Protein AF-A0A7C7NSN5-F1 (afdb_monomer_lite)

Foldseek 3Di:
DEDPCLPDDADEAADALEEFADPCWDWDFQVVDVVTDTDTGSADEREACASQLEENHEYEAYNYEYEHHAEYEAAHHPYLHYAYHAAQYEYEQYLEYEAEQCRCQQQVRDACALHYEYEQYEYEYEQFQDWAQDPDPRTHPVLETSCANYEYALYEYEYEHALPHHPDDDPVRHRERYNYEEENYAYEYAYHPPHPAAYEYAHYEEYYPEAQDQDHDSRRGDRDPLENYEYALRRLLRYEYAHYEYQDDHSHAHYEFQNQQDEHHYEAYHRNALDQVNSVVRYHAVVNVSLHHYYQHPFYAHDRVSPDTDGCHDDCVNLPVLQEADDEDPEEEEADQVNADGEQSAEHEYDAPYEYAYDFQHEYDYHDPGRDYHYNYYYHYPYDPVGGYHD

Structure (mmCIF, N/CA/C/O backbone):
data_AF-A0A7C7NSN5-F1
#
_entry.id   AF-A0A7C7NSN5-F1
#
loop_
_atom_site.group_PDB
_atom_site.id
_atom_site.type_symbol
_atom_site.label_atom_id
_atom_site.label_alt_id
_atom_site.label_comp_id
_atom_site.label_asym_id
_atom_site.label_entity_id
_atom_site.label_seq_id
_atom_site.pdbx_PDB_ins_code
_atom_site.Cartn_x
_atom_site.Cartn_y
_atom_site.Cartn_z
_atom_site.occupancy
_atom_site.B_iso_or_equiv
_atom_site.auth_seq_id
_atom_site.auth_comp_id
_atom_site.auth_asym_id
_atom_site.auth_atom_id
_atom_site.pdbx_PDB_model_num
ATOM 1 N N . MET A 1 1 ? 22.203 -1.005 -18.162 1.00 82.12 1 MET A N 1
ATOM 2 C CA . MET A 1 1 ? 21.850 -0.520 -19.512 1.00 82.12 1 MET A CA 1
ATOM 3 C C . MET A 1 1 ? 21.140 0.810 -19.379 1.00 82.12 1 MET A C 1
ATOM 5 O O . MET A 1 1 ? 20.209 0.908 -18.590 1.00 82.12 1 MET A O 1
ATOM 9 N N . ARG A 1 2 ? 21.590 1.823 -20.118 1.00 81.69 2 ARG A N 1
ATOM 10 C CA . ARG A 1 2 ? 20.943 3.136 -20.224 1.00 81.69 2 ARG A CA 1
ATOM 11 C C . ARG A 1 2 ? 21.060 3.606 -21.674 1.00 81.69 2 ARG A C 1
ATOM 13 O O . ARG A 1 2 ? 22.001 3.202 -22.355 1.00 81.69 2 ARG A O 1
ATOM 20 N N . SER A 1 3 ? 20.146 4.454 -22.141 1.00 76.25 3 SER A N 1
ATOM 21 C CA . SER A 1 3 ? 20.306 5.098 -23.451 1.00 76.25 3 SER A CA 1
ATOM 22 C C . SER A 1 3 ? 21.505 6.055 -23.427 1.00 76.25 3 SER A C 1
ATOM 24 O O . SER A 1 3 ? 21.590 6.911 -22.547 1.00 76.25 3 SER A O 1
ATOM 26 N N . ASN A 1 4 ? 22.408 5.939 -24.408 1.00 70.44 4 ASN A N 1
ATOM 27 C CA . ASN A 1 4 ? 23.553 6.847 -24.574 1.00 70.44 4 ASN A CA 1
ATOM 28 C C . ASN A 1 4 ? 23.156 8.222 -25.135 1.00 70.44 4 ASN A C 1
ATOM 30 O O . ASN A 1 4 ? 23.933 9.169 -25.049 1.00 70.44 4 ASN A O 1
ATOM 34 N N . SER A 1 5 ? 21.953 8.342 -25.698 1.00 67.62 5 SER A N 1
ATOM 35 C CA . SER A 1 5 ? 21.406 9.602 -26.192 1.00 67.62 5 SER A CA 1
ATOM 36 C C . SER A 1 5 ? 20.005 9.799 -25.613 1.00 67.62 5 SER A C 1
ATOM 38 O O . SER A 1 5 ? 18.997 9.587 -26.288 1.00 67.62 5 SER A O 1
ATOM 40 N N . PRO A 1 6 ? 19.900 10.200 -24.334 1.00 62.16 6 PRO A N 1
ATOM 41 C CA . PRO A 1 6 ? 18.598 10.368 -23.702 1.00 62.16 6 PRO A CA 1
ATOM 42 C C . PRO A 1 6 ? 17.757 11.458 -24.385 1.00 62.16 6 PRO A C 1
ATOM 44 O O . PRO A 1 6 ? 16.537 11.439 -24.239 1.00 62.16 6 PRO A O 1
ATOM 47 N N . TYR A 1 7 ? 18.389 12.388 -25.124 1.00 64.44 7 TYR A N 1
ATOM 48 C CA . TYR A 1 7 ? 17.790 13.572 -25.765 1.00 64.44 7 TYR A CA 1
ATOM 49 C C . TYR A 1 7 ? 17.573 13.457 -27.287 1.00 64.44 7 TYR A C 1
ATOM 51 O O . TYR A 1 7 ? 17.002 14.378 -27.865 1.00 64.44 7 TYR A O 1
ATOM 59 N N . GLY A 1 8 ? 17.985 12.370 -27.949 1.00 58.38 8 GLY A N 1
ATOM 60 C CA . GLY A 1 8 ? 17.845 12.229 -29.407 1.00 58.38 8 GLY A CA 1
ATOM 61 C C . GLY A 1 8 ? 18.043 10.798 -29.914 1.00 58.38 8 GLY A C 1
ATOM 62 O O . GLY A 1 8 ? 18.638 9.981 -29.222 1.00 58.38 8 GLY A O 1
ATOM 63 N N . GLY A 1 9 ? 17.556 10.498 -31.122 1.00 62.31 9 GLY A N 1
ATOM 64 C CA . GLY A 1 9 ? 17.658 9.176 -31.767 1.00 62.31 9 GLY A CA 1
ATOM 65 C C . GLY A 1 9 ? 16.325 8.422 -31.837 1.00 62.31 9 GLY A C 1
ATOM 66 O O . GLY A 1 9 ? 15.422 8.681 -31.043 1.00 62.31 9 GLY A O 1
ATOM 67 N N . GLN A 1 10 ? 16.198 7.474 -32.772 1.00 63.44 10 GLN A N 1
ATOM 68 C CA . GLN A 1 10 ? 14.982 6.662 -32.989 1.00 63.44 10 GLN A CA 1
ATOM 69 C C . GLN A 1 10 ? 15.106 5.216 -32.477 1.00 63.44 10 GLN A C 1
ATOM 71 O O . GLN A 1 10 ? 14.212 4.406 -32.686 1.00 63.44 10 GLN A O 1
ATOM 76 N N . ASP A 1 11 ? 16.204 4.886 -31.795 1.00 69.06 11 ASP A N 1
ATOM 77 C CA . ASP A 1 11 ? 16.464 3.519 -31.344 1.00 69.06 11 ASP A CA 1
ATOM 78 C C . ASP A 1 11 ? 15.462 3.068 -30.273 1.00 69.06 11 ASP A C 1
ATOM 80 O O . ASP A 1 11 ? 15.385 3.667 -29.191 1.00 69.06 11 ASP A O 1
ATOM 84 N N . ALA A 1 12 ? 14.723 2.006 -30.584 1.00 80.56 12 ALA A N 1
ATOM 85 C CA . ALA A 1 12 ? 13.826 1.322 -29.665 1.00 80.56 12 ALA A CA 1
ATOM 86 C C . ALA A 1 12 ? 14.608 0.447 -28.670 1.00 80.56 12 ALA A C 1
ATOM 88 O O . ALA A 1 12 ? 15.663 -0.098 -29.005 1.00 80.56 12 ALA A O 1
ATOM 89 N N . LEU A 1 13 ? 14.065 0.260 -27.465 1.00 89.94 13 LEU A N 1
ATOM 90 C CA . LEU A 1 13 ? 14.481 -0.823 -26.575 1.00 89.94 13 LEU A CA 1
ATOM 91 C C . LEU A 1 13 ? 13.504 -1.979 -26.754 1.00 89.94 13 LEU A C 1
ATOM 93 O O . LEU A 1 13 ? 12.371 -1.898 -26.296 1.00 89.94 13 LEU A O 1
ATOM 97 N N . ARG A 1 14 ? 13.946 -3.055 -27.399 1.00 93.06 14 ARG A N 1
ATOM 98 C CA . ARG A 1 14 ? 13.157 -4.282 -27.522 1.00 93.06 14 ARG A CA 1
ATOM 99 C C . ARG A 1 14 ? 13.910 -5.427 -26.872 1.00 93.06 14 ARG A C 1
ATOM 101 O O . ARG A 1 14 ? 15.009 -5.766 -27.311 1.00 93.06 14 ARG A O 1
ATOM 108 N N . LEU A 1 15 ? 13.334 -5.981 -25.814 1.00 95.25 15 LEU A N 1
ATOM 109 C CA . LEU A 1 15 ? 13.845 -7.144 -25.103 1.00 95.25 15 LEU A CA 1
ATOM 110 C C . LEU A 1 15 ? 12.756 -8.207 -25.131 1.00 95.25 15 LEU A C 1
ATOM 112 O O . LEU A 1 15 ? 11.684 -8.008 -24.568 1.00 95.25 15 LEU A O 1
ATOM 116 N N . HIS A 1 16 ? 13.035 -9.320 -25.801 1.00 97.06 16 HIS A N 1
ATOM 117 C CA . HIS A 1 16 ? 12.089 -10.419 -25.974 1.00 97.06 16 HIS A CA 1
ATOM 118 C C . HIS A 1 16 ? 12.727 -11.715 -25.497 1.00 97.06 16 HIS A C 1
ATOM 120 O O . HIS A 1 16 ? 13.850 -12.016 -25.909 1.00 97.06 16 HIS A O 1
ATOM 126 N N . ASN A 1 17 ? 12.039 -12.488 -24.654 1.00 97.69 17 ASN A N 1
ATOM 127 C CA . ASN A 1 17 ? 12.534 -13.772 -24.132 1.00 97.69 17 ASN A CA 1
ATOM 128 C C . ASN A 1 17 ? 13.956 -13.655 -23.562 1.00 97.69 17 ASN A C 1
ATOM 130 O O . ASN A 1 17 ? 14.852 -14.432 -23.901 1.00 97.69 17 ASN A O 1
ATOM 134 N N . THR A 1 18 ? 14.193 -12.605 -22.781 1.00 97.00 18 THR A N 1
ATOM 135 C CA . THR A 1 18 ? 15.541 -12.200 -22.380 1.00 97.00 18 THR A CA 1
ATOM 136 C C . THR A 1 18 ? 15.668 -12.211 -20.866 1.00 97.00 18 THR A C 1
ATOM 138 O O . THR A 1 18 ? 14.900 -11.552 -20.173 1.00 97.00 18 THR A O 1
ATOM 141 N N . THR A 1 19 ? 16.703 -12.876 -20.357 1.00 96.75 19 THR A N 1
ATOM 142 C CA . THR A 1 19 ? 17.127 -12.755 -18.959 1.00 96.75 19 THR A CA 1
ATOM 143 C C . THR A 1 19 ? 18.391 -11.915 -18.879 1.00 96.75 19 THR A C 1
ATOM 145 O O . THR A 1 19 ? 19.377 -12.191 -19.565 1.00 96.75 19 THR A O 1
ATOM 148 N N . ILE A 1 20 ? 18.381 -10.898 -18.024 1.00 93.19 20 ILE A N 1
ATOM 149 C CA . ILE A 1 20 ? 19.520 -10.017 -17.784 1.00 93.19 20 ILE A CA 1
ATOM 150 C C . ILE A 1 20 ? 19.820 -10.038 -16.294 1.00 93.19 20 ILE A C 1
ATOM 152 O O . ILE A 1 20 ? 18.971 -9.701 -15.474 1.00 93.19 20 ILE A O 1
ATOM 156 N N . SER A 1 21 ? 21.044 -10.428 -15.955 1.00 90.12 21 SER A N 1
ATOM 157 C CA . SER A 1 21 ? 21.525 -10.468 -14.578 1.00 90.12 21 SER A CA 1
ATOM 158 C C . SER A 1 21 ? 22.543 -9.359 -14.351 1.00 90.12 21 SER A C 1
ATOM 160 O O . SER A 1 21 ? 23.428 -9.147 -15.186 1.00 90.12 21 SER A O 1
ATOM 162 N N . GLY A 1 22 ? 22.443 -8.654 -13.227 1.00 76.56 22 GLY A N 1
ATOM 163 C CA . GLY A 1 22 ? 23.472 -7.709 -12.808 1.00 76.56 22 GLY A CA 1
ATOM 164 C C . GLY A 1 22 ? 24.730 -8.415 -12.295 1.00 76.56 22 GLY A C 1
ATOM 165 O O . GLY A 1 22 ? 24.664 -9.558 -11.842 1.00 76.56 22 GLY A O 1
ATOM 166 N N . PRO A 1 23 ? 25.906 -7.767 -12.376 1.00 70.12 23 PRO A N 1
ATOM 167 C CA . PRO A 1 23 ? 27.077 -8.226 -11.642 1.00 70.12 23 PRO A CA 1
ATOM 168 C C . PRO A 1 23 ? 26.912 -7.963 -10.132 1.00 70.12 23 PRO A C 1
ATOM 170 O O . PRO A 1 23 ? 26.322 -6.956 -9.739 1.00 70.12 23 PRO A O 1
ATOM 173 N N . SER A 1 24 ? 27.527 -8.811 -9.294 1.00 62.00 24 SER A N 1
ATOM 174 C CA . SER A 1 24 ? 27.618 -8.685 -7.818 1.00 62.00 24 SER A CA 1
ATOM 175 C C . SER A 1 24 ? 28.252 -7.375 -7.319 1.00 62.00 24 SER A C 1
ATOM 177 O O . SER A 1 24 ? 28.262 -7.087 -6.125 1.00 62.00 24 SER A O 1
ATOM 179 N N . GLY A 1 25 ? 28.803 -6.594 -8.246 1.00 63.25 25 GLY A N 1
ATOM 180 C CA . GLY A 1 25 ? 29.438 -5.298 -8.079 1.00 63.25 25 GLY A CA 1
ATOM 181 C C . GLY A 1 25 ? 30.276 -4.977 -9.318 1.00 63.25 25 GLY A C 1
ATOM 182 O O . GLY A 1 25 ? 30.411 -5.801 -10.222 1.00 63.25 25 GLY A O 1
ATOM 183 N N . TYR A 1 26 ? 30.872 -3.793 -9.375 1.00 64.75 26 TYR A N 1
ATOM 184 C CA . TYR A 1 26 ? 31.899 -3.480 -10.366 1.00 64.75 26 TYR A CA 1
ATOM 185 C C . TYR A 1 26 ? 33.112 -2.831 -9.707 1.00 64.75 26 TYR A C 1
ATOM 187 O O . TYR A 1 26 ? 32.993 -2.025 -8.781 1.00 64.75 26 TYR A O 1
ATOM 195 N N . GLY A 1 27 ? 34.293 -3.187 -10.207 1.00 68.25 27 GLY A N 1
ATOM 196 C CA . GLY A 1 27 ? 35.525 -2.490 -9.877 1.00 68.25 27 GLY A CA 1
ATOM 197 C C . GLY A 1 27 ? 35.595 -1.173 -10.644 1.00 68.25 27 GLY A C 1
ATOM 198 O O . GLY A 1 27 ? 35.392 -1.151 -11.858 1.00 68.25 27 GLY A O 1
ATOM 199 N N . TYR A 1 28 ? 35.905 -0.077 -9.961 1.00 76.12 28 TYR A N 1
ATOM 200 C CA . TYR A 1 28 ? 36.249 1.194 -10.589 1.00 76.12 28 TYR A CA 1
ATOM 201 C C . TYR A 1 28 ? 37.525 1.759 -9.977 1.00 76.12 28 TYR A C 1
ATOM 203 O O . TYR A 1 28 ? 37.837 1.540 -8.807 1.00 76.12 28 TYR A O 1
ATOM 211 N N . LEU A 1 29 ? 38.276 2.509 -10.774 1.00 81.81 29 LEU A N 1
ATOM 212 C CA . LEU A 1 29 ? 39.433 3.234 -10.275 1.00 81.81 29 LEU A CA 1
ATOM 213 C C . LEU A 1 29 ? 38.947 4.536 -9.624 1.00 81.81 29 LEU A C 1
ATOM 215 O O . LEU A 1 29 ? 38.424 5.412 -10.312 1.00 81.81 29 LEU A O 1
ATOM 219 N N . CYS A 1 30 ? 39.096 4.673 -8.307 1.00 81.38 30 CYS A N 1
ATOM 220 C CA . CYS A 1 30 ? 38.732 5.893 -7.593 1.00 81.38 30 CYS A CA 1
ATOM 221 C C . CYS A 1 30 ? 39.797 6.973 -7.827 1.00 81.38 30 CYS A C 1
ATOM 223 O O . CYS A 1 30 ? 40.752 7.102 -7.061 1.00 81.38 30 CYS A O 1
ATOM 225 N N . THR A 1 31 ? 39.647 7.750 -8.899 1.00 87.44 31 THR A N 1
ATOM 226 C CA . THR A 1 31 ? 40.610 8.796 -9.293 1.00 87.44 31 THR A CA 1
ATOM 227 C C . THR A 1 31 ? 40.581 10.031 -8.391 1.00 87.44 31 THR A C 1
ATOM 229 O O . THR A 1 31 ? 41.518 10.823 -8.418 1.00 87.44 31 THR A O 1
ATOM 232 N N . TRP A 1 32 ? 39.535 10.181 -7.574 1.00 86.94 32 TRP A N 1
ATOM 233 C CA . TRP A 1 32 ? 39.404 11.222 -6.549 1.00 86.94 32 TRP A CA 1
ATOM 234 C C . TRP A 1 32 ? 39.803 10.752 -5.138 1.00 86.94 32 TRP A C 1
ATOM 236 O O . TRP A 1 32 ? 39.735 11.534 -4.193 1.00 86.94 32 TRP A O 1
ATOM 246 N N . CYS A 1 33 ? 40.218 9.491 -4.974 1.00 86.25 33 CYS A N 1
ATOM 247 C CA . CYS A 1 33 ? 40.819 8.991 -3.738 1.00 86.25 33 CYS A CA 1
ATOM 248 C C . CYS A 1 33 ? 42.323 9.325 -3.707 1.00 86.25 33 CYS A C 1
ATOM 250 O O . CYS A 1 33 ? 42.969 9.374 -4.754 1.00 86.25 33 CYS A O 1
ATOM 252 N N . SER A 1 34 ? 42.898 9.521 -2.513 1.00 88.44 34 SER A N 1
ATOM 253 C CA . SER A 1 34 ? 44.352 9.644 -2.328 1.00 88.44 34 SER A CA 1
ATOM 254 C C . SER A 1 34 ? 44.849 8.609 -1.308 1.00 88.44 34 SER A C 1
ATOM 256 O O . SER A 1 34 ? 44.512 8.730 -0.128 1.00 88.44 34 SER A O 1
ATOM 258 N N . PRO A 1 35 ? 45.629 7.593 -1.726 1.00 89.00 35 PRO A N 1
ATOM 259 C CA . PRO A 1 35 ? 46.061 7.326 -3.102 1.00 89.00 35 PRO A CA 1
ATOM 260 C C . PRO A 1 35 ? 44.897 6.913 -4.019 1.00 89.00 35 PRO A C 1
ATOM 262 O O . PRO A 1 35 ? 43.835 6.501 -3.553 1.00 89.00 35 PRO A O 1
ATOM 265 N N . VAL A 1 36 ? 45.109 7.005 -5.335 1.00 90.25 36 VAL A N 1
ATOM 266 C CA . VAL A 1 36 ? 44.187 6.425 -6.322 1.00 90.25 36 VAL A CA 1
ATOM 267 C C . VAL A 1 36 ? 44.178 4.912 -6.118 1.00 90.25 36 VAL A C 1
ATOM 269 O O . VAL A 1 36 ? 45.220 4.264 -6.217 1.00 90.25 36 VAL A O 1
ATOM 272 N N . ILE A 1 37 ? 43.007 4.354 -5.825 1.00 89.00 37 ILE A N 1
ATOM 273 C CA . ILE A 1 37 ? 42.836 2.931 -5.515 1.00 89.00 37 ILE A CA 1
ATOM 274 C C . ILE A 1 37 ? 41.762 2.306 -6.394 1.00 89.00 37 ILE A C 1
ATOM 276 O O . ILE A 1 37 ? 40.791 2.958 -6.784 1.00 89.00 37 ILE A O 1
ATOM 280 N N . TRP A 1 38 ? 41.925 1.016 -6.678 1.00 84.38 38 TRP A N 1
ATOM 281 C CA . TRP A 1 38 ? 40.820 0.194 -7.153 1.00 84.38 38 TRP A CA 1
ATOM 282 C C . TRP A 1 38 ? 39.797 0.056 -6.029 1.00 84.38 38 TRP A C 1
ATOM 284 O O . TRP A 1 38 ? 40.114 -0.436 -4.947 1.00 84.38 38 TRP A O 1
ATOM 294 N N . SER A 1 39 ? 38.586 0.525 -6.295 1.00 77.44 39 SER A N 1
ATOM 295 C CA . SER A 1 39 ? 37.439 0.450 -5.402 1.00 77.44 39 SER A CA 1
ATOM 296 C C . SER A 1 39 ? 36.395 -0.487 -5.995 1.00 77.44 39 SER A C 1
ATOM 298 O O . SER A 1 39 ? 36.301 -0.643 -7.213 1.00 77.44 39 SER A O 1
ATOM 300 N N . TRP A 1 40 ? 35.605 -1.107 -5.130 1.00 71.44 40 TRP A N 1
ATOM 301 C CA . TRP A 1 40 ? 34.493 -1.963 -5.516 1.00 71.44 40 TRP A CA 1
ATOM 302 C C . TRP A 1 40 ? 33.188 -1.275 -5.131 1.00 71.44 40 TRP A C 1
ATOM 304 O O . TRP A 1 40 ? 32.992 -0.928 -3.969 1.00 71.44 40 TRP A O 1
ATOM 314 N N . SER A 1 41 ? 32.304 -1.073 -6.109 1.00 68.25 41 SER A N 1
ATOM 315 C CA . SER A 1 41 ? 30.931 -0.628 -5.868 1.00 68.25 41 SER A CA 1
ATOM 316 C C . SER A 1 41 ? 29.993 -1.822 -5.965 1.00 68.25 41 SER A C 1
ATOM 318 O O . SER A 1 41 ? 30.003 -2.533 -6.969 1.00 68.25 41 SER A O 1
ATOM 320 N N . SER A 1 42 ? 29.158 -2.017 -4.948 1.00 65.31 42 SER A N 1
ATOM 321 C CA . SER A 1 42 ? 28.006 -2.923 -5.009 1.00 65.31 42 SER A CA 1
ATOM 322 C C . SER A 1 42 ? 26.773 -2.260 -5.632 1.00 65.31 42 SER A C 1
ATOM 324 O O . SER A 1 42 ? 25.798 -2.947 -5.915 1.00 65.31 42 SER A O 1
ATOM 326 N N . SER A 1 43 ? 26.798 -0.940 -5.859 1.00 71.88 43 SER A N 1
ATOM 327 C CA . SER A 1 43 ? 25.664 -0.197 -6.408 1.00 71.88 43 SER A CA 1
ATOM 328 C C . SER A 1 43 ? 25.791 -0.034 -7.916 1.00 71.88 43 SER A C 1
ATOM 330 O O . SER A 1 43 ? 26.642 0.715 -8.393 1.00 71.88 43 SER A O 1
ATOM 332 N N . ASN A 1 44 ? 24.951 -0.748 -8.663 1.00 78.25 44 ASN A N 1
ATOM 333 C CA . ASN A 1 44 ? 24.851 -0.710 -10.117 1.00 78.25 44 ASN A CA 1
ATOM 334 C C . ASN A 1 44 ? 23.389 -0.605 -10.590 1.00 78.25 44 ASN A C 1
ATOM 336 O O . ASN A 1 44 ? 22.505 -1.301 -10.097 1.00 78.25 44 ASN A O 1
ATOM 340 N N . THR A 1 45 ? 23.137 0.204 -11.622 1.00 86.75 45 THR A N 1
ATOM 341 C CA . THR A 1 45 ? 21.835 0.225 -12.308 1.00 86.75 45 THR A CA 1
ATOM 342 C C . THR A 1 45 ? 21.836 -0.771 -13.469 1.00 86.75 45 THR A C 1
ATOM 344 O O . THR A 1 45 ? 22.502 -0.557 -14.490 1.00 86.75 45 THR A O 1
ATOM 347 N N . LEU A 1 46 ? 21.084 -1.865 -13.331 1.00 90.19 46 LEU A N 1
ATOM 348 C CA . LEU A 1 46 ? 20.965 -2.901 -14.358 1.00 90.19 46 LEU A CA 1
ATOM 349 C C . LEU A 1 46 ? 20.219 -2.390 -15.587 1.00 90.19 46 LEU A C 1
ATOM 351 O O . LEU A 1 46 ? 20.676 -2.588 -16.714 1.00 90.19 46 LEU A O 1
ATOM 355 N N . LEU A 1 47 ? 19.118 -1.679 -15.376 1.00 91.31 47 LEU A N 1
ATOM 356 C CA . LEU A 1 47 ? 18.328 -1.053 -16.427 1.00 91.31 47 LEU A CA 1
ATOM 357 C C . LEU A 1 47 ? 17.791 0.290 -15.938 1.00 91.31 47 LEU A C 1
ATOM 359 O O . LEU A 1 47 ? 17.270 0.393 -14.832 1.00 91.31 47 LEU A O 1
ATOM 363 N N . ASP A 1 48 ? 17.919 1.300 -16.789 1.00 90.44 48 ASP A N 1
ATOM 364 C CA . ASP A 1 48 ? 17.230 2.576 -16.661 1.00 90.44 48 ASP A CA 1
ATOM 365 C C . ASP A 1 48 ? 16.514 2.879 -17.971 1.00 90.44 48 ASP A C 1
ATOM 367 O O . ASP A 1 48 ? 17.150 3.074 -19.017 1.00 90.44 48 ASP A O 1
ATOM 371 N N . THR A 1 49 ? 15.189 2.888 -17.915 1.00 88.75 49 THR A N 1
ATOM 372 C CA . THR A 1 49 ? 14.353 3.081 -19.096 1.00 88.75 49 THR A CA 1
ATOM 373 C C . THR A 1 49 ? 14.131 4.549 -19.454 1.00 88.75 49 THR A C 1
ATOM 375 O O . THR A 1 49 ? 13.623 4.824 -20.542 1.00 88.75 49 THR A O 1
ATOM 378 N N . TYR A 1 50 ? 14.550 5.502 -18.608 1.00 85.69 50 TYR A N 1
ATOM 379 C CA . TYR A 1 50 ? 14.239 6.928 -18.765 1.00 85.69 50 TYR A CA 1
ATOM 380 C C . TYR A 1 50 ? 14.582 7.453 -20.164 1.00 85.69 50 TYR A C 1
ATOM 382 O O . TYR A 1 50 ? 13.758 8.061 -20.840 1.00 85.69 50 TYR A O 1
ATOM 390 N N . GLY A 1 51 ? 15.794 7.167 -20.647 1.00 82.62 51 GLY A N 1
ATOM 391 C CA . GLY A 1 51 ? 16.247 7.630 -21.961 1.00 82.62 51 GLY A CA 1
ATOM 392 C C . GLY A 1 51 ? 15.667 6.862 -23.157 1.00 82.62 51 GLY A C 1
ATOM 393 O O . GLY A 1 51 ? 15.885 7.283 -24.296 1.00 82.62 51 GLY A O 1
ATOM 394 N N . PHE A 1 52 ? 14.967 5.746 -22.934 1.00 85.69 52 PHE A N 1
ATOM 395 C CA . PHE A 1 52 ? 14.314 4.960 -23.986 1.00 85.69 52 PHE A CA 1
ATOM 396 C C . PHE A 1 52 ? 12.864 5.404 -24.220 1.00 85.69 52 PHE A C 1
ATOM 398 O O . PHE A 1 52 ? 12.453 5.503 -25.372 1.00 85.69 52 PHE A O 1
ATOM 405 N N . GLY A 1 53 ? 12.139 5.802 -23.168 1.00 79.50 53 GLY A N 1
ATOM 406 C CA . GLY A 1 53 ? 10.776 6.356 -23.244 1.00 79.50 53 GLY A CA 1
ATOM 407 C C . GLY A 1 53 ? 10.668 7.777 -23.817 1.00 79.50 53 GLY A C 1
ATOM 408 O O . GLY A 1 53 ? 9.827 8.548 -23.383 1.00 79.50 53 GLY A O 1
ATOM 409 N N . ARG A 1 54 ? 11.537 8.174 -24.747 1.00 80.81 54 ARG A N 1
ATOM 410 C CA . ARG A 1 54 ? 11.572 9.524 -25.345 1.00 80.81 54 ARG A CA 1
ATOM 411 C C . ARG A 1 54 ? 10.578 9.680 -26.509 1.00 80.81 54 ARG A C 1
ATOM 413 O O . ARG A 1 54 ? 9.902 8.730 -26.882 1.00 80.81 54 ARG A O 1
ATOM 420 N N . GLN A 1 55 ? 10.531 10.862 -27.131 1.00 79.94 55 GLN A N 1
ATOM 421 C CA . GLN A 1 55 ? 9.604 11.153 -28.237 1.00 79.94 55 GLN A CA 1
ATOM 422 C C . GLN A 1 55 ? 9.787 10.215 -29.420 1.00 79.94 55 GLN A C 1
ATOM 424 O O . GLN A 1 55 ? 10.891 10.088 -29.946 1.00 79.94 55 GLN A O 1
ATOM 429 N N . ASN A 1 56 ? 8.684 9.574 -29.821 1.00 79.75 56 ASN A N 1
ATOM 430 C CA . ASN A 1 56 ? 8.629 8.512 -30.828 1.00 79.75 56 ASN A CA 1
ATOM 431 C C . ASN A 1 56 ? 9.520 7.297 -30.504 1.00 79.75 56 ASN A C 1
ATOM 433 O O . ASN A 1 56 ? 9.834 6.510 -31.393 1.00 79.75 56 ASN A O 1
ATOM 437 N N . GLY A 1 57 ? 9.970 7.170 -29.254 1.00 81.81 57 GLY A N 1
ATOM 438 C CA . GLY A 1 57 ? 10.678 6.000 -28.762 1.00 81.81 57 GLY A CA 1
ATOM 439 C C . GLY A 1 57 ? 9.703 4.864 -28.489 1.00 81.81 57 GLY A C 1
ATOM 440 O O . GLY A 1 57 ? 8.567 5.092 -28.075 1.00 81.81 57 GLY A O 1
ATOM 441 N N . GLU A 1 58 ? 10.165 3.640 -28.704 1.00 87.25 58 GLU A N 1
ATOM 442 C CA . GLU A 1 58 ? 9.402 2.427 -28.433 1.00 87.25 58 GLU A CA 1
ATOM 443 C C . GLU A 1 58 ? 10.160 1.577 -27.412 1.00 87.25 58 GLU A C 1
ATOM 445 O O . GLU A 1 58 ? 11.362 1.329 -27.567 1.00 87.25 58 GLU A O 1
ATOM 450 N N . VAL A 1 59 ? 9.459 1.154 -26.362 1.00 89.94 59 VAL A N 1
ATOM 451 C CA . VAL A 1 59 ? 9.954 0.213 -25.358 1.00 89.94 59 VAL A CA 1
ATOM 452 C C . VAL A 1 59 ? 9.039 -1.004 -25.352 1.00 89.94 59 VAL A C 1
ATOM 454 O O . VAL A 1 59 ? 7.854 -0.895 -25.051 1.00 89.94 59 VAL A O 1
ATOM 457 N N . ASP A 1 60 ? 9.593 -2.163 -25.685 1.00 93.19 60 ASP A N 1
ATOM 458 C CA . ASP A 1 60 ? 8.881 -3.439 -25.700 1.00 93.19 60 ASP A CA 1
ATOM 459 C C . ASP A 1 60 ? 9.635 -4.444 -24.828 1.00 93.19 60 ASP A C 1
ATOM 461 O O . ASP A 1 60 ? 10.762 -4.843 -25.144 1.00 93.19 60 ASP A O 1
ATOM 465 N N . LEU A 1 61 ? 9.026 -4.795 -23.699 1.00 95.31 61 LEU A N 1
ATOM 466 C CA . LEU A 1 61 ? 9.523 -5.772 -22.739 1.00 95.31 61 LEU A CA 1
ATOM 467 C C . LEU A 1 61 ? 8.568 -6.965 -22.762 1.00 95.31 61 LEU A C 1
ATOM 469 O O . LEU A 1 61 ? 7.504 -6.912 -22.152 1.00 95.31 61 LEU A O 1
ATOM 473 N N . ASP A 1 62 ? 8.937 -8.024 -23.477 1.00 97.25 62 ASP A N 1
ATOM 474 C CA . ASP A 1 62 ? 8.110 -9.224 -23.640 1.00 97.25 62 ASP A CA 1
ATOM 475 C C . ASP A 1 62 ? 8.841 -10.453 -23.112 1.00 97.25 62 ASP A C 1
ATOM 477 O O . ASP A 1 62 ? 9.879 -10.848 -23.652 1.00 97.25 62 ASP A O 1
ATOM 481 N N . ASN A 1 63 ? 8.309 -11.062 -22.057 1.00 98.00 63 ASN A N 1
ATOM 482 C CA . ASN A 1 63 ? 8.904 -12.220 -21.406 1.00 98.00 63 ASN A CA 1
ATOM 483 C C . ASN A 1 63 ? 10.359 -11.937 -20.995 1.00 98.00 63 ASN A C 1
ATOM 485 O O . ASN A 1 63 ? 11.313 -12.571 -21.463 1.00 98.00 63 ASN A O 1
ATOM 489 N N . VAL A 1 64 ? 10.529 -10.900 -20.177 1.00 98.06 64 VAL A N 1
ATOM 490 C CA . VAL A 1 64 ? 11.836 -10.394 -19.750 1.00 98.06 64 VAL A CA 1
ATOM 491 C C . VAL A 1 64 ? 12.026 -10.663 -18.268 1.00 98.06 64 VAL A C 1
ATOM 493 O O . VAL A 1 64 ? 11.158 -10.349 -17.462 1.00 98.06 64 VAL A O 1
ATOM 496 N N . THR A 1 65 ? 13.198 -11.168 -17.899 1.00 98.06 65 THR A N 1
ATOM 497 C CA . THR A 1 65 ? 13.623 -11.305 -16.504 1.00 98.06 65 THR A CA 1
ATOM 498 C C . THR A 1 65 ? 14.801 -10.382 -16.238 1.00 98.06 65 THR A C 1
ATOM 500 O O . THR A 1 65 ? 15.828 -10.467 -16.915 1.00 98.06 65 THR A O 1
ATOM 503 N N . LEU A 1 66 ? 14.678 -9.512 -15.242 1.00 95.62 66 LEU A N 1
ATOM 504 C CA . LEU A 1 66 ? 15.754 -8.649 -14.768 1.00 95.62 66 LEU A CA 1
ATOM 505 C C . LEU A 1 66 ? 16.070 -9.030 -13.325 1.00 95.62 66 LEU A C 1
ATOM 507 O O . LEU A 1 66 ? 15.218 -8.867 -12.453 1.00 95.62 66 LEU A O 1
ATOM 511 N N . GLN A 1 67 ? 17.277 -9.542 -13.083 1.00 93.38 67 GLN A N 1
ATOM 512 C CA . GLN A 1 67 ? 17.585 -10.190 -11.809 1.00 93.38 67 GLN A CA 1
ATOM 513 C C . GLN A 1 67 ? 18.962 -9.861 -11.229 1.00 93.38 67 GLN A C 1
ATOM 515 O O . GLN A 1 67 ? 19.872 -9.437 -11.951 1.00 93.38 67 GLN A O 1
ATOM 520 N N . ASN A 1 68 ? 19.130 -10.124 -9.930 1.00 88.81 68 ASN A N 1
ATOM 521 C CA . ASN A 1 68 ? 20.409 -10.079 -9.209 1.00 88.81 68 ASN A CA 1
ATOM 522 C C . ASN A 1 68 ? 21.160 -8.762 -9.439 1.00 88.81 68 ASN A C 1
ATOM 524 O O . ASN A 1 68 ? 22.248 -8.730 -10.023 1.00 88.81 68 ASN A O 1
ATOM 528 N N . ALA A 1 69 ? 20.554 -7.652 -9.044 1.00 87.81 69 ALA A N 1
ATOM 529 C CA . ALA A 1 69 ? 21.143 -6.341 -9.247 1.00 87.81 69 ALA A CA 1
ATOM 530 C C . ALA A 1 69 ? 20.785 -5.376 -8.129 1.00 87.81 69 ALA A C 1
ATOM 532 O O . ALA A 1 69 ? 19.781 -5.523 -7.437 1.00 87.81 69 ALA A O 1
ATOM 533 N N . ASN A 1 70 ? 21.588 -4.326 -7.989 1.00 86.75 70 ASN A N 1
ATOM 534 C CA . ASN A 1 70 ? 21.280 -3.302 -7.010 1.00 86.75 70 ASN A CA 1
ATOM 535 C C . ASN A 1 70 ? 20.050 -2.479 -7.413 1.00 86.75 70 ASN A C 1
ATOM 537 O O . ASN A 1 70 ? 19.162 -2.291 -6.590 1.00 86.75 70 ASN A O 1
ATOM 541 N N . GLN A 1 71 ? 19.973 -1.998 -8.657 1.00 89.50 71 GLN A N 1
ATOM 542 C CA . GLN A 1 71 ? 18.901 -1.083 -9.038 1.00 89.50 71 GLN A CA 1
ATOM 543 C C . GLN A 1 71 ? 18.320 -1.333 -10.428 1.00 89.50 71 GLN A C 1
ATOM 545 O O . GLN A 1 71 ? 19.050 -1.521 -11.407 1.00 89.50 71 GLN A O 1
ATOM 550 N N . ILE A 1 72 ? 16.998 -1.198 -10.523 1.00 93.31 72 ILE A N 1
ATOM 551 C CA . ILE A 1 72 ? 16.255 -1.001 -11.769 1.00 93.31 72 ILE A CA 1
ATOM 552 C C . ILE A 1 72 ? 15.447 0.289 -11.666 1.00 93.31 72 ILE A C 1
ATOM 554 O O . ILE A 1 72 ? 14.879 0.600 -10.622 1.00 93.31 72 ILE A O 1
ATOM 558 N N . SER A 1 73 ? 15.411 1.048 -12.757 1.00 92.75 73 SER A N 1
ATOM 559 C CA . SER A 1 73 ? 14.627 2.271 -12.865 1.00 92.75 73 SER A CA 1
ATOM 560 C C . SER A 1 73 ? 13.709 2.179 -14.077 1.00 92.75 73 SER A C 1
ATOM 562 O O . SER A 1 73 ? 14.168 2.227 -15.220 1.00 92.75 73 SER A O 1
ATOM 564 N N . LEU A 1 74 ? 12.416 2.039 -13.809 1.00 91.44 74 LEU A N 1
ATOM 565 C CA . LEU A 1 74 ? 11.342 2.019 -14.789 1.00 91.44 74 LEU A CA 1
ATOM 566 C C . LEU A 1 74 ? 10.680 3.396 -14.799 1.00 91.44 74 LEU A C 1
ATOM 568 O O . LEU A 1 74 ? 9.730 3.657 -14.072 1.00 91.44 74 LEU A O 1
ATOM 572 N N . ASN A 1 75 ? 11.235 4.288 -15.614 1.00 86.50 75 ASN A N 1
ATOM 573 C CA . ASN A 1 75 ? 10.751 5.651 -15.790 1.00 86.50 75 ASN A CA 1
ATOM 574 C C . ASN A 1 75 ? 10.555 5.961 -17.274 1.00 86.50 75 ASN A C 1
ATOM 576 O O . ASN A 1 75 ? 11.222 5.389 -18.146 1.00 86.50 75 ASN A O 1
ATOM 580 N N . ASN A 1 76 ? 9.704 6.941 -17.543 1.00 81.94 76 ASN A N 1
ATOM 581 C CA . ASN A 1 76 ? 9.475 7.484 -18.870 1.00 81.94 76 ASN A CA 1
ATOM 582 C C . ASN A 1 76 ? 9.838 8.974 -18.883 1.00 81.94 76 ASN A C 1
ATOM 584 O O . ASN A 1 76 ? 9.551 9.733 -17.954 1.00 81.94 76 ASN A O 1
ATOM 588 N N . ARG A 1 77 ? 10.535 9.403 -19.930 1.00 76.75 77 ARG A N 1
ATOM 589 C CA . ARG A 1 77 ? 10.903 10.799 -20.092 1.00 76.75 77 ARG A CA 1
ATOM 590 C C . ARG A 1 77 ? 9.742 11.532 -20.743 1.00 76.75 77 ARG A C 1
ATOM 592 O O . ARG A 1 77 ? 9.575 11.378 -21.942 1.00 76.75 77 ARG A O 1
ATOM 599 N N . GLU A 1 78 ? 9.040 12.359 -19.963 1.00 65.69 78 GLU A N 1
ATOM 600 C CA . GLU A 1 78 ? 8.017 13.353 -20.358 1.00 65.69 78 GLU A CA 1
ATOM 601 C C . GLU A 1 78 ? 7.857 13.555 -21.876 1.00 65.69 78 GLU A C 1
ATOM 603 O O . GLU A 1 78 ? 8.345 14.532 -22.450 1.00 65.69 78 GLU A O 1
ATOM 608 N N . SER A 1 79 ? 7.213 12.598 -22.554 1.00 67.19 79 SER A N 1
ATOM 609 C CA . SER A 1 79 ? 7.111 12.605 -24.010 1.00 67.19 79 SER A CA 1
ATOM 610 C C . SER A 1 79 ? 5.730 12.227 -24.526 1.00 67.19 79 SER A C 1
ATOM 612 O O . SER A 1 79 ? 5.148 11.236 -24.102 1.00 67.19 79 SER A O 1
ATOM 614 N N . TYR A 1 80 ? 5.218 13.029 -25.465 1.00 68.00 80 TYR A N 1
ATOM 615 C CA . TYR A 1 80 ? 3.849 12.967 -25.998 1.00 68.00 80 TYR A CA 1
ATOM 616 C C . TYR A 1 80 ? 3.559 11.761 -26.899 1.00 68.00 80 TYR A C 1
ATOM 618 O O . TYR A 1 80 ? 2.432 11.613 -27.358 1.00 68.00 80 TYR A O 1
ATOM 626 N N . SER A 1 81 ? 4.559 10.935 -27.219 1.00 74.00 81 SER A N 1
ATOM 627 C CA . SER A 1 81 ? 4.406 9.878 -28.228 1.00 74.00 81 SER A CA 1
ATOM 628 C C . SER A 1 81 ? 5.270 8.637 -27.995 1.00 74.00 81 SER A C 1
ATOM 630 O O . SER A 1 81 ? 5.532 7.903 -28.948 1.00 74.00 81 SER A O 1
ATOM 632 N N . SER A 1 82 ? 5.760 8.400 -26.772 1.00 81.75 82 SER A N 1
ATOM 633 C CA . SER A 1 82 ? 6.471 7.147 -26.490 1.00 81.75 82 SER A CA 1
ATOM 634 C C . SER A 1 82 ? 5.496 5.969 -26.436 1.00 81.75 82 SER A C 1
ATOM 636 O O . SER A 1 82 ? 4.435 6.053 -25.821 1.00 81.75 82 SER A O 1
ATOM 638 N N . GLY A 1 83 ? 5.851 4.874 -27.109 1.00 83.44 83 GLY A N 1
ATOM 639 C CA . GLY A 1 83 ? 5.079 3.634 -27.122 1.00 83.44 83 GLY A CA 1
ATOM 640 C C . GLY A 1 83 ? 5.667 2.623 -26.149 1.00 83.44 83 GLY A C 1
ATOM 641 O O . GLY A 1 83 ? 6.867 2.354 -26.205 1.00 83.44 83 GLY A O 1
ATOM 642 N N . TRP A 1 84 ? 4.830 2.056 -25.281 1.00 88.62 84 TRP A N 1
ATOM 643 C CA . TRP A 1 84 ? 5.246 1.027 -24.333 1.00 88.62 84 TRP A CA 1
ATOM 644 C C . TRP A 1 84 ? 4.377 -0.211 -24.448 1.00 88.62 84 TRP A C 1
ATOM 646 O O . TRP A 1 84 ? 3.148 -0.131 -24.460 1.00 88.62 84 TRP A O 1
ATOM 656 N N . ARG A 1 85 ? 5.042 -1.361 -24.486 1.00 91.19 85 ARG A N 1
ATOM 657 C CA . ARG A 1 85 ? 4.431 -2.675 -24.369 1.00 91.19 85 ARG A CA 1
ATOM 658 C C . ARG A 1 85 ? 5.203 -3.467 -23.325 1.00 91.19 85 ARG A C 1
ATOM 660 O O . ARG A 1 85 ? 6.418 -3.611 -23.421 1.00 91.19 85 ARG A O 1
ATOM 667 N N . VAL A 1 86 ? 4.490 -3.955 -22.317 1.00 94.12 86 VAL A N 1
ATOM 668 C CA . VAL A 1 86 ? 5.060 -4.769 -21.245 1.00 94.12 86 VAL A CA 1
ATOM 669 C C . VAL A 1 86 ? 4.203 -6.008 -21.103 1.00 94.12 86 VAL A C 1
ATOM 671 O O . VAL A 1 86 ? 2.997 -5.908 -20.892 1.00 94.12 86 VAL A O 1
ATOM 674 N N . VAL A 1 87 ? 4.825 -7.167 -21.262 1.00 96.12 87 VAL A N 1
ATOM 675 C CA . VAL A 1 87 ? 4.180 -8.470 -21.156 1.00 96.12 87 VAL A CA 1
ATOM 676 C C . VAL A 1 87 ? 5.116 -9.392 -20.395 1.00 96.12 87 VAL A C 1
ATOM 678 O O . VAL A 1 87 ? 6.253 -9.592 -20.812 1.00 96.12 87 VAL A O 1
ATOM 681 N N . ASN A 1 88 ? 4.638 -9.965 -19.291 1.00 97.00 88 ASN A N 1
ATOM 682 C CA . ASN A 1 88 ? 5.390 -10.931 -18.487 1.00 97.00 88 ASN A CA 1
ATOM 683 C C . ASN A 1 88 ? 6.809 -10.450 -18.102 1.00 97.00 88 ASN A C 1
ATOM 685 O O . ASN A 1 88 ? 7.818 -11.061 -18.463 1.00 97.00 88 ASN A O 1
ATOM 689 N N . LEU A 1 89 ? 6.888 -9.316 -17.405 1.00 98.12 89 LEU A N 1
ATOM 690 C CA . LEU A 1 89 ? 8.126 -8.785 -16.843 1.00 98.12 89 LEU A CA 1
ATOM 691 C C . LEU A 1 89 ? 8.340 -9.347 -15.432 1.00 98.12 89 LEU A C 1
ATOM 693 O O . LEU A 1 89 ? 7.541 -9.098 -14.532 1.00 98.12 89 LEU A O 1
ATOM 697 N N . LEU A 1 90 ? 9.447 -10.058 -15.231 1.00 98.44 90 LEU A N 1
ATOM 698 C CA . LEU A 1 90 ? 9.888 -10.554 -13.929 1.00 98.44 90 LEU A CA 1
ATOM 699 C C . LEU A 1 90 ? 11.044 -9.700 -13.398 1.00 98.44 90 LEU A C 1
ATOM 701 O O . LEU A 1 90 ? 12.074 -9.552 -14.063 1.00 98.44 90 LEU A O 1
ATOM 705 N N . LEU A 1 91 ? 10.878 -9.166 -12.192 1.00 97.06 91 LEU A N 1
ATOM 706 C CA . LEU A 1 91 ? 11.892 -8.433 -11.437 1.00 97.06 91 LEU A CA 1
ATOM 707 C C . LEU A 1 91 ? 12.274 -9.264 -10.209 1.00 97.06 91 LEU A C 1
ATOM 709 O O . LEU A 1 91 ? 11.429 -9.484 -9.350 1.00 97.06 91 LEU A O 1
ATOM 713 N N . ASP A 1 92 ? 13.513 -9.740 -10.131 1.00 94.62 92 ASP A N 1
ATOM 714 C CA . ASP A 1 92 ? 13.899 -10.746 -9.132 1.00 94.62 92 ASP A CA 1
ATOM 715 C C . ASP A 1 92 ? 15.197 -10.388 -8.399 1.00 94.62 92 ASP A C 1
ATOM 717 O O . ASP A 1 92 ? 16.216 -10.057 -9.013 1.00 94.62 92 ASP A O 1
ATOM 721 N N . ASN A 1 93 ? 15.182 -10.489 -7.072 1.00 90.69 93 ASN A N 1
ATOM 722 C CA . ASN A 1 93 ? 16.360 -10.334 -6.232 1.00 90.69 93 ASN A CA 1
ATOM 723 C C . ASN A 1 93 ? 17.073 -8.982 -6.444 1.00 90.69 93 ASN A C 1
ATOM 725 O O . ASN A 1 93 ? 18.247 -8.912 -6.843 1.00 90.69 93 ASN A O 1
ATOM 729 N N . LEU A 1 94 ? 16.334 -7.891 -6.219 1.00 89.31 94 LEU A N 1
ATOM 730 C CA . LEU A 1 94 ? 16.772 -6.520 -6.475 1.00 89.31 94 LEU A CA 1
ATOM 731 C C . LEU A 1 94 ? 16.795 -5.677 -5.200 1.00 89.31 94 LEU A C 1
ATOM 733 O O . LEU A 1 94 ? 15.828 -5.644 -4.436 1.00 89.31 94 LEU A O 1
ATOM 737 N N . SER A 1 95 ? 17.861 -4.893 -5.007 1.00 88.38 95 SER A N 1
ATOM 738 C CA . SER A 1 95 ? 17.911 -3.987 -3.848 1.00 88.38 95 SER A CA 1
ATOM 739 C C . SER A 1 95 ? 16.914 -2.857 -3.936 1.00 88.38 95 SER A C 1
ATOM 741 O O . SER A 1 95 ? 16.456 -2.396 -2.891 1.00 88.38 95 SER A O 1
ATOM 743 N N . TYR A 1 96 ? 16.606 -2.399 -5.147 1.00 90.56 96 TYR A N 1
ATOM 744 C CA . TYR A 1 96 ? 15.688 -1.298 -5.363 1.00 90.56 96 TYR A CA 1
ATOM 745 C C . TYR A 1 96 ? 15.126 -1.283 -6.789 1.00 90.56 96 TYR A C 1
ATOM 747 O O . TYR A 1 96 ? 15.866 -1.191 -7.772 1.00 90.56 96 TYR A O 1
ATOM 755 N N . VAL A 1 97 ? 13.804 -1.300 -6.904 1.00 94.88 97 VAL A N 1
ATOM 756 C CA . VAL A 1 97 ? 13.066 -1.004 -8.134 1.00 94.88 97 VAL A CA 1
ATOM 757 C C . VAL A 1 97 ? 12.392 0.347 -7.963 1.00 94.88 97 VAL A C 1
ATOM 759 O O . VAL A 1 97 ? 11.559 0.510 -7.077 1.00 94.88 97 VAL A O 1
ATOM 762 N N . ASN A 1 98 ? 12.731 1.303 -8.821 1.00 95.19 98 ASN A N 1
ATOM 763 C CA . ASN A 1 98 ? 12.021 2.573 -8.913 1.00 95.19 98 ASN A CA 1
ATOM 764 C C . ASN A 1 98 ? 11.006 2.513 -10.051 1.00 95.19 98 ASN A C 1
ATOM 766 O O . ASN A 1 98 ? 11.409 2.276 -11.192 1.00 95.19 98 ASN A O 1
ATOM 770 N N . PHE A 1 99 ? 9.740 2.784 -9.759 1.00 93.44 99 PHE A N 1
ATOM 771 C CA . PHE A 1 99 ? 8.692 2.959 -10.758 1.00 93.44 99 PHE A CA 1
ATOM 772 C C . PHE A 1 99 ? 7.985 4.289 -10.517 1.00 93.44 99 PHE A C 1
ATOM 774 O O . PHE A 1 99 ? 7.470 4.517 -9.425 1.00 93.44 99 PHE A O 1
ATOM 781 N N . ASP A 1 100 ? 7.987 5.157 -11.524 1.00 89.38 100 ASP A N 1
ATOM 782 C CA . ASP A 1 100 ? 7.353 6.473 -11.446 1.00 89.38 100 ASP A CA 1
ATOM 783 C C . ASP A 1 100 ? 6.057 6.486 -12.258 1.00 89.38 100 ASP A C 1
ATOM 785 O O . ASP A 1 100 ? 6.088 6.606 -13.483 1.00 89.38 100 ASP A O 1
ATOM 789 N N . ASP A 1 101 ? 4.930 6.296 -11.571 1.00 86.50 101 ASP A N 1
ATOM 790 C CA . ASP A 1 101 ? 3.623 6.038 -12.183 1.00 86.50 101 ASP A CA 1
ATOM 791 C C . ASP A 1 101 ? 3.098 7.266 -12.954 1.00 86.50 101 ASP A C 1
ATOM 793 O O . ASP A 1 101 ? 2.601 7.133 -14.075 1.00 86.50 101 ASP A O 1
ATOM 797 N N . ASP A 1 102 ? 3.334 8.482 -12.440 1.00 83.50 102 ASP A N 1
ATOM 798 C CA . ASP A 1 102 ? 3.045 9.757 -13.126 1.00 83.50 102 ASP A CA 1
ATOM 799 C C . ASP A 1 102 ? 3.639 9.788 -14.542 1.00 83.50 102 ASP A C 1
ATOM 801 O O . ASP A 1 102 ? 2.986 10.142 -15.530 1.00 83.50 102 ASP A O 1
ATOM 805 N N . ARG A 1 103 ? 4.877 9.309 -14.688 1.00 82.94 103 ARG A N 1
ATOM 806 C CA . ARG A 1 103 ? 5.588 9.333 -15.972 1.00 82.94 103 ARG A CA 1
ATOM 807 C C . ARG A 1 103 ? 4.925 8.477 -17.037 1.00 82.94 103 ARG A C 1
ATOM 809 O O . ARG A 1 103 ? 5.208 8.689 -18.218 1.00 82.94 103 ARG A O 1
ATOM 816 N N . PHE A 1 104 ? 4.082 7.528 -16.668 1.00 82.38 104 PHE A N 1
ATOM 817 C CA . PHE A 1 104 ? 3.339 6.708 -17.616 1.00 82.38 104 PHE A CA 1
ATOM 818 C C . PHE A 1 104 ? 1.905 7.207 -17.753 1.00 82.38 104 PHE A C 1
ATOM 820 O O . PHE A 1 104 ? 1.419 7.380 -18.875 1.00 82.38 104 PHE A O 1
ATOM 827 N N . ASN A 1 105 ? 1.272 7.531 -16.632 1.00 79.25 105 ASN A N 1
ATOM 828 C CA . ASN A 1 105 ? -0.133 7.886 -16.589 1.00 79.25 105 ASN A CA 1
ATOM 829 C C . ASN A 1 105 ? -0.457 9.323 -16.996 1.00 79.25 105 ASN A C 1
ATOM 831 O O . ASN A 1 105 ? -1.580 9.547 -17.422 1.00 79.25 105 ASN A O 1
ATOM 835 N N . ASP A 1 106 ? 0.454 10.298 -16.946 1.00 75.31 106 ASP A N 1
ATOM 836 C CA . ASP A 1 106 ? 0.098 11.680 -17.310 1.00 75.31 106 ASP A CA 1
ATOM 837 C C . ASP A 1 106 ? -0.402 11.773 -18.772 1.00 75.31 106 ASP A C 1
ATOM 839 O O . ASP A 1 106 ? -1.472 12.323 -19.033 1.00 75.31 106 ASP A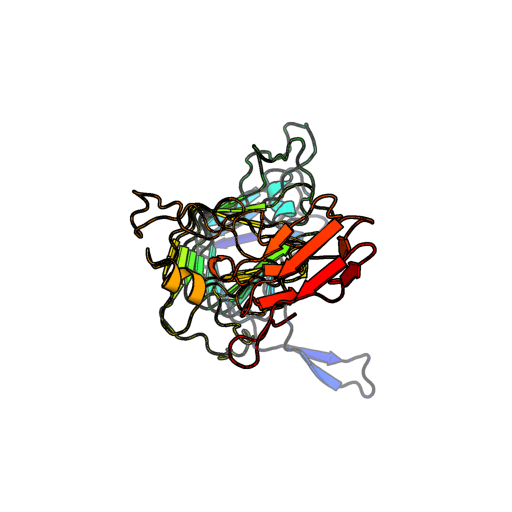 O 1
ATOM 843 N N . TRP A 1 107 ? 0.298 11.143 -19.732 1.00 73.69 107 TRP A N 1
ATOM 844 C CA . TRP A 1 107 ? -0.043 11.174 -21.177 1.00 73.69 107 TRP A CA 1
ATOM 845 C C . TRP A 1 107 ? -0.361 9.798 -21.781 1.00 73.69 107 TRP A C 1
ATOM 847 O O . TRP A 1 107 ? -0.080 9.569 -22.956 1.00 73.69 107 TRP A O 1
ATOM 857 N N . CYS A 1 108 ? -0.902 8.860 -20.998 1.00 74.81 108 CYS A N 1
ATOM 858 C CA . CYS A 1 108 ? -1.282 7.525 -21.488 1.00 74.81 108 CYS A CA 1
ATOM 859 C C . CYS A 1 108 ? -0.139 6.757 -22.176 1.00 74.81 108 CYS A C 1
ATOM 861 O O . CYS A 1 108 ? -0.332 6.127 -23.219 1.00 74.81 108 CYS A O 1
ATOM 863 N N . ARG A 1 109 ? 1.077 6.813 -21.631 1.00 73.50 109 ARG A N 1
ATOM 864 C CA . ARG A 1 109 ? 2.302 6.351 -22.304 1.00 73.50 109 ARG A CA 1
ATOM 865 C C . ARG A 1 109 ? 2.513 4.835 -22.196 1.00 73.50 109 ARG A C 1
ATOM 867 O O . ARG A 1 109 ? 3.647 4.378 -22.151 1.00 73.50 109 ARG A O 1
ATOM 874 N N . GLY A 1 110 ? 1.427 4.069 -22.165 1.00 73.50 110 GLY A N 1
ATOM 875 C CA . GLY A 1 110 ? 1.391 2.624 -21.947 1.00 73.50 110 GLY A CA 1
ATOM 876 C C . GLY A 1 110 ? 1.200 2.231 -20.484 1.00 73.50 110 GLY A C 1
ATOM 877 O O . GLY A 1 110 ? 1.260 3.061 -19.586 1.00 73.50 110 GLY A O 1
ATOM 878 N N . SER A 1 111 ? 0.916 0.950 -20.275 1.00 78.88 111 SER A N 1
ATOM 879 C CA . SER A 1 111 ? 0.480 0.390 -18.998 1.00 78.88 111 SER A CA 1
ATOM 880 C C . SER A 1 111 ? 1.290 -0.864 -18.685 1.00 78.88 111 SER A C 1
ATOM 882 O O . SER A 1 111 ? 1.589 -1.656 -19.581 1.00 78.88 111 SER A O 1
ATOM 884 N N . PHE A 1 112 ? 1.645 -1.034 -17.412 1.00 90.44 112 PHE A N 1
ATOM 885 C CA . PHE A 1 112 ? 2.292 -2.241 -16.901 1.00 90.44 112 PHE A CA 1
ATOM 886 C C . PHE A 1 112 ? 1.260 -3.160 -16.224 1.00 90.44 112 PHE A C 1
ATOM 888 O O . PHE A 1 112 ? 1.641 -4.132 -15.567 1.00 90.44 112 PHE A O 1
ATOM 895 N N . ASN A 1 113 ? -0.038 -2.866 -16.374 1.00 90.12 113 ASN A N 1
ATOM 896 C CA . ASN A 1 113 ? -1.085 -3.460 -15.555 1.00 90.12 113 ASN A CA 1
ATOM 897 C C . ASN A 1 113 ? -1.121 -4.974 -15.740 1.00 90.12 113 ASN A C 1
ATOM 899 O O . ASN A 1 113 ? -1.132 -5.460 -16.871 1.00 90.12 113 ASN A O 1
ATOM 903 N N . GLY A 1 114 ? -1.119 -5.719 -14.636 1.00 91.94 114 GLY A N 1
ATOM 904 C CA . GLY A 1 114 ? -1.185 -7.183 -14.635 1.00 91.94 114 GLY A CA 1
ATOM 905 C C . GLY A 1 114 ? -0.009 -7.905 -15.303 1.00 91.94 114 GLY A C 1
ATOM 906 O O . GLY A 1 114 ? -0.079 -9.115 -15.492 1.00 91.94 114 GLY A O 1
ATOM 907 N N . ASN A 1 115 ? 1.055 -7.196 -15.696 1.00 96.19 115 ASN A N 1
ATOM 908 C CA . ASN A 1 115 ? 2.144 -7.755 -16.504 1.00 96.19 115 ASN A CA 1
ATOM 909 C C . ASN A 1 115 ? 3.495 -7.793 -15.782 1.00 96.19 115 ASN A C 1
ATOM 911 O O . ASN A 1 115 ? 4.496 -8.149 -16.405 1.00 96.19 115 ASN A O 1
ATOM 915 N N . VAL A 1 116 ? 3.539 -7.442 -14.494 1.00 97.88 116 VAL A N 1
ATOM 916 C CA . VAL A 1 116 ? 4.773 -7.415 -13.702 1.00 97.88 116 VAL A CA 1
ATOM 917 C C . VAL A 1 116 ? 4.653 -8.327 -12.492 1.00 97.88 116 VAL A C 1
ATOM 919 O O . VAL A 1 116 ? 3.702 -8.239 -11.714 1.00 97.88 116 VAL A O 1
ATOM 922 N N . THR A 1 117 ? 5.653 -9.187 -12.337 1.00 98.56 117 THR A N 1
ATOM 923 C CA . THR A 1 117 ? 5.876 -9.989 -11.136 1.00 98.56 117 THR A CA 1
ATOM 924 C C . THR A 1 117 ? 7.185 -9.557 -10.500 1.00 98.56 117 THR A C 1
ATOM 926 O O . THR A 1 117 ? 8.200 -9.412 -11.184 1.00 98.56 117 THR A O 1
ATOM 929 N N . VAL A 1 118 ? 7.162 -9.348 -9.192 1.00 97.50 118 VAL A N 1
ATOM 930 C CA . VAL A 1 118 ? 8.324 -8.973 -8.399 1.00 97.50 118 VAL A CA 1
ATOM 931 C C . VAL A 1 118 ? 8.572 -10.035 -7.343 1.00 97.50 118 VAL A C 1
ATOM 933 O O . VAL A 1 118 ? 7.663 -10.388 -6.599 1.00 97.50 118 VAL A O 1
ATOM 936 N N . VAL A 1 119 ? 9.808 -10.507 -7.256 1.00 94.81 119 VAL A N 1
ATOM 937 C CA . VAL A 1 119 ? 10.240 -11.516 -6.290 1.00 94.81 119 VAL A CA 1
ATOM 938 C C . VAL A 1 119 ? 11.469 -10.997 -5.553 1.00 94.81 119 VAL A C 1
ATOM 940 O O . VAL A 1 119 ? 12.322 -10.331 -6.146 1.00 94.81 119 VAL A O 1
ATOM 943 N N . ASP A 1 120 ? 11.547 -11.254 -4.248 1.00 91.44 120 ASP A N 1
ATOM 944 C CA . ASP A 1 120 ? 12.730 -10.990 -3.421 1.00 91.44 120 ASP A CA 1
ATOM 945 C C . ASP A 1 120 ? 13.309 -9.571 -3.583 1.00 91.44 120 ASP A C 1
ATOM 947 O O . ASP A 1 120 ? 14.524 -9.381 -3.662 1.00 91.44 120 ASP A O 1
ATOM 951 N N . SER A 1 121 ? 12.457 -8.546 -3.680 1.00 91.69 121 SER A N 1
ATOM 952 C CA . SER A 1 121 ? 12.913 -7.199 -4.040 1.00 91.69 121 SER A CA 1
ATOM 953 C C . SER A 1 121 ? 12.300 -6.095 -3.185 1.00 91.69 121 SER A C 1
ATOM 955 O O . SER A 1 121 ? 11.185 -6.213 -2.675 1.00 91.69 121 SER A O 1
ATOM 957 N N . ASN A 1 122 ? 13.020 -4.974 -3.062 1.00 92.12 122 ASN A N 1
ATOM 958 C CA . ASN A 1 122 ? 12.403 -3.728 -2.607 1.00 92.12 122 ASN A CA 1
ATOM 959 C C . ASN A 1 122 ? 11.898 -2.934 -3.811 1.00 92.12 122 ASN A C 1
ATOM 961 O O . ASN A 1 122 ? 12.651 -2.681 -4.753 1.00 92.12 122 ASN A O 1
ATOM 965 N N . VAL A 1 123 ? 10.659 -2.468 -3.743 1.00 95.19 123 VAL A N 1
ATOM 966 C CA . VAL A 1 123 ? 10.023 -1.661 -4.783 1.00 95.19 123 VAL A CA 1
ATOM 967 C C . VAL A 1 123 ? 9.553 -0.346 -4.194 1.00 95.19 123 VAL A C 1
ATOM 969 O O . VAL A 1 123 ? 8.995 -0.306 -3.100 1.00 95.19 123 VAL A O 1
ATOM 972 N N . TYR A 1 124 ? 9.757 0.728 -4.940 1.00 95.62 124 TYR A N 1
ATOM 973 C CA . TYR A 1 124 ? 9.193 2.035 -4.670 1.00 95.62 124 TYR A CA 1
ATOM 974 C C . TYR A 1 124 ? 8.384 2.481 -5.883 1.00 95.62 124 TYR A C 1
ATOM 976 O O . TYR A 1 124 ? 8.940 2.719 -6.958 1.00 95.62 124 TYR A O 1
ATOM 984 N N . ILE A 1 125 ? 7.074 2.577 -5.690 1.00 94.12 125 ILE A N 1
ATOM 985 C CA . ILE A 1 125 ? 6.125 3.130 -6.651 1.00 94.12 125 ILE A CA 1
ATOM 986 C C . ILE A 1 125 ? 5.864 4.571 -6.214 1.00 94.12 125 ILE A C 1
ATOM 988 O O . ILE A 1 125 ? 5.228 4.790 -5.177 1.00 94.12 125 ILE A O 1
ATOM 992 N N . SER A 1 126 ? 6.391 5.538 -6.966 1.00 91.19 126 SER A N 1
ATOM 993 C CA . SER A 1 126 ? 6.080 6.953 -6.766 1.00 91.19 126 SER A CA 1
ATOM 994 C C . SER A 1 126 ? 4.817 7.340 -7.514 1.00 91.19 126 SER A C 1
ATOM 996 O O . SER A 1 126 ? 4.537 6.821 -8.595 1.00 91.19 126 SER A O 1
ATOM 998 N N . ASP A 1 127 ? 4.075 8.271 -6.919 1.00 87.12 127 ASP A N 1
ATOM 999 C CA . ASP A 1 127 ? 2.885 8.877 -7.509 1.00 87.12 127 ASP A CA 1
ATOM 1000 C C . ASP A 1 127 ? 1.843 7.846 -7.978 1.00 87.12 127 ASP A C 1
ATOM 1002 O O . ASP A 1 127 ? 1.210 7.992 -9.017 1.00 87.12 127 ASP A O 1
ATOM 1006 N N . ALA A 1 128 ? 1.642 6.800 -7.172 1.00 87.31 128 ALA A N 1
ATOM 1007 C CA . ALA A 1 128 ? 0.741 5.693 -7.465 1.00 87.31 128 ALA A CA 1
ATOM 1008 C C . ALA A 1 128 ? -0.677 6.176 -7.806 1.00 87.31 128 ALA A C 1
ATOM 1010 O O . ALA A 1 128 ? -1.333 6.857 -7.005 1.00 87.31 128 ALA A O 1
ATOM 1011 N N . GLY A 1 129 ? -1.153 5.797 -8.991 1.00 77.12 129 GLY A N 1
ATOM 1012 C CA . GLY A 1 129 ? -2.454 6.207 -9.510 1.00 77.12 129 GLY A CA 1
ATOM 1013 C C . GLY A 1 129 ? -2.540 7.689 -9.892 1.00 77.12 129 GLY A C 1
ATOM 1014 O O . GLY A 1 129 ? -3.652 8.197 -10.056 1.00 77.12 129 GLY A O 1
ATOM 1015 N N . TYR A 1 130 ? -1.414 8.400 -10.026 1.00 78.38 130 TYR A N 1
ATOM 1016 C CA . TYR A 1 130 ? -1.394 9.767 -10.547 1.00 78.38 130 TYR A CA 1
ATOM 1017 C C . TYR A 1 130 ? -2.089 9.825 -11.905 1.00 78.38 130 TYR A C 1
ATOM 1019 O O . TYR A 1 130 ? -1.947 8.937 -12.742 1.00 78.38 130 TYR A O 1
ATOM 1027 N N . GLN A 1 131 ? -2.861 10.883 -12.109 1.00 70.69 131 GLN A N 1
ATOM 1028 C CA . GLN A 1 131 ? -3.580 11.187 -13.341 1.00 70.69 131 GLN A CA 1
ATOM 1029 C C . GLN A 1 131 ? -3.484 12.692 -13.548 1.00 70.69 131 GLN A C 1
ATOM 1031 O O . GLN A 1 131 ? -3.376 13.415 -12.566 1.00 70.69 131 GLN A O 1
ATOM 1036 N N . SER A 1 132 ? -3.561 13.175 -14.786 1.00 71.06 132 SER A N 1
ATOM 1037 C CA . SER A 1 132 ? -3.304 14.590 -15.057 1.00 71.06 132 SER A CA 1
ATOM 1038 C C . SER A 1 132 ? -4.391 15.563 -14.589 1.00 71.06 132 SER A C 1
ATOM 1040 O O . SER A 1 132 ? -5.582 15.237 -14.543 1.00 71.06 132 SER A O 1
ATOM 1042 N N . THR A 1 133 ? -3.987 16.819 -14.360 1.00 69.88 133 THR A N 1
ATOM 1043 C CA . THR A 1 133 ? -4.875 17.962 -14.056 1.00 69.88 133 THR A CA 1
ATOM 1044 C C . THR A 1 133 ? -5.362 18.675 -15.303 1.00 69.88 133 THR A C 1
ATOM 1046 O O . THR A 1 133 ? -6.275 19.496 -15.216 1.00 69.88 133 THR A O 1
ATOM 1049 N N . SER A 1 134 ? -4.722 18.428 -16.442 1.00 72.69 134 SER A N 1
ATOM 1050 C CA . SER A 1 134 ? -5.072 19.077 -17.695 1.00 72.69 134 SER A CA 1
ATOM 1051 C C . SER A 1 134 ? -6.422 18.576 -18.200 1.00 72.69 134 SER A C 1
ATOM 1053 O O . SER A 1 134 ? -6.711 17.392 -18.115 1.00 72.69 134 SER A O 1
ATOM 1055 N N . SER A 1 135 ? -7.245 19.464 -18.756 1.00 72.00 135 SER A N 1
ATOM 1056 C CA . SER A 1 135 ? -8.481 19.081 -19.455 1.00 72.00 135 SER A CA 1
ATOM 1057 C C . SER A 1 135 ? -8.242 18.703 -20.922 1.00 72.00 135 SER A C 1
ATOM 1059 O O . SER A 1 135 ? -9.199 18.477 -21.663 1.00 72.00 135 SER A O 1
ATOM 1061 N N . GLU A 1 136 ? -6.986 18.727 -21.376 1.00 75.12 136 GLU A N 1
ATOM 1062 C CA . GLU A 1 136 ? -6.619 18.438 -22.759 1.00 75.12 136 GLU A CA 1
ATOM 1063 C C . GLU A 1 136 ? -6.808 16.939 -23.070 1.00 75.12 136 GLU A C 1
ATOM 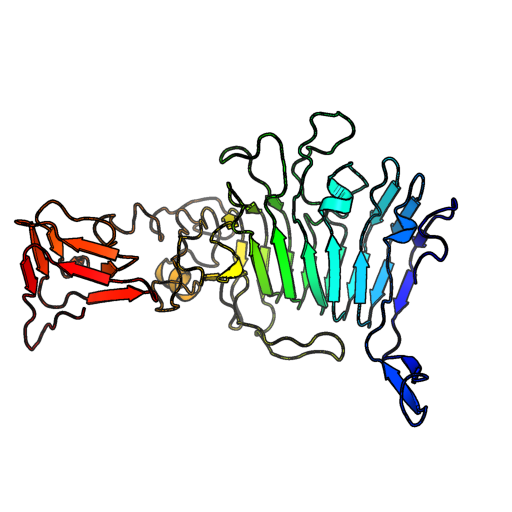1065 O O . GLU A 1 136 ? -6.324 16.095 -22.316 1.00 75.12 136 GLU A O 1
ATOM 1070 N N . PRO A 1 137 ? -7.432 16.569 -24.205 1.00 70.38 137 PRO A N 1
ATOM 1071 C CA . PRO A 1 137 ? -7.710 15.169 -24.552 1.00 70.38 137 PRO A CA 1
ATOM 1072 C C . PRO A 1 137 ? -6.482 14.255 -24.685 1.00 70.38 137 PRO A C 1
ATOM 1074 O O . PRO A 1 137 ? -6.636 13.041 -24.775 1.00 70.38 137 PRO A O 1
ATOM 1077 N N . SER A 1 138 ? -5.275 14.821 -24.760 1.00 71.06 138 SER A N 1
ATOM 1078 C CA . SER A 1 138 ? -4.013 14.074 -24.826 1.00 71.06 138 SER A CA 1
ATOM 1079 C C . SER A 1 138 ? -3.570 13.489 -23.482 1.00 71.06 138 SER A C 1
ATOM 1081 O O . SER A 1 138 ? -2.586 12.753 -23.443 1.00 71.06 138 SER A O 1
ATOM 1083 N N . TYR A 1 139 ? -4.240 13.851 -22.389 1.00 74.19 139 TYR A N 1
ATOM 1084 C CA . TYR A 1 139 ? -3.910 13.399 -21.045 1.00 74.19 139 TYR A CA 1
ATOM 1085 C C . TYR A 1 139 ? -4.775 12.223 -20.613 1.00 74.19 139 TYR A C 1
ATOM 1087 O O . TYR A 1 139 ? -5.925 12.072 -21.036 1.00 74.19 139 TYR A O 1
ATOM 1095 N N . CYS A 1 140 ? -4.211 11.384 -19.749 1.00 71.94 140 CYS A N 1
ATOM 1096 C CA . CYS A 1 140 ? -4.922 10.229 -19.237 1.00 71.94 140 CYS A CA 1
ATOM 1097 C C . CYS A 1 140 ? -5.802 10.592 -18.042 1.00 71.94 140 CYS A C 1
ATOM 1099 O O . CYS A 1 140 ? -5.416 11.317 -17.120 1.00 71.94 140 CYS A O 1
ATOM 1101 N N . HIS A 1 141 ? -7.024 10.071 -18.114 1.00 70.19 141 HIS A N 1
ATOM 1102 C CA . HIS A 1 141 ? -8.068 10.201 -17.103 1.00 70.19 141 HIS A CA 1
ATOM 1103 C C . HIS A 1 141 ? -8.755 8.852 -16.865 1.00 70.19 141 HIS A C 1
ATOM 1105 O O . HIS A 1 141 ? -9.928 8.814 -16.488 1.00 70.19 141 HIS A O 1
ATOM 1111 N N . ASN A 1 142 ? -8.061 7.748 -17.158 1.00 65.44 142 ASN A N 1
ATOM 1112 C CA . ASN A 1 142 ? -8.572 6.384 -17.022 1.00 65.44 142 ASN A CA 1
ATOM 1113 C C . ASN A 1 142 ? -8.654 5.935 -15.555 1.00 65.44 142 ASN A C 1
ATOM 1115 O O . ASN A 1 142 ? -9.362 4.976 -15.276 1.00 65.44 142 ASN A O 1
ATOM 1119 N N . ARG A 1 143 ? -8.052 6.695 -14.621 1.00 65.38 143 ARG A N 1
ATOM 1120 C CA . ARG A 1 143 ? -8.183 6.522 -13.155 1.00 65.38 143 ARG A CA 1
ATOM 1121 C C . ARG A 1 143 ? -7.627 5.194 -12.633 1.00 65.38 143 ARG A C 1
ATOM 1123 O O . ARG A 1 143 ? -7.994 4.777 -11.537 1.00 65.38 143 ARG A O 1
ATOM 1130 N N . GLU A 1 144 ? -6.744 4.579 -13.406 1.00 72.69 144 GLU A N 1
ATOM 1131 C CA . GLU A 1 144 ? -6.043 3.338 -13.084 1.00 72.69 144 GLU A CA 1
ATOM 1132 C C . GLU A 1 144 ? -4.552 3.648 -12.919 1.00 72.69 144 GLU A C 1
ATOM 1134 O O . GLU A 1 144 ? -3.990 4.465 -13.656 1.00 72.69 144 GLU A O 1
ATOM 1139 N N . GLY A 1 145 ? -3.906 3.028 -11.936 1.00 82.12 145 GLY A N 1
ATOM 1140 C CA . GLY A 1 145 ? -2.452 3.075 -11.804 1.00 82.12 145 GLY A CA 1
ATOM 1141 C C . GLY A 1 145 ? -1.811 2.251 -12.915 1.00 82.12 145 GLY A C 1
ATOM 1142 O O . GLY A 1 145 ? -2.333 1.194 -13.262 1.00 82.12 145 GLY A O 1
ATOM 1143 N N . SER A 1 146 ? -0.660 2.668 -13.453 1.00 87.81 146 SER A N 1
ATOM 1144 C CA . SER A 1 146 ? 0.108 1.800 -14.362 1.00 87.81 146 SER A CA 1
ATOM 1145 C C . SER A 1 146 ? 0.709 0.598 -13.626 1.00 87.81 146 SER A C 1
ATOM 1147 O O . SER A 1 146 ? 1.196 -0.335 -14.261 1.00 87.81 146 SER A O 1
ATOM 1149 N N . SER A 1 147 ? 0.684 0.621 -12.292 1.00 91.06 147 SER A N 1
ATOM 1150 C CA . SER A 1 147 ? 1.108 -0.475 -11.421 1.00 91.06 147 SER A CA 1
ATOM 1151 C C . SER A 1 147 ? -0.026 -1.429 -11.007 1.00 91.06 147 SER A C 1
ATOM 1153 O O . SER A 1 147 ? 0.220 -2.386 -10.272 1.00 91.06 147 SER A O 1
ATOM 1155 N N . ASP A 1 148 ? -1.261 -1.220 -11.477 1.00 92.69 148 ASP A N 1
ATOM 1156 C CA . ASP A 1 148 ? -2.402 -2.052 -11.081 1.00 92.69 148 ASP A CA 1
ATOM 1157 C C . ASP A 1 148 ? -2.202 -3.522 -11.498 1.00 92.69 148 ASP A C 1
ATOM 1159 O O . ASP A 1 148 ? -1.641 -3.838 -12.547 1.00 92.69 148 ASP A O 1
ATOM 1163 N N . GLY A 1 149 ? -2.645 -4.468 -10.674 1.00 95.56 149 GLY A N 1
ATOM 1164 C CA . GLY A 1 149 ? -2.529 -5.897 -10.980 1.00 95.56 149 GLY A CA 1
ATOM 1165 C C . GLY A 1 149 ? -1.125 -6.497 -10.837 1.00 95.56 149 GLY A C 1
ATOM 1166 O O . GLY A 1 149 ? -0.930 -7.657 -11.195 1.00 95.56 149 GLY A O 1
ATOM 1167 N N . TRP A 1 150 ? -0.130 -5.746 -10.355 1.00 97.56 150 TRP A N 1
ATOM 1168 C CA . TRP A 1 150 ? 1.209 -6.297 -10.117 1.00 97.56 150 TRP A CA 1
ATOM 1169 C C . TRP A 1 150 ? 1.190 -7.369 -9.023 1.00 97.56 150 TRP A C 1
ATOM 1171 O O . TRP A 1 150 ? 0.421 -7.296 -8.062 1.00 97.56 150 TRP A O 1
ATOM 1181 N N . SER A 1 151 ? 2.062 -8.366 -9.170 1.00 98.44 151 SER A N 1
ATOM 1182 C CA . SER A 1 151 ? 2.237 -9.442 -8.191 1.00 98.44 151 SER A CA 1
ATOM 1183 C C . SER A 1 151 ? 3.581 -9.317 -7.489 1.00 98.44 151 SER A C 1
ATOM 1185 O O . SER A 1 151 ? 4.599 -9.080 -8.135 1.00 98.44 151 SER A O 1
ATOM 1187 N N . PHE A 1 152 ? 3.586 -9.498 -6.174 1.00 97.75 152 PHE A N 1
ATOM 1188 C CA . PHE A 1 152 ? 4.761 -9.383 -5.323 1.00 97.75 152 PHE A CA 1
ATOM 1189 C C . PHE A 1 152 ? 4.880 -10.615 -4.432 1.00 97.75 152 PHE A C 1
ATOM 1191 O O . PHE A 1 152 ? 3.940 -10.973 -3.719 1.00 97.75 152 PHE A O 1
ATOM 1198 N N . GLU A 1 153 ? 6.052 -11.234 -4.448 1.00 95.31 153 GLU A N 1
ATOM 1199 C CA . GLU A 1 153 ? 6.391 -12.391 -3.634 1.00 95.31 153 GLU A CA 1
ATOM 1200 C C . GLU A 1 153 ? 7.636 -12.084 -2.804 1.00 95.31 153 GLU A C 1
ATOM 1202 O O . GLU A 1 153 ? 8.639 -11.575 -3.312 1.00 95.31 153 GLU A O 1
ATOM 1207 N N . ASN A 1 154 ? 7.549 -12.355 -1.503 1.00 92.75 154 ASN A N 1
ATOM 1208 C CA . ASN A 1 154 ? 8.648 -12.222 -0.555 1.00 92.75 154 ASN A CA 1
ATOM 1209 C C . ASN A 1 154 ? 9.366 -10.853 -0.620 1.00 92.75 154 ASN A C 1
ATOM 1211 O O . ASN A 1 154 ? 10.586 -10.758 -0.495 1.00 92.75 154 ASN A O 1
ATOM 1215 N N . SER A 1 155 ? 8.607 -9.776 -0.818 1.00 93.06 155 SER A N 1
ATOM 1216 C CA . SER A 1 155 ? 9.135 -8.458 -1.177 1.00 93.06 155 SER A CA 1
ATOM 1217 C C . SER A 1 155 ? 8.789 -7.381 -0.144 1.00 93.06 155 SER A C 1
ATOM 1219 O O . SER A 1 155 ? 8.048 -7.602 0.819 1.00 93.06 155 SER A O 1
ATOM 1221 N N . ARG A 1 156 ? 9.322 -6.177 -0.355 1.00 93.06 156 ARG A N 1
ATOM 1222 C CA . ARG A 1 156 ? 8.880 -4.962 0.334 1.00 93.06 156 ARG A CA 1
ATOM 1223 C C . ARG A 1 156 ? 8.482 -3.922 -0.687 1.00 93.06 156 ARG A C 1
ATOM 1225 O O . ARG A 1 156 ? 9.274 -3.572 -1.557 1.00 93.06 156 ARG A O 1
ATOM 1232 N N . VAL A 1 157 ? 7.285 -3.381 -0.548 1.00 94.88 157 VAL A N 1
ATOM 1233 C CA . VAL A 1 157 ? 6.731 -2.421 -1.498 1.00 94.88 157 VAL A CA 1
ATOM 1234 C C . VAL A 1 157 ? 6.418 -1.136 -0.762 1.00 94.88 157 VAL A C 1
ATOM 1236 O O . VAL A 1 157 ? 5.738 -1.143 0.256 1.00 94.88 157 VAL A O 1
ATOM 1239 N N . VAL A 1 158 ? 6.902 -0.016 -1.274 1.00 94.62 158 VAL A N 1
ATOM 1240 C CA . VAL A 1 158 ? 6.413 1.304 -0.892 1.00 94.62 158 VAL A CA 1
ATOM 1241 C C . VAL A 1 158 ? 5.505 1.785 -2.006 1.00 94.62 158 VAL A C 1
ATOM 1243 O O . VAL A 1 158 ? 5.937 1.900 -3.151 1.00 94.62 158 VAL A O 1
ATOM 1246 N N . ILE A 1 159 ? 4.258 2.075 -1.655 1.00 94.12 159 ILE A N 1
ATOM 1247 C CA . ILE A 1 159 ? 3.295 2.712 -2.545 1.00 94.12 159 ILE A CA 1
ATOM 1248 C C . ILE A 1 159 ? 3.105 4.126 -2.024 1.00 94.12 159 ILE A C 1
ATOM 1250 O O . ILE A 1 159 ? 2.500 4.351 -0.971 1.00 94.12 159 ILE A O 1
ATOM 1254 N N . GLN A 1 160 ? 3.679 5.082 -2.739 1.00 92.19 160 GLN A N 1
ATOM 1255 C CA . GLN A 1 160 ? 3.596 6.486 -2.392 1.00 92.19 160 GLN A CA 1
ATOM 1256 C C . GLN A 1 160 ? 2.623 7.188 -3.332 1.00 92.19 160 GLN A C 1
ATOM 1258 O O . GLN A 1 160 ? 2.684 7.034 -4.544 1.00 92.19 160 GLN A O 1
ATOM 1263 N N . SER A 1 161 ? 1.738 7.993 -2.756 1.00 87.56 161 SER A N 1
ATOM 1264 C CA . SER A 1 161 ? 0.880 8.917 -3.488 1.00 87.56 161 SER A CA 1
ATOM 1265 C C . SER A 1 161 ? 1.141 10.330 -2.984 1.00 87.56 161 SER A C 1
ATOM 1267 O O . SER A 1 161 ? 1.149 10.588 -1.777 1.00 87.56 161 SER A O 1
ATOM 1269 N N . SER A 1 162 ? 1.382 11.268 -3.898 1.00 80.44 162 SER A N 1
ATOM 1270 C CA . SER A 1 162 ? 1.488 12.692 -3.561 1.00 80.44 162 SER A CA 1
ATOM 1271 C C . SER A 1 162 ? 0.119 13.379 -3.533 1.00 80.44 162 SER A C 1
ATOM 1273 O O . SER A 1 162 ? 0.013 14.540 -3.128 1.00 80.44 162 SER A O 1
ATOM 1275 N N . GLY A 1 163 ? -0.932 12.678 -3.979 1.00 67.88 163 GLY A N 1
ATOM 1276 C CA . GLY A 1 163 ? -2.215 13.270 -4.360 1.00 67.88 163 GLY A CA 1
ATOM 1277 C C . GLY A 1 163 ? -2.088 14.313 -5.466 1.00 67.88 163 GLY A C 1
ATOM 1278 O O . GLY A 1 163 ? -2.964 15.171 -5.586 1.00 67.88 163 GLY A O 1
ATOM 1279 N N . GLY A 1 164 ? -0.996 14.265 -6.235 1.00 62.81 164 GLY A N 1
ATOM 1280 C CA . GLY A 1 164 ? -0.773 15.081 -7.410 1.00 62.81 164 GLY A CA 1
ATOM 1281 C C . GLY A 1 164 ? -1.926 14.939 -8.401 1.00 62.81 164 GLY A C 1
ATOM 1282 O O . GLY A 1 164 ? -2.053 13.951 -9.103 1.00 62.81 164 GLY A O 1
ATOM 1283 N N . ALA A 1 165 ? -2.769 15.969 -8.401 1.00 58.84 165 ALA A N 1
ATOM 1284 C CA . ALA A 1 165 ? -3.289 16.630 -9.584 1.00 58.84 165 ALA A CA 1
ATOM 1285 C C . ALA A 1 165 ? -4.200 15.848 -10.553 1.00 58.84 165 ALA A C 1
ATOM 1287 O O . ALA A 1 165 ? -3.920 15.871 -11.736 1.00 58.84 165 ALA A O 1
ATOM 1288 N N . TYR A 1 166 ? -5.402 15.422 -10.130 1.00 55.25 166 TYR A N 1
ATOM 1289 C CA . TYR A 1 166 ? -6.548 15.266 -11.055 1.00 55.25 166 TYR A CA 1
ATOM 1290 C C . TYR A 1 166 ? -7.592 16.386 -10.887 1.00 55.25 166 TYR A C 1
ATOM 1292 O O . TYR A 1 166 ? -7.969 16.766 -9.771 1.00 55.25 166 TYR A O 1
ATOM 1300 N N . TRP A 1 167 ? -8.088 16.913 -12.014 1.00 51.47 167 TRP A N 1
ATOM 1301 C CA . TRP A 1 167 ? -9.240 17.818 -12.068 1.00 51.47 167 TRP A CA 1
ATOM 1302 C C . TRP A 1 167 ? -10.508 16.998 -11.792 1.00 51.47 167 TRP A C 1
ATOM 1304 O O . TRP A 1 167 ? -11.046 16.338 -12.677 1.00 51.47 167 TRP A O 1
ATOM 1314 N N . GLY A 1 168 ? -10.964 16.995 -10.536 1.00 60.59 168 GLY A N 1
ATOM 1315 C CA . GLY A 1 168 ? -12.153 16.248 -10.110 1.00 60.59 168 GLY A CA 1
ATOM 1316 C C . GLY A 1 168 ? -11.894 15.097 -9.135 1.00 60.59 168 GLY A C 1
ATOM 1317 O O . GLY A 1 168 ? -12.804 14.285 -8.923 1.00 60.59 168 GLY A O 1
ATOM 1318 N N . THR A 1 169 ? -10.699 15.005 -8.527 1.00 72.19 169 THR A N 1
ATOM 1319 C CA . THR A 1 169 ? -10.492 14.058 -7.418 1.00 72.19 169 THR A CA 1
ATOM 1320 C C . THR A 1 169 ? -11.418 14.480 -6.307 1.00 72.19 169 THR A C 1
ATOM 1322 O O . THR A 1 169 ? -11.452 15.644 -5.910 1.00 72.19 169 THR A O 1
ATOM 1325 N N . SER A 1 170 ? -12.205 13.537 -5.829 1.00 74.50 170 SER A N 1
ATOM 1326 C CA . SER A 1 170 ? -13.203 13.793 -4.807 1.00 74.50 170 SER A CA 1
ATOM 1327 C C . SER A 1 170 ? -13.438 12.534 -3.995 1.00 74.50 170 SER A C 1
ATOM 1329 O O . SER A 1 170 ? -12.964 11.451 -4.335 1.00 74.50 170 SER A O 1
ATOM 1331 N N . SER A 1 171 ? -14.219 12.654 -2.928 1.00 73.94 171 SER A N 1
ATOM 1332 C CA . SER A 1 171 ? -14.666 11.492 -2.161 1.00 73.94 171 SER A CA 1
ATOM 1333 C C . SER A 1 171 ? -15.438 10.474 -3.014 1.00 73.94 171 SER A C 1
ATOM 1335 O O . SER A 1 171 ? -15.361 9.277 -2.737 1.00 73.94 171 SER A O 1
ATOM 1337 N N . SER A 1 172 ? -16.150 10.926 -4.054 1.00 76.50 172 SER A N 1
ATOM 1338 C CA . SER A 1 172 ? -16.869 10.067 -5.003 1.00 76.50 172 SER A CA 1
ATOM 1339 C C . SER A 1 172 ? -15.997 9.566 -6.154 1.00 76.50 172 SER A C 1
ATOM 1341 O O . SER A 1 172 ? -16.359 8.588 -6.804 1.00 76.50 172 SER A O 1
ATOM 1343 N N . ASN A 1 173 ? -14.847 10.198 -6.395 1.00 77.75 173 ASN A N 1
ATOM 1344 C CA . ASN A 1 173 ? -13.913 9.811 -7.443 1.00 77.75 173 ASN A CA 1
ATOM 1345 C C . ASN A 1 173 ? -12.450 9.939 -6.977 1.00 77.75 173 ASN A C 1
ATOM 1347 O O . ASN A 1 173 ? -11.774 10.909 -7.332 1.00 77.75 173 ASN A O 1
ATOM 1351 N N . PRO A 1 174 ? -11.977 9.012 -6.132 1.00 80.88 174 PRO A N 1
ATOM 1352 C CA . PRO A 1 174 ? -10.632 9.056 -5.576 1.00 80.88 174 PRO A CA 1
ATOM 1353 C C . PRO A 1 174 ? -9.618 8.350 -6.476 1.00 80.88 174 PRO A C 1
ATOM 1355 O O . PRO A 1 174 ? -9.988 7.517 -7.304 1.00 80.88 174 PRO A O 1
ATOM 1358 N N . ILE A 1 175 ? -8.338 8.649 -6.246 1.00 83.69 175 ILE A N 1
ATOM 1359 C CA . ILE A 1 175 ? -7.205 7.910 -6.820 1.00 83.69 175 ILE A CA 1
ATOM 1360 C C . ILE A 1 175 ? -7.212 6.478 -6.276 1.00 83.69 175 ILE A C 1
ATOM 1362 O O . ILE A 1 175 ? -7.545 6.269 -5.103 1.00 83.69 175 ILE A O 1
ATOM 1366 N N . ARG A 1 176 ? -6.843 5.501 -7.110 1.00 86.94 176 ARG A N 1
ATOM 1367 C CA . ARG A 1 176 ? -6.843 4.078 -6.761 1.00 86.94 176 ARG A CA 1
ATOM 1368 C C . ARG A 1 176 ? -5.540 3.405 -7.184 1.00 86.94 176 ARG A C 1
ATOM 1370 O O . ARG A 1 176 ? -4.957 3.778 -8.193 1.00 86.94 176 ARG A O 1
ATOM 1377 N N . SER A 1 177 ? -5.138 2.422 -6.391 1.00 90.19 177 SER A N 1
ATOM 1378 C CA . SER A 1 177 ? -4.188 1.367 -6.726 1.00 90.19 177 SER A CA 1
ATOM 1379 C C . SER A 1 177 ? -4.927 0.047 -6.518 1.00 90.19 177 SER A C 1
ATOM 1381 O O . SER A 1 177 ? -5.513 -0.155 -5.447 1.00 90.19 177 SER A O 1
ATOM 1383 N N . SER A 1 178 ? -5.015 -0.782 -7.559 1.00 93.31 178 SER A N 1
ATOM 1384 C CA . SER A 1 178 ? -5.992 -1.875 -7.624 1.00 93.31 178 SER A CA 1
ATOM 1385 C C . SER A 1 178 ? -5.404 -3.221 -8.046 1.00 93.31 178 SER A C 1
ATOM 1387 O O . SER A 1 178 ? -4.449 -3.295 -8.818 1.00 93.31 178 SER A O 1
ATOM 1389 N N . GLY A 1 179 ? -6.002 -4.308 -7.550 1.00 95.62 179 GLY A N 1
ATOM 1390 C CA . GLY A 1 179 ? -5.813 -5.662 -8.081 1.00 95.62 179 GLY A CA 1
ATOM 1391 C C . GLY A 1 179 ? -4.452 -6.293 -7.787 1.00 95.62 179 GLY A C 1
ATOM 1392 O O . GLY A 1 179 ? -4.106 -7.310 -8.384 1.00 95.62 179 GLY A O 1
ATOM 1393 N N . MET A 1 180 ? -3.654 -5.691 -6.905 1.00 97.19 180 MET A N 1
ATOM 1394 C CA . MET A 1 180 ? -2.315 -6.182 -6.585 1.00 97.19 180 MET A CA 1
ATOM 1395 C C . MET A 1 180 ? -2.362 -7.472 -5.756 1.00 97.19 180 MET A C 1
ATOM 1397 O O . MET A 1 180 ? -3.239 -7.669 -4.914 1.00 97.19 180 MET A O 1
ATOM 1401 N N . THR A 1 181 ? -1.385 -8.350 -5.963 1.00 98.56 181 THR A N 1
ATOM 1402 C CA . THR A 1 181 ? -1.239 -9.591 -5.190 1.00 98.56 181 THR A CA 1
ATOM 1403 C C . THR A 1 181 ? 0.039 -9.547 -4.370 1.00 98.56 181 THR A C 1
ATOM 1405 O O . THR A 1 181 ? 1.111 -9.301 -4.913 1.00 98.56 181 THR A O 1
ATOM 1408 N N . PHE A 1 182 ? -0.069 -9.810 -3.071 1.00 98.38 182 PHE A N 1
ATOM 1409 C CA . PHE A 1 182 ? 1.031 -9.768 -2.116 1.00 98.38 182 PHE A CA 1
ATOM 1410 C C . PHE A 1 182 ? 1.132 -11.109 -1.380 1.00 98.38 182 PHE A C 1
ATOM 1412 O O . PHE A 1 182 ? 0.249 -11.485 -0.604 1.00 98.38 182 PHE A O 1
ATOM 1419 N N . VAL A 1 183 ? 2.226 -11.831 -1.607 1.00 97.56 183 VAL A N 1
ATOM 1420 C CA . VAL A 1 183 ? 2.562 -13.080 -0.911 1.00 97.56 183 VAL A CA 1
ATOM 1421 C C . VAL A 1 183 ? 3.823 -12.848 -0.095 1.00 97.56 183 VAL A C 1
ATOM 1423 O O . VAL A 1 183 ? 4.830 -12.400 -0.641 1.00 97.56 183 VAL A O 1
ATOM 1426 N N . ASP A 1 184 ? 3.769 -13.097 1.215 1.00 94.88 184 ASP A N 1
ATOM 1427 C CA . ASP A 1 184 ? 4.894 -12.874 2.141 1.00 94.88 184 ASP A CA 1
ATOM 1428 C C . ASP A 1 184 ? 5.538 -11.477 1.983 1.00 94.88 184 ASP A C 1
ATOM 1430 O O . ASP A 1 184 ? 6.753 -11.311 2.105 1.00 94.88 184 ASP A O 1
ATOM 1434 N N . THR A 1 185 ? 4.721 -10.471 1.664 1.00 95.00 185 THR A N 1
ATOM 1435 C CA . THR A 1 185 ? 5.174 -9.142 1.240 1.00 95.00 185 THR A CA 1
ATOM 1436 C C . THR A 1 185 ? 4.648 -8.057 2.170 1.00 95.00 185 THR A C 1
ATOM 1438 O O . THR A 1 185 ? 3.467 -8.033 2.509 1.00 95.00 185 THR A O 1
ATOM 1441 N N . GLU A 1 186 ? 5.535 -7.139 2.553 1.00 94.50 186 GLU A N 1
ATOM 1442 C CA . GLU A 1 186 ? 5.204 -5.969 3.369 1.00 94.50 186 GLU A CA 1
ATOM 1443 C C . GLU A 1 186 ? 4.974 -4.743 2.479 1.00 94.50 186 GLU A C 1
ATOM 1445 O O . GLU A 1 186 ? 5.820 -4.389 1.653 1.00 94.50 186 GLU A O 1
ATOM 1450 N N . VAL A 1 187 ? 3.843 -4.069 2.674 1.00 96.06 187 VAL A N 1
ATOM 1451 C CA . VAL A 1 187 ? 3.433 -2.880 1.924 1.00 96.06 187 VAL A CA 1
ATOM 1452 C C . VAL A 1 187 ? 3.435 -1.662 2.839 1.00 96.06 187 VAL A C 1
ATOM 1454 O O . VAL A 1 187 ? 2.770 -1.635 3.869 1.00 96.06 187 VAL A O 1
ATOM 1457 N N . HIS A 1 188 ? 4.152 -0.617 2.444 1.00 94.56 188 HIS A N 1
ATOM 1458 C CA . HIS A 1 188 ? 4.186 0.677 3.115 1.00 94.56 188 HIS A CA 1
ATOM 1459 C C . HIS A 1 188 ? 3.385 1.700 2.311 1.00 94.56 188 HIS A C 1
ATOM 1461 O O . HIS A 1 188 ? 3.745 2.028 1.179 1.00 94.56 188 HIS A O 1
ATOM 1467 N N . LEU A 1 189 ? 2.325 2.240 2.910 1.00 94.25 189 LEU A N 1
ATOM 1468 C CA . LEU A 1 189 ? 1.438 3.215 2.276 1.00 94.25 189 LEU A CA 1
ATOM 1469 C C . LEU A 1 189 ? 1.811 4.637 2.682 1.00 94.25 189 LEU A C 1
ATOM 1471 O O . LEU A 1 189 ? 1.611 5.047 3.831 1.00 94.25 189 LEU A O 1
ATOM 1475 N N . TYR A 1 190 ? 2.378 5.395 1.745 1.00 91.94 190 TYR A N 1
ATOM 1476 C CA . TYR A 1 190 ? 2.892 6.744 1.989 1.00 91.94 190 TYR A CA 1
ATOM 1477 C C . TYR A 1 190 ? 2.009 7.790 1.313 1.00 91.94 190 TYR A C 1
ATOM 1479 O O . TYR A 1 190 ? 1.612 7.645 0.157 1.00 91.94 190 TYR A O 1
ATOM 1487 N N . GLY A 1 191 ? 1.684 8.846 2.053 1.00 86.81 191 GLY A N 1
ATOM 1488 C CA . GLY A 1 191 ? 0.871 9.963 1.585 1.00 86.81 191 GLY A CA 1
ATOM 1489 C C . GLY A 1 191 ? 1.640 11.277 1.683 1.00 86.81 191 GLY A C 1
ATOM 1490 O O . GLY A 1 191 ? 2.706 11.352 2.290 1.00 86.81 191 GLY A O 1
ATOM 1491 N N . SER A 1 192 ? 1.085 12.341 1.114 1.00 82.62 192 SER A N 1
ATOM 1492 C CA . SER A 1 192 ? 1.573 13.707 1.314 1.00 82.62 192 SER A CA 1
ATOM 1493 C C . SER A 1 192 ? 0.624 14.502 2.211 1.00 82.62 192 SER A C 1
ATOM 1495 O O . SER A 1 192 ? -0.596 14.331 2.171 1.00 82.62 192 SER A O 1
ATOM 1497 N N . SER A 1 193 ? 1.173 15.441 2.983 1.00 82.12 193 SER A N 1
ATOM 1498 C CA . SER A 1 193 ? 0.386 16.388 3.784 1.00 82.12 193 SER A CA 1
ATOM 1499 C C . SER A 1 193 ? -0.526 17.268 2.927 1.00 82.12 193 SER A C 1
ATOM 1501 O O . SER A 1 193 ? -1.573 17.712 3.396 1.00 82.12 193 SER A O 1
ATOM 1503 N N . SER A 1 194 ? -0.152 17.497 1.665 1.00 78.94 194 SER A N 1
ATOM 1504 C CA . SER A 1 194 ? -0.917 18.288 0.699 1.00 78.94 194 SER A CA 1
ATOM 1505 C C . SER A 1 194 ? -2.147 17.565 0.144 1.00 78.94 194 SER A C 1
ATOM 1507 O O . SER A 1 194 ? -2.947 18.187 -0.552 1.00 78.94 194 SER A O 1
ATOM 1509 N N . MET A 1 195 ? -2.319 16.267 0.419 1.00 79.81 195 MET A N 1
ATOM 1510 C CA . MET A 1 195 ? -3.428 15.489 -0.130 1.00 79.81 195 MET A CA 1
ATOM 1511 C C . MET A 1 195 ? -4.764 15.918 0.478 1.00 79.81 195 MET A C 1
ATOM 1513 O O . MET A 1 195 ? -5.000 15.794 1.685 1.00 79.81 195 MET A O 1
ATOM 1517 N N . GLN A 1 196 ? -5.689 16.352 -0.377 1.00 77.69 196 GLN A N 1
ATOM 1518 C CA . GLN A 1 196 ? -7.044 16.695 0.049 1.00 77.69 196 GLN A CA 1
ATOM 1519 C C . GLN A 1 196 ? -7.902 15.446 0.294 1.00 77.69 196 GLN A C 1
ATOM 1521 O O . GLN A 1 196 ? -8.599 15.376 1.307 1.00 77.69 196 GLN A O 1
ATOM 1526 N N . TYR A 1 197 ? -7.813 14.449 -0.590 1.00 79.81 197 TYR A N 1
ATOM 1527 C CA . TYR A 1 197 ? -8.583 13.205 -0.522 1.00 79.81 197 TYR A CA 1
ATOM 1528 C C . TYR A 1 197 ? -7.656 11.991 -0.381 1.00 79.81 197 TYR A C 1
ATOM 1530 O O . TYR A 1 197 ? -6.565 12.014 -0.955 1.00 79.81 197 TYR A O 1
ATOM 1538 N N . PRO A 1 198 ? -8.064 10.942 0.356 1.00 83.88 198 PRO A N 1
ATOM 1539 C CA . PRO A 1 198 ? -7.282 9.715 0.451 1.00 83.88 198 PRO A CA 1
ATOM 1540 C C . PRO A 1 198 ? -7.166 8.976 -0.890 1.00 83.88 198 PRO A C 1
ATOM 1542 O O . PRO A 1 198 ? -8.139 8.911 -1.647 1.00 83.88 198 PRO A O 1
ATOM 1545 N N . THR A 1 199 ? -6.009 8.363 -1.140 1.00 87.94 199 THR A N 1
ATOM 1546 C CA . THR A 1 199 ? -5.849 7.329 -2.174 1.00 87.94 199 THR A CA 1
ATOM 1547 C C . THR A 1 199 ? -6.408 6.004 -1.658 1.00 87.94 199 THR A C 1
ATOM 1549 O O . THR A 1 199 ? -6.360 5.736 -0.458 1.00 87.94 199 THR A O 1
ATOM 1552 N N . ARG A 1 200 ? -6.965 5.173 -2.540 1.00 90.44 200 ARG A N 1
ATOM 1553 C CA . ARG A 1 200 ? -7.511 3.866 -2.169 1.00 90.44 200 ARG A CA 1
ATOM 1554 C C . ARG A 1 200 ? -6.611 2.724 -2.626 1.00 90.44 200 ARG A C 1
ATOM 1556 O O . ARG A 1 200 ? -6.244 2.684 -3.794 1.00 90.44 200 ARG A O 1
ATOM 1563 N N . LEU A 1 201 ? -6.314 1.795 -1.725 1.00 94.25 201 LEU A N 1
ATOM 1564 C CA . LEU A 1 201 ? -5.816 0.467 -2.068 1.00 94.25 201 LEU A CA 1
ATOM 1565 C C . LEU A 1 201 ? -7.015 -0.480 -2.107 1.00 94.25 201 LEU A C 1
ATOM 1567 O O . LEU A 1 201 ? -7.685 -0.639 -1.079 1.00 94.25 201 LEU A O 1
ATOM 1571 N N . VAL A 1 202 ? -7.309 -1.032 -3.284 1.00 95.06 202 VAL A N 1
ATOM 1572 C CA . VAL A 1 202 ? -8.534 -1.804 -3.529 1.00 95.06 202 VAL A CA 1
ATOM 1573 C C . VAL A 1 202 ? -8.286 -3.111 -4.256 1.00 95.06 202 VAL A C 1
ATOM 1575 O O . VAL A 1 202 ? -7.347 -3.226 -5.037 1.00 95.06 202 VAL A O 1
ATOM 1578 N N . ASP A 1 203 ? -9.148 -4.097 -4.024 1.00 96.31 203 ASP A N 1
ATOM 1579 C CA . ASP A 1 203 ? -9.116 -5.394 -4.710 1.00 96.31 203 ASP A CA 1
ATOM 1580 C C . ASP A 1 203 ? -7.765 -6.126 -4.588 1.00 96.31 203 ASP A C 1
ATOM 1582 O O . ASP A 1 203 ? -7.442 -6.995 -5.397 1.00 96.31 203 ASP A O 1
ATOM 1586 N N . ALA A 1 204 ? -6.958 -5.776 -3.582 1.00 97.94 204 ALA A N 1
ATOM 1587 C CA . ALA A 1 204 ? -5.677 -6.407 -3.337 1.00 97.94 204 ALA A CA 1
ATOM 1588 C C . ALA A 1 204 ? -5.837 -7.680 -2.502 1.00 97.94 204 ALA A C 1
ATOM 1590 O O . ALA A 1 204 ? -6.733 -7.802 -1.656 1.00 97.94 204 ALA A O 1
ATOM 1591 N N . THR A 1 205 ? -4.929 -8.630 -2.708 1.00 98.50 205 THR A N 1
ATOM 1592 C CA . THR A 1 205 ? -4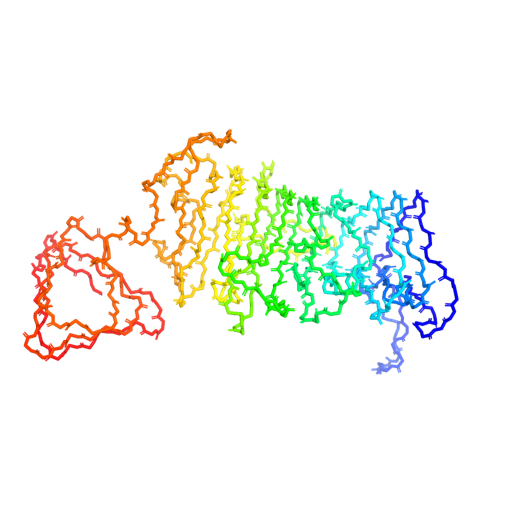.874 -9.872 -1.933 1.00 98.50 205 THR A CA 1
ATOM 1593 C C . THR A 1 205 ? -3.573 -9.967 -1.150 1.00 98.50 205 THR A C 1
ATOM 1595 O O . THR A 1 205 ? -2.499 -9.692 -1.676 1.00 98.50 205 THR A O 1
ATOM 1598 N N . PHE A 1 206 ? -3.677 -10.366 0.114 1.00 98.62 206 PHE A N 1
ATOM 1599 C CA . PHE A 1 206 ? -2.559 -10.544 1.030 1.00 98.62 206 PHE A CA 1
ATOM 1600 C C . PHE A 1 206 ? -2.583 -11.957 1.591 1.00 98.62 206 PHE A C 1
ATOM 1602 O O . PHE A 1 206 ? -3.584 -12.399 2.164 1.00 98.62 206 PHE A O 1
ATOM 1609 N N . SER A 1 207 ? -1.480 -12.675 1.439 1.00 98.12 207 SER A N 1
ATOM 1610 C CA . SER A 1 207 ? -1.346 -14.040 1.937 1.00 98.12 207 SER A CA 1
ATOM 1611 C C . SER A 1 207 ? 0.068 -14.317 2.420 1.00 98.12 207 SER A C 1
ATOM 1613 O O . SER A 1 207 ? 1.020 -13.636 2.040 1.00 98.12 207 SER A O 1
ATOM 1615 N N . ALA A 1 208 ? 0.194 -15.321 3.282 1.00 96.44 208 ALA A N 1
ATOM 1616 C CA . ALA A 1 208 ? 1.476 -15.751 3.804 1.00 96.44 208 ALA A CA 1
ATOM 1617 C C . ALA A 1 208 ? 1.677 -17.250 3.594 1.00 96.44 208 ALA A C 1
ATOM 1619 O O . ALA A 1 208 ? 0.776 -18.051 3.848 1.00 96.44 208 ALA A O 1
ATOM 1620 N N . THR A 1 209 ? 2.882 -17.624 3.180 1.00 95.69 209 THR A N 1
ATOM 1621 C CA . THR A 1 209 ? 3.340 -19.017 3.083 1.00 95.69 209 THR A CA 1
ATOM 1622 C C . THR A 1 209 ? 4.501 -19.299 4.031 1.00 95.69 209 THR A C 1
ATOM 1624 O O . THR A 1 209 ? 4.760 -20.455 4.368 1.00 95.69 209 THR A O 1
ATOM 1627 N N . SER A 1 210 ? 5.151 -18.245 4.527 1.00 91.69 210 SER A N 1
ATOM 1628 C CA . SER A 1 210 ? 6.296 -18.316 5.422 1.00 91.69 210 SER A CA 1
ATOM 1629 C C . SER A 1 210 ? 6.222 -17.247 6.513 1.00 91.69 210 SER A C 1
ATOM 1631 O O . SER A 1 210 ? 5.449 -16.292 6.440 1.00 91.69 210 SER A O 1
ATOM 1633 N N . SER A 1 211 ? 6.999 -17.425 7.584 1.00 90.19 211 SER A N 1
ATOM 1634 C CA . SER A 1 211 ? 7.054 -16.429 8.655 1.00 90.19 211 SER A CA 1
ATOM 1635 C C . SER A 1 211 ? 7.785 -15.162 8.209 1.00 90.19 211 SER A C 1
ATOM 1637 O O . SER A 1 211 ? 8.785 -15.291 7.494 1.00 90.19 211 SER A O 1
ATOM 1639 N N . PRO A 1 212 ? 7.399 -13.965 8.694 1.00 84.38 212 PRO A N 1
ATOM 1640 C CA . PRO A 1 212 ? 8.169 -12.751 8.461 1.00 84.38 212 PRO A CA 1
ATOM 1641 C C . PRO A 1 212 ? 9.580 -12.944 9.026 1.00 84.38 212 PRO A C 1
ATOM 1643 O O . PRO A 1 212 ? 9.783 -12.999 10.237 1.00 84.38 212 PRO A O 1
ATOM 1646 N N . SER A 1 213 ? 10.565 -13.113 8.148 1.00 72.56 213 SER A N 1
ATOM 1647 C CA . SER A 1 213 ? 11.957 -13.301 8.542 1.00 72.56 213 SER A CA 1
ATOM 1648 C C . SER A 1 213 ? 12.805 -12.151 8.018 1.00 72.56 213 SER A C 1
ATOM 1650 O O . SER A 1 213 ? 12.539 -11.597 6.955 1.00 72.56 213 SER A O 1
ATOM 1652 N N . ASN A 1 214 ? 13.855 -11.803 8.762 1.00 62.81 214 ASN A N 1
ATOM 1653 C CA . ASN A 1 214 ? 14.836 -10.791 8.357 1.00 62.81 214 ASN A CA 1
ATOM 1654 C C . ASN A 1 214 ? 15.826 -11.327 7.304 1.00 62.81 214 ASN A C 1
ATOM 1656 O O . ASN A 1 214 ? 16.948 -10.827 7.204 1.00 62.81 214 ASN A O 1
ATOM 1660 N N . GLN A 1 215 ? 15.482 -12.408 6.597 1.00 53.94 215 GLN A N 1
ATOM 1661 C CA . GLN A 1 215 ? 16.419 -13.069 5.702 1.00 53.94 215 GLN A CA 1
ATOM 1662 C C . GLN A 1 215 ? 16.457 -12.356 4.363 1.00 53.94 215 GLN A C 1
ATOM 1664 O O . GLN A 1 215 ? 15.546 -12.432 3.548 1.00 53.94 215 GLN A O 1
ATOM 1669 N N . GLY A 1 216 ? 17.558 -11.643 4.189 1.00 57.78 216 GLY A N 1
ATOM 1670 C CA . GLY A 1 216 ? 17.931 -11.021 2.950 1.00 57.78 216 GLY A CA 1
ATOM 1671 C C . GLY A 1 216 ? 18.839 -11.896 2.098 1.00 57.78 216 GLY A C 1
ATOM 1672 O O . GLY A 1 216 ? 19.735 -12.564 2.619 1.00 57.78 216 GLY A O 1
ATOM 1673 N N . THR A 1 217 ? 18.651 -11.858 0.784 1.00 62.09 217 THR A N 1
ATOM 1674 C CA . THR A 1 217 ? 19.710 -12.195 -0.174 1.00 62.09 217 THR A CA 1
ATOM 1675 C C . THR A 1 217 ? 20.789 -11.101 -0.150 1.00 62.09 217 THR A C 1
ATOM 1677 O O . THR A 1 217 ? 20.712 -10.129 0.599 1.00 62.09 217 THR A O 1
ATOM 1680 N N . MET A 1 218 ? 21.816 -11.200 -1.000 1.00 60.91 218 MET A N 1
ATOM 1681 C CA . MET A 1 218 ? 22.797 -10.113 -1.118 1.00 60.91 218 MET A CA 1
ATOM 1682 C C . MET A 1 218 ? 22.185 -8.771 -1.568 1.00 60.91 218 MET A C 1
ATOM 1684 O O . MET A 1 218 ? 22.803 -7.730 -1.354 1.00 60.91 218 MET A O 1
ATOM 1688 N N . TYR A 1 219 ? 21.012 -8.800 -2.211 1.00 66.94 219 TYR A N 1
ATOM 1689 C CA . TYR A 1 219 ? 20.362 -7.613 -2.755 1.00 66.94 219 TYR A CA 1
ATOM 1690 C C . TYR A 1 219 ? 19.116 -7.202 -1.975 1.00 66.94 219 TYR A C 1
ATOM 1692 O O . TYR A 1 219 ? 18.880 -6.004 -1.874 1.00 66.94 219 TYR A O 1
ATOM 1700 N N . LEU A 1 220 ? 18.378 -8.113 -1.349 1.00 67.88 220 LEU A N 1
ATOM 1701 C CA . LEU A 1 220 ? 17.271 -7.771 -0.460 1.00 67.88 220 LEU A CA 1
ATOM 1702 C C . LEU A 1 220 ? 17.781 -7.705 0.977 1.00 67.88 220 LEU A C 1
ATOM 1704 O O . LEU A 1 220 ? 18.210 -8.716 1.495 1.00 67.88 220 LEU A O 1
ATOM 1708 N N . SER A 1 221 ? 17.720 -6.567 1.667 1.00 66.75 221 SER A N 1
ATOM 1709 C CA . SER A 1 221 ? 18.001 -6.527 3.111 1.00 66.75 221 SER A CA 1
ATOM 1710 C C . SER A 1 221 ? 17.071 -5.542 3.810 1.00 66.75 221 SER A C 1
ATOM 1712 O O . SER A 1 221 ? 17.312 -4.334 3.801 1.00 66.75 221 SER A O 1
ATOM 1714 N N . HIS A 1 222 ? 15.999 -6.044 4.417 1.00 71.25 222 HIS A N 1
ATOM 1715 C CA . HIS A 1 222 ? 15.152 -5.258 5.308 1.00 71.25 222 HIS A CA 1
ATOM 1716 C C . HIS A 1 222 ? 14.643 -6.134 6.451 1.00 71.25 222 HIS A C 1
ATOM 1718 O O . HIS A 1 222 ? 14.451 -7.339 6.294 1.00 71.25 222 HIS A O 1
ATOM 1724 N N . ALA A 1 223 ? 14.440 -5.519 7.613 1.00 77.62 223 ALA A N 1
ATOM 1725 C CA . ALA A 1 223 ? 13.688 -6.164 8.673 1.00 77.62 223 ALA A CA 1
ATOM 1726 C C . ALA A 1 223 ? 12.199 -6.081 8.331 1.00 77.62 223 ALA A C 1
ATOM 1728 O O . ALA A 1 223 ? 11.743 -5.035 7.860 1.00 77.62 223 ALA A O 1
ATOM 1729 N N . ARG A 1 224 ? 11.465 -7.173 8.543 1.00 84.44 224 ARG A N 1
ATOM 1730 C CA . ARG A 1 224 ? 10.009 -7.189 8.375 1.00 84.44 224 ARG A CA 1
ATOM 1731 C C . ARG A 1 224 ? 9.339 -6.730 9.656 1.00 84.44 224 ARG A C 1
ATOM 1733 O O . ARG A 1 224 ? 9.725 -7.179 10.734 1.00 84.44 224 ARG A O 1
ATOM 1740 N N . SER A 1 225 ? 8.325 -5.877 9.537 1.00 88.31 225 SER A N 1
ATOM 1741 C CA . SER A 1 225 ? 7.501 -5.485 10.692 1.00 88.31 225 SER A CA 1
ATOM 1742 C C . SER A 1 225 ? 6.623 -6.629 11.205 1.00 88.31 225 SER A C 1
ATOM 1744 O O . SER A 1 225 ? 6.238 -6.634 12.371 1.00 88.31 225 SER A O 1
ATOM 1746 N N . GLY A 1 226 ? 6.322 -7.600 10.336 1.00 92.06 226 GLY A N 1
ATOM 1747 C CA . GLY A 1 226 ? 5.349 -8.657 10.598 1.00 92.06 226 GLY A CA 1
ATOM 1748 C C . GLY A 1 226 ? 3.920 -8.286 10.205 1.00 92.06 226 GLY A C 1
ATOM 1749 O O . GLY A 1 226 ? 3.019 -9.073 10.460 1.00 92.06 226 GLY A O 1
ATOM 1750 N N . TYR A 1 227 ? 3.700 -7.137 9.563 1.00 95.25 227 TYR A N 1
ATOM 1751 C CA . TYR A 1 227 ? 2.393 -6.716 9.056 1.00 95.25 227 TYR A CA 1
ATOM 1752 C C . TYR A 1 227 ? 2.387 -6.690 7.531 1.00 95.25 227 TYR A C 1
ATOM 1754 O O . TYR A 1 227 ? 3.362 -6.268 6.910 1.00 95.25 227 TYR A O 1
ATOM 1762 N N . PHE A 1 228 ? 1.276 -7.102 6.920 1.00 97.50 228 PHE A N 1
ATOM 1763 C CA . PHE A 1 228 ? 1.105 -6.968 5.473 1.00 97.50 228 PHE A CA 1
ATOM 1764 C C . PHE A 1 228 ? 1.053 -5.508 5.037 1.00 97.50 228 PHE A C 1
ATOM 1766 O O . PHE A 1 228 ? 1.677 -5.143 4.046 1.00 97.50 228 PHE A O 1
ATOM 1773 N N . VAL A 1 229 ? 0.320 -4.671 5.771 1.00 96.81 229 VAL A N 1
ATOM 1774 C CA . VAL A 1 229 ? 0.182 -3.245 5.474 1.00 96.81 229 VAL A CA 1
ATOM 1775 C C . VAL A 1 229 ? 0.694 -2.428 6.645 1.00 96.81 229 VAL A C 1
ATOM 1777 O O . VAL A 1 229 ? 0.287 -2.627 7.785 1.00 96.81 229 VAL A O 1
ATOM 1780 N N . THR A 1 230 ? 1.544 -1.454 6.350 1.00 92.81 230 THR A N 1
ATOM 1781 C CA . THR A 1 230 ? 1.994 -0.447 7.304 1.00 92.81 230 THR A CA 1
ATOM 1782 C C . THR A 1 230 ? 1.653 0.944 6.775 1.00 92.81 230 THR A C 1
ATOM 1784 O O . THR A 1 230 ? 1.988 1.327 5.649 1.00 92.81 230 THR A O 1
ATOM 1787 N N . ALA A 1 231 ? 0.970 1.729 7.597 1.00 86.94 231 ALA A N 1
ATOM 1788 C CA . ALA A 1 231 ? 0.624 3.115 7.314 1.00 86.94 231 ALA A CA 1
ATOM 1789 C C . ALA A 1 231 ? 1.192 3.989 8.437 1.00 86.94 231 ALA A C 1
ATOM 1791 O O . ALA A 1 231 ? 0.535 4.309 9.430 1.00 86.94 231 ALA A O 1
ATOM 1792 N N . ALA A 1 232 ? 2.472 4.329 8.271 1.00 78.56 232 ALA A N 1
ATOM 1793 C CA . ALA A 1 232 ? 3.246 5.047 9.273 1.00 78.56 232 ALA A CA 1
ATOM 1794 C C . ALA A 1 232 ? 2.877 6.540 9.357 1.00 78.56 232 ALA A C 1
ATOM 1796 O O . ALA A 1 232 ? 2.067 7.037 8.576 1.00 78.56 232 ALA A O 1
ATOM 1797 N N . SER A 1 233 ? 3.523 7.302 10.245 1.00 72.38 233 SER A N 1
ATOM 1798 C CA . SER A 1 233 ? 3.309 8.756 10.373 1.00 72.38 233 SER A CA 1
ATOM 1799 C C . SER A 1 233 ? 3.443 9.546 9.059 1.00 72.38 233 SER A C 1
ATOM 1801 O O . SER A 1 233 ? 2.820 10.595 8.905 1.00 72.38 233 SER A O 1
ATOM 1803 N N . SER A 1 234 ? 4.214 9.041 8.092 1.00 70.94 234 SER A N 1
ATOM 1804 C CA . SER A 1 234 ? 4.339 9.594 6.735 1.00 70.94 234 SER A CA 1
ATOM 1805 C C . SER A 1 234 ? 3.102 9.383 5.851 1.00 70.94 234 SER A C 1
ATOM 1807 O O . SER A 1 234 ? 3.024 9.950 4.770 1.00 70.94 234 SER A O 1
ATOM 1809 N N . SER A 1 235 ? 2.125 8.580 6.271 1.00 75.00 235 SER A N 1
ATOM 1810 C CA . SER A 1 235 ? 0.885 8.327 5.529 1.00 75.00 235 SER A CA 1
ATOM 1811 C C . SER A 1 235 ? -0.090 9.511 5.585 1.00 75.00 235 SER A C 1
ATOM 1813 O O . SER A 1 235 ? -0.966 9.639 4.731 1.00 75.00 235 SER A O 1
ATOM 1815 N N . TYR A 1 236 ? 0.027 10.385 6.592 1.00 71.94 236 TYR A N 1
ATOM 1816 C CA . TYR A 1 236 ? -0.930 11.465 6.883 1.00 71.94 236 TYR A CA 1
ATOM 1817 C C . TYR A 1 236 ? -2.397 11.005 7.049 1.00 71.94 236 TYR A C 1
ATOM 1819 O O . TYR A 1 236 ? -3.319 11.824 6.981 1.00 71.94 236 TYR A O 1
ATOM 1827 N N . GLY A 1 237 ? -2.630 9.698 7.235 1.00 74.88 237 GLY A N 1
ATOM 1828 C CA . GLY A 1 237 ? -3.967 9.097 7.216 1.00 74.88 237 GLY A CA 1
ATOM 1829 C C . GLY A 1 237 ? -4.653 9.229 5.850 1.00 74.88 237 GLY A C 1
ATOM 1830 O O . GLY A 1 237 ? -5.878 9.244 5.766 1.00 74.88 237 GLY A O 1
ATOM 1831 N N . LYS A 1 238 ? -3.878 9.393 4.769 1.00 85.19 238 LYS A N 1
ATOM 1832 C CA . LYS A 1 238 ? -4.366 9.689 3.410 1.00 85.19 238 LYS A CA 1
ATOM 1833 C C . LYS A 1 238 ? -4.480 8.446 2.535 1.00 85.19 238 LYS A C 1
ATOM 1835 O O . LYS A 1 238 ? -4.467 8.550 1.312 1.00 85.19 238 LYS A O 1
ATOM 1840 N N . TRP A 1 239 ? -4.661 7.293 3.169 1.00 89.88 239 TRP A N 1
ATOM 1841 C CA . TRP A 1 239 ? -4.975 6.039 2.507 1.00 89.88 239 TRP A CA 1
ATOM 1842 C C . TRP A 1 239 ? -6.283 5.458 3.036 1.00 89.88 239 TRP A C 1
ATOM 1844 O O . TRP A 1 239 ? -6.599 5.549 4.221 1.00 89.88 239 TRP A O 1
ATOM 1854 N N . THR A 1 240 ? -7.065 4.890 2.128 1.00 91.88 240 THR A N 1
ATOM 1855 C CA . THR A 1 240 ? -8.203 4.023 2.430 1.00 91.88 240 THR A CA 1
ATOM 1856 C C . THR A 1 240 ? -7.858 2.625 1.947 1.00 91.88 240 THR A C 1
ATOM 1858 O O . THR A 1 240 ? -7.496 2.453 0.787 1.00 91.88 240 THR A O 1
ATOM 1861 N N . VAL A 1 241 ? -7.950 1.635 2.824 1.00 95.75 241 VAL A N 1
ATOM 1862 C CA . VAL A 1 241 ? -7.698 0.228 2.493 1.00 95.75 241 VAL A CA 1
ATOM 1863 C C . VAL A 1 241 ? -9.060 -0.438 2.406 1.00 95.75 241 VAL A C 1
ATOM 1865 O O . VAL A 1 241 ? -9.649 -0.709 3.437 1.00 95.75 241 VAL A O 1
ATOM 1868 N N . GLU A 1 242 ? -9.627 -0.649 1.225 1.00 94.94 242 GLU A N 1
ATOM 1869 C CA . GLU A 1 242 ? -10.991 -1.193 1.113 1.00 94.94 242 GLU A CA 1
ATOM 1870 C C . GLU A 1 242 ? -11.118 -2.294 0.069 1.00 94.94 242 GLU A C 1
ATOM 1872 O O . GLU A 1 242 ? -10.367 -2.306 -0.893 1.00 94.94 242 GLU A O 1
ATOM 1877 N N . ASN A 1 243 ? -12.091 -3.195 0.214 1.00 96.56 243 ASN A N 1
ATOM 1878 C CA . ASN A 1 243 ? -12.316 -4.291 -0.743 1.00 96.56 243 ASN A CA 1
ATOM 1879 C C . ASN A 1 243 ? -11.098 -5.208 -0.943 1.00 96.56 243 ASN A C 1
ATOM 1881 O O . ASN A 1 243 ? -10.928 -5.797 -2.002 1.00 96.56 243 ASN A O 1
ATOM 1885 N N . ASN A 1 244 ? -10.249 -5.350 0.074 1.00 98.38 244 ASN A N 1
ATOM 1886 C CA . ASN A 1 244 ? -9.083 -6.226 0.035 1.00 98.38 244 ASN A CA 1
ATOM 1887 C C . ASN A 1 244 ? -9.346 -7.532 0.789 1.00 98.38 244 ASN A C 1
ATOM 1889 O O . ASN A 1 244 ? -10.214 -7.618 1.666 1.00 98.38 244 ASN A O 1
ATOM 1893 N N . SER A 1 245 ? -8.561 -8.554 0.467 1.00 98.38 245 SER A N 1
ATOM 1894 C CA . SER A 1 245 ? -8.625 -9.869 1.100 1.00 98.38 245 SER A CA 1
ATOM 1895 C C . SER A 1 245 ? -7.316 -10.189 1.811 1.00 98.38 245 SER A C 1
ATOM 1897 O O . SER A 1 245 ? -6.271 -10.284 1.173 1.00 98.38 245 SER A O 1
ATOM 1899 N N . PHE A 1 246 ? -7.373 -10.383 3.124 1.00 98.56 246 PHE A N 1
ATOM 1900 C CA . PHE A 1 246 ? -6.239 -10.739 3.968 1.00 98.56 246 PHE A CA 1
ATOM 1901 C C . PHE A 1 246 ? -6.359 -12.184 4.450 1.00 98.56 246 PHE A C 1
ATOM 1903 O O . PHE A 1 246 ? -7.411 -12.624 4.914 1.00 98.56 246 PHE A O 1
ATOM 1910 N N . THR A 1 247 ? -5.253 -12.919 4.373 1.00 97.75 247 THR A N 1
ATOM 1911 C CA . THR A 1 247 ? -5.120 -14.286 4.892 1.00 97.75 247 THR A CA 1
ATOM 1912 C C . THR A 1 247 ? -3.880 -14.368 5.796 1.00 97.75 247 THR A C 1
ATOM 1914 O O . THR A 1 247 ? -2.872 -14.968 5.405 1.00 97.75 247 THR A O 1
ATOM 1917 N N . PRO A 1 248 ? -3.909 -13.725 6.983 1.00 96.44 248 PRO A N 1
ATOM 1918 C CA . PRO A 1 248 ? -2.797 -13.744 7.929 1.00 96.44 248 PRO A CA 1
ATOM 1919 C C . PRO A 1 248 ? -2.529 -15.165 8.420 1.00 96.44 248 PRO A C 1
ATOM 1921 O O . PRO A 1 248 ? -3.433 -15.903 8.817 1.00 96.44 248 PRO A O 1
ATOM 1924 N N . SER A 1 249 ? -1.262 -15.564 8.369 1.00 96.06 249 SER A N 1
ATOM 1925 C CA . SER A 1 249 ? -0.765 -16.831 8.897 1.00 96.06 249 SER A CA 1
ATOM 1926 C C . SER A 1 249 ? 0.739 -16.727 9.154 1.00 96.06 249 SER A C 1
ATOM 1928 O O . SER A 1 249 ? 1.366 -15.727 8.813 1.00 96.06 249 SER A O 1
ATOM 1930 N N . ASN A 1 250 ? 1.334 -17.740 9.788 1.00 94.56 250 ASN A N 1
ATOM 1931 C CA . ASN A 1 250 ? 2.785 -17.818 10.007 1.00 94.56 250 ASN A CA 1
ATOM 1932 C C . ASN A 1 250 ? 3.403 -16.621 10.765 1.00 94.56 250 ASN A C 1
ATOM 1934 O O . ASN A 1 250 ? 4.598 -16.369 10.655 1.00 94.56 250 ASN A O 1
ATOM 1938 N N . GLY A 1 251 ? 2.617 -15.900 11.570 1.00 93.19 251 GLY A N 1
ATOM 1939 C CA . GLY A 1 251 ? 3.083 -14.722 12.311 1.00 93.19 251 GLY A CA 1
ATOM 1940 C C . GLY A 1 251 ? 2.977 -13.403 11.544 1.00 93.19 251 GLY A C 1
ATOM 1941 O O . GLY A 1 251 ? 3.466 -12.394 12.042 1.00 93.19 251 GLY A O 1
ATOM 1942 N N . TRP A 1 252 ? 2.347 -13.399 10.366 1.00 95.88 252 TRP A N 1
ATOM 1943 C CA . TRP A 1 252 ? 1.889 -12.173 9.722 1.00 95.88 252 TRP A CA 1
ATOM 1944 C C . TRP A 1 252 ? 0.592 -11.675 10.354 1.00 95.88 252 TRP A C 1
ATOM 1946 O O . TRP A 1 252 ? -0.356 -12.443 10.514 1.00 95.88 252 TRP A O 1
ATOM 1956 N N . ASN A 1 253 ? 0.559 -10.378 10.624 1.00 96.81 253 ASN A N 1
ATOM 1957 C CA . ASN A 1 253 ? -0.608 -9.606 11.013 1.00 96.81 253 ASN A CA 1
ATOM 1958 C C . ASN A 1 253 ? -1.109 -8.781 9.814 1.00 96.81 253 ASN A C 1
ATOM 1960 O O . ASN A 1 253 ? -0.420 -8.623 8.802 1.00 96.81 253 ASN A O 1
ATOM 1964 N N . ASN A 1 254 ? -2.312 -8.221 9.921 1.00 97.19 254 ASN A N 1
ATOM 1965 C CA . ASN A 1 254 ? -2.949 -7.532 8.802 1.00 97.19 254 ASN A CA 1
ATOM 1966 C C . ASN A 1 254 ? -2.395 -6.121 8.595 1.00 97.19 254 ASN A C 1
ATOM 1968 O O . ASN A 1 254 ? -1.930 -5.785 7.506 1.00 97.19 254 ASN A O 1
ATOM 1972 N N . LEU A 1 255 ? -2.473 -5.288 9.630 1.00 95.62 255 LEU A N 1
ATOM 1973 C CA . LEU A 1 255 ? -2.297 -3.847 9.495 1.00 95.62 255 LEU A CA 1
ATOM 1974 C C . LEU A 1 255 ? -1.603 -3.248 10.716 1.00 95.62 255 LEU A C 1
ATOM 1976 O O . LEU A 1 255 ? -2.009 -3.514 11.839 1.00 95.62 255 LEU A O 1
ATOM 1980 N N . ASP A 1 256 ? -0.627 -2.379 10.478 1.00 93.25 256 ASP A N 1
ATOM 1981 C CA . ASP A 1 256 ? -0.033 -1.492 11.477 1.00 93.25 256 ASP A CA 1
ATOM 1982 C C . ASP A 1 256 ? -0.280 -0.026 11.096 1.00 93.25 256 ASP A C 1
ATOM 1984 O O . ASP A 1 256 ? 0.124 0.431 10.019 1.00 93.25 256 ASP A O 1
ATOM 1988 N N . TYR A 1 257 ? -0.960 0.721 11.967 1.00 89.69 257 TYR A N 1
ATOM 1989 C CA . TYR A 1 257 ? -1.317 2.120 11.741 1.00 89.69 257 TYR A CA 1
ATOM 1990 C C . TYR A 1 257 ? -0.814 3.019 12.874 1.00 89.69 257 TYR A C 1
ATOM 1992 O O . TYR A 1 257 ? -1.307 2.979 13.999 1.00 89.69 257 TYR A O 1
ATOM 2000 N N . THR A 1 258 ? 0.157 3.884 12.557 1.00 85.12 258 THR A N 1
ATOM 2001 C CA . THR A 1 258 ? 0.829 4.750 13.549 1.00 85.12 258 THR A CA 1
ATOM 2002 C C . THR A 1 258 ? 0.631 6.249 13.310 1.00 85.12 258 THR A C 1
ATOM 2004 O O . THR A 1 258 ? 1.143 7.067 14.073 1.00 85.12 258 THR A O 1
ATOM 2007 N N . TYR A 1 259 ? -0.127 6.667 12.287 1.00 82.19 259 TYR A N 1
ATOM 2008 C CA . TYR A 1 259 ? -0.378 8.096 12.071 1.00 82.19 259 TYR A CA 1
ATOM 2009 C C . TYR A 1 259 ? -1.345 8.669 13.108 1.00 82.19 259 TYR A C 1
ATOM 2011 O O . TYR A 1 259 ? -2.488 8.243 13.209 1.00 82.19 259 TYR A O 1
ATOM 2019 N N . SER A 1 260 ? -0.898 9.680 13.845 1.00 71.69 260 SER A N 1
ATOM 2020 C CA . SER A 1 260 ? -1.524 10.114 15.095 1.00 71.69 260 SER A CA 1
ATOM 2021 C C . SER A 1 260 ? -2.624 11.175 14.989 1.00 71.69 260 SER A C 1
ATOM 2023 O O . SER A 1 260 ? -3.313 11.431 15.970 1.00 71.69 260 SER A O 1
ATOM 2025 N N . VAL A 1 261 ? -2.798 11.824 13.834 1.00 70.94 261 VAL A N 1
ATOM 2026 C CA . VAL A 1 261 ? -3.716 12.980 13.691 1.00 70.94 261 VAL A CA 1
ATOM 2027 C C . VAL A 1 261 ? -5.065 12.587 13.069 1.00 70.94 261 VAL A C 1
ATOM 2029 O O . VAL A 1 261 ? -5.982 13.400 13.001 1.00 70.94 261 VAL A O 1
ATOM 2032 N N . GLY A 1 262 ? -5.228 11.343 12.618 1.00 73.00 262 GLY A N 1
ATOM 2033 C CA . GLY A 1 262 ? -6.477 10.889 12.013 1.00 73.00 262 GLY A CA 1
ATOM 2034 C C . GLY A 1 262 ? -6.643 9.381 12.057 1.00 73.00 262 GLY A C 1
ATOM 2035 O O . GLY A 1 262 ? -5.738 8.657 12.462 1.00 73.00 262 GLY A O 1
ATOM 2036 N N . HIS A 1 263 ? -7.796 8.909 11.598 1.00 80.56 263 HIS A N 1
ATOM 2037 C CA . HIS A 1 263 ? -8.124 7.486 11.536 1.00 80.56 263 HIS A CA 1
ATOM 2038 C C . HIS A 1 263 ? -7.994 6.983 10.105 1.00 80.56 263 HIS A C 1
ATOM 2040 O O . HIS A 1 263 ? -8.392 7.681 9.166 1.00 80.56 263 HIS A O 1
ATOM 2046 N N . MET A 1 264 ? -7.500 5.761 9.934 1.00 87.31 264 MET A N 1
ATOM 2047 C CA . MET A 1 264 ? -7.503 5.128 8.622 1.00 87.31 264 MET A CA 1
ATOM 2048 C C . MET A 1 264 ? -8.898 4.581 8.326 1.00 87.31 264 MET A C 1
ATOM 2050 O O . MET A 1 264 ? -9.511 3.946 9.181 1.00 87.31 264 MET A O 1
ATOM 2054 N N . LEU A 1 265 ? -9.412 4.805 7.119 1.00 90.06 265 LEU A N 1
ATOM 2055 C CA . LEU A 1 265 ? -10.599 4.094 6.648 1.00 90.06 265 LEU A CA 1
ATOM 2056 C C . LEU A 1 265 ? -10.162 2.740 6.098 1.00 90.06 265 LEU A C 1
ATOM 2058 O O . LEU A 1 265 ? -9.318 2.686 5.205 1.00 90.06 265 LEU A O 1
ATOM 2062 N N . ALA A 1 266 ? -10.734 1.665 6.632 1.00 94.62 266 ALA A N 1
ATOM 2063 C CA . ALA A 1 266 ? -10.439 0.308 6.204 1.00 94.62 266 ALA A CA 1
ATOM 2064 C C . ALA A 1 266 ? -11.690 -0.580 5.952 1.00 94.62 266 ALA A C 1
ATOM 2066 O O . ALA A 1 266 ? -11.709 -1.736 6.389 1.00 94.62 266 ALA A O 1
ATOM 2067 N N . PRO A 1 267 ? -12.771 -0.076 5.322 1.00 93.38 267 PRO A N 1
ATOM 2068 C CA . PRO A 1 267 ? -14.025 -0.816 5.213 1.00 93.38 267 PRO A CA 1
ATOM 2069 C C . PRO A 1 267 ? -13.984 -1.895 4.124 1.00 93.38 267 PRO A C 1
ATOM 2071 O O . PRO A 1 267 ? -13.148 -1.886 3.230 1.00 93.38 267 PRO A O 1
ATOM 2074 N N . TYR A 1 268 ? -14.960 -2.793 4.151 1.00 96.56 268 TYR A N 1
ATOM 2075 C CA . TYR A 1 268 ? -15.206 -3.818 3.139 1.00 96.56 268 TYR A CA 1
ATOM 2076 C C . TYR A 1 268 ? -14.010 -4.742 2.885 1.00 96.56 268 TYR A C 1
ATOM 2078 O O . TYR A 1 268 ? -13.857 -5.260 1.787 1.00 96.56 268 TYR A O 1
ATOM 2086 N N . ASN A 1 269 ? -13.152 -4.972 3.878 1.00 98.25 269 ASN A N 1
ATOM 2087 C CA . ASN A 1 269 ? -12.089 -5.969 3.759 1.00 98.25 269 ASN A CA 1
ATOM 2088 C C . ASN A 1 269 ? -12.528 -7.312 4.350 1.00 98.25 269 ASN A C 1
ATOM 2090 O O . ASN A 1 269 ? -13.339 -7.373 5.277 1.00 98.25 269 ASN A O 1
ATOM 2094 N N . TRP A 1 270 ? -11.975 -8.398 3.816 1.00 98.38 270 TRP A N 1
ATOM 2095 C CA . TRP A 1 270 ? -11.921 -9.681 4.508 1.00 98.38 270 TRP A CA 1
ATOM 2096 C C . TRP A 1 270 ? -10.616 -9.724 5.297 1.00 98.38 270 TRP A C 1
ATOM 2098 O O . TRP A 1 270 ? -9.548 -9.710 4.702 1.00 98.38 270 TRP A O 1
ATOM 2108 N N . TRP A 1 271 ? -10.683 -9.783 6.624 1.00 97.88 271 TRP A N 1
ATOM 2109 C CA . TRP A 1 271 ? -9.503 -9.684 7.497 1.00 97.88 271 TRP A CA 1
ATOM 2110 C C . TRP A 1 271 ? -8.901 -11.042 7.893 1.00 97.88 271 TRP A C 1
ATOM 2112 O O . TRP A 1 271 ? -8.142 -11.132 8.857 1.00 97.88 271 TRP A O 1
ATOM 2122 N N . GLY A 1 272 ? -9.292 -12.122 7.211 1.00 97.44 272 GLY A N 1
ATOM 2123 C CA . GLY A 1 272 ? -8.925 -13.492 7.583 1.00 97.44 272 GLY A CA 1
ATOM 2124 C C . GLY A 1 272 ? -9.813 -14.118 8.660 1.00 97.44 272 GLY A C 1
ATOM 2125 O O . GLY A 1 272 ? -9.684 -15.306 8.946 1.00 97.44 272 GLY A O 1
ATOM 2126 N N . SER A 1 273 ? -10.733 -13.350 9.249 1.00 96.50 273 SER A N 1
ATOM 2127 C CA . SER A 1 273 ? -11.665 -13.815 10.276 1.00 96.50 273 SER A CA 1
ATOM 2128 C C . SER A 1 273 ? -12.955 -12.995 10.270 1.00 96.50 273 SER A C 1
ATOM 2130 O O . SER A 1 273 ? -12.951 -11.831 9.883 1.00 96.50 273 SER A O 1
ATOM 2132 N N . ALA A 1 274 ? -14.047 -13.604 10.741 1.00 95.38 274 ALA A N 1
ATOM 2133 C CA . ALA A 1 274 ? -15.307 -12.917 11.041 1.00 95.38 274 ALA A CA 1
ATOM 2134 C C . ALA A 1 274 ? -15.414 -12.469 12.514 1.00 95.38 274 ALA A C 1
ATOM 2136 O O . ALA A 1 274 ? -16.372 -11.807 12.898 1.00 95.38 274 ALA A O 1
ATOM 2137 N N . SER A 1 275 ? -14.471 -12.890 13.362 1.00 94.00 275 SER A N 1
ATOM 2138 C CA . SER A 1 275 ? -14.447 -12.577 14.794 1.00 94.00 275 SER A CA 1
ATOM 2139 C C . SER A 1 275 ? -13.737 -11.249 15.019 1.00 94.00 275 SER A C 1
ATOM 2141 O O . SER A 1 275 ? -12.531 -11.176 14.789 1.00 94.00 275 SER A O 1
ATOM 2143 N N . THR A 1 276 ? -14.442 -10.234 15.527 1.00 90.06 276 THR A N 1
ATOM 2144 C CA . THR A 1 276 ? -13.863 -8.909 15.826 1.00 90.06 276 THR A CA 1
ATOM 2145 C C . THR A 1 276 ? -12.636 -9.012 16.726 1.00 90.06 276 THR A C 1
ATOM 2147 O O . THR A 1 276 ? -11.608 -8.454 16.390 1.00 90.06 276 THR A O 1
ATOM 2150 N N . ASN A 1 277 ? -12.661 -9.861 17.760 1.00 88.00 277 ASN A N 1
ATOM 2151 C CA . ASN A 1 277 ? -11.496 -10.094 18.627 1.00 88.00 277 ASN A CA 1
ATOM 2152 C C . ASN A 1 277 ? -10.257 -10.582 17.858 1.00 88.00 277 ASN A C 1
ATOM 2154 O O . ASN A 1 277 ? -9.128 -10.277 18.228 1.00 88.00 277 ASN A O 1
ATOM 2158 N N . SER A 1 278 ? -10.455 -11.396 16.817 1.00 93.44 278 SER A N 1
ATOM 2159 C CA . SER A 1 278 ? -9.356 -11.886 15.981 1.00 93.44 278 SER A CA 1
ATOM 2160 C C . SER A 1 278 ? -8.895 -10.832 14.981 1.00 93.44 278 SER A C 1
ATOM 2162 O O . SER A 1 278 ? -7.716 -10.805 14.649 1.00 93.44 278 SER A O 1
ATOM 2164 N N . ILE A 1 279 ? -9.813 -9.999 14.486 1.00 94.56 279 ILE A N 1
ATOM 2165 C CA . ILE A 1 279 ? -9.497 -8.879 13.597 1.00 94.56 279 ILE A CA 1
ATOM 2166 C C . ILE A 1 279 ? -8.686 -7.837 14.367 1.00 94.56 279 ILE A C 1
ATOM 2168 O O . ILE A 1 279 ? -7.591 -7.505 13.930 1.00 94.56 279 ILE A O 1
ATOM 2172 N N . ASP A 1 280 ? -9.176 -7.418 15.535 1.00 90.19 280 ASP A N 1
ATOM 2173 C CA . ASP A 1 280 ? -8.520 -6.460 16.427 1.00 90.19 280 ASP A CA 1
ATOM 2174 C C . ASP A 1 280 ? -7.115 -6.950 16.799 1.00 90.19 280 ASP A C 1
ATOM 2176 O O . ASP A 1 280 ? -6.151 -6.227 16.624 1.00 90.19 280 ASP A O 1
ATOM 2180 N N . ALA A 1 281 ? -6.945 -8.225 17.167 1.00 91.06 281 ALA A N 1
ATOM 2181 C CA . ALA A 1 281 ? -5.619 -8.774 17.478 1.00 91.06 281 ALA A CA 1
ATOM 2182 C C . ALA A 1 281 ? -4.619 -8.772 16.296 1.00 91.06 281 ALA A C 1
ATOM 2184 O O . ALA A 1 281 ? -3.423 -8.956 16.518 1.00 91.06 281 ALA A O 1
ATOM 2185 N N . ASN A 1 282 ? -5.091 -8.621 15.053 1.00 95.00 282 ASN A N 1
ATOM 2186 C CA . ASN A 1 282 ? -4.264 -8.553 13.841 1.00 95.00 282 ASN A CA 1
ATOM 2187 C C . ASN A 1 282 ? -4.121 -7.126 13.287 1.00 95.00 282 ASN A C 1
ATOM 2189 O O . ASN A 1 282 ? -3.463 -6.939 12.257 1.00 95.00 282 ASN A O 1
ATOM 2193 N N . ILE A 1 283 ? -4.743 -6.137 13.924 1.00 93.56 283 ILE A N 1
ATOM 2194 C CA . ILE A 1 283 ? -4.629 -4.724 13.585 1.00 93.56 283 ILE A CA 1
ATOM 2195 C C . ILE A 1 283 ? -3.939 -4.045 14.762 1.00 93.56 283 ILE A C 1
ATOM 2197 O O . ILE A 1 283 ? -4.481 -4.013 15.849 1.00 93.56 283 ILE A O 1
ATOM 2201 N N . SER A 1 284 ? -2.747 -3.507 14.536 1.00 91.12 284 SER A N 1
ATOM 2202 C CA . SER A 1 284 ? -2.015 -2.718 15.523 1.00 91.12 284 SER A CA 1
ATOM 2203 C C . SER A 1 284 ? -2.337 -1.245 15.330 1.00 91.12 284 SER A C 1
ATOM 2205 O O . SER A 1 284 ? -1.921 -0.631 14.341 1.00 91.12 284 SER A O 1
ATOM 2207 N N . ASP A 1 285 ? -3.090 -0.670 16.264 1.00 85.00 285 ASP A N 1
ATOM 2208 C CA . ASP A 1 285 ? -3.502 0.728 16.197 1.00 85.00 285 ASP A CA 1
ATOM 2209 C C . ASP A 1 285 ? -3.551 1.414 17.583 1.00 85.00 285 ASP A C 1
ATOM 2211 O O . ASP A 1 285 ? -2.871 1.005 18.532 1.00 85.00 285 ASP A O 1
ATOM 2215 N N . MET A 1 286 ? -4.274 2.533 17.718 1.00 76.75 286 MET A N 1
ATOM 2216 C CA . MET A 1 286 ? -4.440 3.222 19.005 1.00 76.75 286 MET A CA 1
ATOM 2217 C C . MET A 1 286 ? -4.921 2.305 20.140 1.00 76.75 286 MET A C 1
ATOM 2219 O O . MET A 1 286 ? -4.530 2.520 21.292 1.00 76.75 286 MET A O 1
ATOM 2223 N N . LEU A 1 287 ? -5.783 1.333 19.849 1.00 72.25 287 LEU A N 1
ATOM 2224 C CA . LEU A 1 287 ? -6.368 0.440 20.847 1.00 72.25 287 LEU A CA 1
ATOM 2225 C C . LEU A 1 287 ? -5.306 -0.480 21.477 1.00 72.25 287 LEU A C 1
ATOM 2227 O O . LEU A 1 287 ? -5.480 -0.910 22.618 1.00 72.25 287 LEU A O 1
ATOM 2231 N N . ASP A 1 288 ? -4.166 -0.654 20.805 1.00 75.56 288 ASP A N 1
ATOM 2232 C CA . ASP A 1 288 ? -3.026 -1.474 21.229 1.00 75.56 288 ASP A CA 1
ATOM 2233 C C . ASP A 1 288 ? -1.866 -0.650 21.810 1.00 75.56 288 ASP A C 1
ATOM 2235 O O . ASP A 1 288 ? -0.764 -1.158 22.020 1.00 75.56 288 ASP A O 1
ATOM 2239 N N . ASN A 1 289 ? -2.107 0.629 22.123 1.00 67.19 289 ASN A N 1
ATOM 2240 C CA . ASN A 1 289 ? -1.116 1.585 22.638 1.00 67.19 289 ASN A CA 1
ATOM 2241 C C . ASN A 1 289 ? 0.039 1.896 21.667 1.00 67.19 289 ASN A C 1
ATOM 2243 O O . ASN A 1 289 ? 1.132 2.264 22.099 1.00 67.19 289 ASN A O 1
ATOM 2247 N N . ASN A 1 290 ? -0.201 1.814 20.358 1.00 69.06 290 ASN A N 1
ATOM 2248 C CA . ASN A 1 290 ? 0.823 2.043 19.335 1.00 69.06 290 ASN A CA 1
ATOM 2249 C C . ASN A 1 290 ? 1.102 3.538 19.027 1.00 69.06 290 ASN A C 1
ATOM 2251 O O . ASN A 1 290 ? 1.857 3.877 18.120 1.00 69.06 290 ASN A O 1
ATOM 2255 N N . GLY A 1 291 ? 0.491 4.480 19.758 1.00 64.50 291 GLY A N 1
ATOM 2256 C CA . GLY A 1 291 ? 0.776 5.920 19.614 1.00 64.50 291 GLY A CA 1
ATOM 2257 C C . GLY A 1 291 ? 0.235 6.595 18.335 1.00 64.50 291 GLY A C 1
ATOM 2258 O O . GLY A 1 291 ? 0.518 7.772 18.102 1.00 64.50 291 GLY A O 1
ATOM 2259 N N . GLY A 1 292 ? -0.525 5.865 17.506 1.00 72.12 292 GLY A N 1
ATOM 2260 C CA . GLY A 1 292 ? -1.201 6.354 16.294 1.00 72.12 292 GLY A CA 1
ATOM 2261 C C . GLY A 1 292 ? -2.706 6.564 16.465 1.00 72.12 292 GLY A C 1
ATOM 2262 O O . GLY A 1 292 ? -3.226 6.455 17.567 1.00 72.12 292 GLY A O 1
ATOM 2263 N N . GLY A 1 293 ? -3.429 6.861 15.387 1.00 73.44 293 GLY A N 1
ATOM 2264 C CA . GLY A 1 293 ? -4.889 6.764 15.355 1.00 73.44 293 GLY A CA 1
ATOM 2265 C C . GLY A 1 293 ? -5.349 5.305 15.280 1.00 73.44 293 GLY A C 1
ATOM 2266 O O . GLY A 1 293 ? -4.543 4.386 15.377 1.00 73.44 293 GLY A O 1
ATOM 2267 N N . TRP A 1 294 ? -6.648 5.077 15.095 1.00 81.44 294 TRP A N 1
ATOM 2268 C CA . TRP A 1 294 ? -7.191 3.722 14.901 1.00 81.44 294 TRP A CA 1
ATOM 2269 C C . TRP A 1 294 ? -7.550 3.431 13.438 1.00 81.44 294 TRP A C 1
ATOM 2271 O O . TRP A 1 294 ? -7.697 4.354 12.624 1.00 81.44 294 TRP A O 1
ATOM 2281 N N . ALA A 1 295 ? -7.781 2.158 13.118 1.00 88.38 295 ALA A N 1
ATOM 2282 C CA . ALA A 1 295 ? -8.312 1.704 11.838 1.00 88.38 295 ALA A CA 1
ATOM 2283 C C . ALA A 1 295 ? -9.836 1.475 11.898 1.00 88.38 295 ALA A C 1
ATOM 2285 O O . ALA A 1 295 ? -10.354 0.657 12.653 1.00 88.38 295 ALA A O 1
ATOM 2286 N N . ASN A 1 296 ? -10.583 2.191 11.058 1.00 89.12 296 ASN A N 1
ATOM 2287 C CA . ASN A 1 296 ? -12.027 2.025 10.900 1.00 89.12 296 ASN A CA 1
ATOM 2288 C C . ASN A 1 296 ? -12.325 0.887 9.926 1.00 89.12 296 ASN A C 1
ATOM 2290 O O . ASN A 1 296 ? -12.486 1.132 8.729 1.00 89.12 296 ASN A O 1
ATOM 2294 N N . TYR A 1 297 ? -12.391 -0.344 10.424 1.00 92.56 297 TYR A N 1
ATOM 2295 C CA . TYR A 1 297 ? -12.552 -1.517 9.571 1.00 92.56 297 TYR A CA 1
ATOM 2296 C C . TYR A 1 297 ? -13.997 -1.974 9.339 1.00 92.56 297 TYR A C 1
ATOM 2298 O O . TYR A 1 297 ? -14.218 -2.946 8.621 1.00 92.56 297 TYR A O 1
ATOM 2306 N N . SER A 1 298 ? -14.988 -1.301 9.930 1.00 88.75 298 SER A N 1
ATOM 2307 C CA . SER A 1 298 ? -16.402 -1.604 9.688 1.00 88.75 298 SER A CA 1
ATOM 2308 C C . SER A 1 298 ? -16.965 -0.851 8.470 1.00 88.75 298 SER A C 1
ATOM 2310 O O . SER A 1 298 ? -16.662 0.335 8.297 1.00 88.75 298 SER A O 1
ATOM 2312 N N . PRO A 1 299 ? -17.857 -1.468 7.676 1.00 93.56 299 PRO A N 1
ATOM 2313 C CA . PRO A 1 299 ? -18.229 -2.886 7.727 1.00 93.56 299 PRO A CA 1
ATOM 2314 C C . PRO A 1 299 ? -17.103 -3.784 7.205 1.00 93.56 299 PRO A C 1
ATOM 2316 O O . PRO A 1 299 ? -16.253 -3.315 6.459 1.00 93.56 299 PRO A O 1
ATOM 2319 N N . PHE A 1 300 ? -17.118 -5.073 7.532 1.00 95.94 300 PHE A N 1
ATOM 2320 C CA . PHE A 1 300 ? -16.158 -6.061 7.020 1.00 95.94 300 PHE A CA 1
ATOM 2321 C C . PHE A 1 300 ? -16.868 -7.325 6.525 1.00 95.94 300 PHE A C 1
ATOM 2323 O O . PHE A 1 300 ? -18.014 -7.594 6.890 1.00 95.94 300 PHE A O 1
ATOM 2330 N N . TRP A 1 301 ? -16.208 -8.105 5.670 1.00 97.00 301 TRP A N 1
ATOM 2331 C CA . TRP A 1 301 ? -16.769 -9.355 5.150 1.00 97.00 301 TRP A CA 1
ATOM 2332 C C . TRP A 1 301 ? -16.714 -10.470 6.199 1.00 97.00 301 TRP A C 1
ATOM 2334 O O . TRP A 1 301 ? -15.712 -10.631 6.884 1.00 97.00 301 TRP A O 1
ATOM 2344 N N . THR A 1 302 ? -17.757 -11.296 6.298 1.00 96.50 302 THR A N 1
ATOM 2345 C CA . THR A 1 302 ? -17.800 -12.428 7.249 1.00 96.50 302 THR A CA 1
ATOM 2346 C C . THR A 1 302 ? -17.138 -13.702 6.720 1.00 96.50 302 THR A C 1
ATOM 2348 O O . THR A 1 302 ? -17.034 -14.699 7.432 1.00 96.50 302 THR A O 1
ATOM 2351 N N . SER A 1 303 ? -16.701 -13.707 5.461 1.00 97.12 303 SER A N 1
ATOM 2352 C CA . SER A 1 303 ? -15.946 -14.810 4.867 1.00 97.12 303 SER A CA 1
ATOM 2353 C C . SER A 1 303 ? -15.112 -14.331 3.682 1.00 97.12 303 SER A C 1
ATOM 2355 O O . SER A 1 303 ? -15.417 -13.302 3.076 1.00 97.12 303 SER A O 1
ATOM 2357 N N . ALA A 1 304 ? -14.118 -15.133 3.294 1.00 95.44 304 ALA A N 1
ATOM 2358 C CA . ALA A 1 304 ? -13.291 -14.892 2.109 1.00 95.44 304 ALA A CA 1
ATOM 2359 C C . ALA A 1 304 ? -14.091 -14.832 0.793 1.00 95.44 304 ALA A C 1
ATOM 2361 O O . ALA A 1 304 ? -13.611 -14.279 -0.188 1.00 95.44 304 ALA A O 1
ATOM 2362 N N . ALA A 1 305 ? -15.313 -15.380 0.762 1.00 95.19 305 ALA A N 1
ATOM 2363 C CA . ALA A 1 305 ? -16.193 -15.291 -0.402 1.00 95.19 305 ALA A CA 1
ATOM 2364 C C . ALA A 1 305 ? -16.796 -13.887 -0.601 1.00 95.19 305 ALA A C 1
ATOM 2366 O O . ALA A 1 305 ? -17.372 -13.635 -1.654 1.00 95.19 305 ALA A O 1
ATOM 2367 N N . MET A 1 306 ? -16.693 -12.997 0.400 1.00 94.19 306 MET A N 1
ATOM 2368 C CA . MET A 1 306 ? -17.152 -11.604 0.333 1.00 94.19 306 MET A CA 1
ATOM 2369 C C . MET A 1 306 ? -18.625 -11.456 -0.095 1.00 94.19 306 MET A C 1
ATOM 2371 O O . MET A 1 306 ? -18.982 -10.627 -0.925 1.00 94.19 306 MET A O 1
ATOM 2375 N N . THR A 1 307 ? -19.506 -12.289 0.469 1.00 95.62 307 THR A N 1
ATOM 2376 C CA . THR A 1 307 ? -20.945 -12.302 0.136 1.00 95.62 307 THR A CA 1
ATOM 2377 C C . THR A 1 307 ? -21.842 -11.683 1.207 1.00 95.62 307 THR A C 1
ATOM 2379 O O . THR A 1 307 ? -22.976 -11.308 0.913 1.00 95.62 307 THR A O 1
ATOM 2382 N N . GLN A 1 308 ? -21.360 -11.566 2.447 1.00 96.19 308 GLN A N 1
ATOM 2383 C CA . GLN A 1 308 ? -22.110 -11.023 3.578 1.00 96.19 308 GLN A CA 1
ATOM 2384 C C . GLN A 1 308 ? -21.224 -10.098 4.416 1.00 96.19 308 GLN A C 1
ATOM 2386 O O . GLN A 1 308 ? -20.104 -10.461 4.775 1.00 96.19 308 GLN A O 1
ATOM 2391 N N . LEU A 1 309 ? -21.750 -8.914 4.735 1.00 93.94 309 LEU A N 1
ATOM 2392 C CA . LEU A 1 309 ? -21.094 -7.920 5.583 1.00 93.94 309 LEU A CA 1
ATOM 2393 C C . LEU A 1 309 ? -21.570 -8.019 7.033 1.00 93.94 309 LEU A C 1
ATOM 2395 O O . LEU A 1 309 ? -22.748 -8.279 7.290 1.00 93.94 309 LEU A O 1
ATOM 2399 N N . ASP A 1 310 ? -20.662 -7.724 7.956 1.00 86.06 310 ASP A N 1
ATOM 2400 C CA . ASP A 1 310 ? -20.955 -7.381 9.344 1.00 86.06 310 ASP A CA 1
ATOM 2401 C C . ASP A 1 310 ? -20.565 -5.920 9.599 1.00 86.06 310 ASP A C 1
ATOM 2403 O O . ASP A 1 310 ? -19.628 -5.383 9.007 1.00 86.06 310 ASP A O 1
ATOM 2407 N N . TRP A 1 311 ? -21.320 -5.271 10.475 1.00 87.81 311 TRP A N 1
ATOM 2408 C CA . TRP A 1 311 ? -21.159 -3.877 10.855 1.00 87.81 311 TRP A CA 1
ATOM 2409 C C . TRP A 1 311 ? -20.629 -3.722 12.278 1.00 87.81 311 TRP A C 1
ATOM 2411 O O . TRP A 1 311 ? -20.479 -2.591 12.717 1.00 87.81 311 TRP A O 1
ATOM 2421 N N . ASN A 1 312 ? -20.343 -4.795 13.015 1.00 84.12 312 ASN A N 1
ATOM 2422 C CA . ASN A 1 312 ? -19.919 -4.746 14.422 1.00 84.12 312 ASN A CA 1
ATOM 2423 C C . ASN A 1 312 ? -18.425 -4.429 14.656 1.00 84.12 312 ASN A C 1
ATOM 2425 O O . ASN A 1 31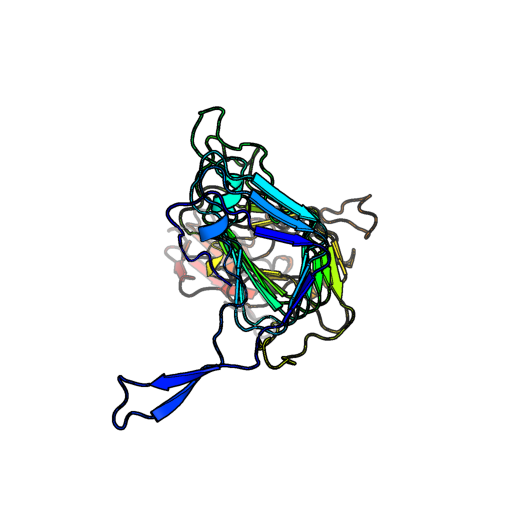2 ? -17.986 -4.450 15.802 1.00 84.12 312 ASN A O 1
ATOM 2429 N N . GLY A 1 313 ? -17.656 -4.121 13.609 1.00 81.75 313 GLY A N 1
ATOM 2430 C CA . GLY A 1 313 ? -16.242 -3.750 13.728 1.00 81.75 313 GLY A CA 1
ATOM 2431 C C . GLY A 1 313 ? -16.015 -2.318 14.223 1.00 81.75 313 GLY A C 1
ATOM 2432 O O . GLY A 1 313 ? -16.967 -1.542 14.399 1.00 81.75 313 GLY A O 1
ATOM 2433 N N . THR A 1 314 ? -14.746 -1.927 14.354 1.00 79.44 314 THR A N 1
ATOM 2434 C CA . THR A 1 314 ? -14.350 -0.560 14.720 1.00 79.44 314 THR A CA 1
ATOM 2435 C C . THR A 1 314 ? -14.811 0.452 13.670 1.00 79.44 314 THR A C 1
ATOM 2437 O O . THR A 1 314 ? -14.518 0.342 12.477 1.00 79.44 314 THR A O 1
ATOM 2440 N N . SER A 1 315 ? -15.576 1.448 14.115 1.00 67.00 315 SER A N 1
ATOM 2441 C CA . SER A 1 315 ? -16.039 2.579 13.309 1.00 67.00 315 SER A CA 1
ATOM 2442 C C . SER A 1 315 ? -16.341 3.779 14.202 1.00 67.00 315 SER A C 1
ATOM 2444 O O . SER A 1 315 ? -16.579 3.586 15.398 1.00 67.00 315 SER A O 1
ATOM 2446 N N . PRO A 1 316 ? -16.470 5.000 13.649 1.00 57.03 316 PRO A N 1
ATOM 2447 C CA . PRO A 1 316 ? -16.904 6.159 14.429 1.00 57.03 316 PRO A CA 1
ATOM 2448 C C . PRO A 1 316 ? -18.318 6.013 15.020 1.00 57.03 316 PRO A C 1
ATOM 2450 O O . PRO A 1 316 ? -18.687 6.770 15.909 1.00 57.03 316 PRO A O 1
ATOM 2453 N N . ALA A 1 317 ? -19.134 5.079 14.511 1.00 45.56 317 ALA A N 1
ATOM 2454 C CA . ALA A 1 317 ? -20.489 4.820 14.998 1.00 45.56 317 ALA A CA 1
ATOM 2455 C C . ALA A 1 317 ? -20.550 3.694 16.051 1.00 45.56 317 ALA A C 1
ATOM 2457 O O . ALA A 1 317 ? -21.441 3.711 16.900 1.00 45.56 317 ALA A O 1
ATOM 2458 N N . ASN A 1 318 ? -19.607 2.743 16.019 1.00 48.25 318 ASN A N 1
ATOM 2459 C CA . ASN A 1 318 ? -19.544 1.593 16.936 1.00 48.25 318 ASN A CA 1
ATOM 2460 C C . ASN A 1 318 ? -18.518 1.755 18.055 1.00 48.25 318 ASN A C 1
ATOM 2462 O O . ASN A 1 318 ? -18.611 1.072 19.070 1.00 48.25 318 ASN A O 1
ATOM 2466 N N . ILE A 1 319 ? -17.582 2.691 17.910 1.00 51.66 319 ILE A N 1
ATOM 2467 C CA . ILE A 1 319 ? -17.011 3.391 19.051 1.00 51.66 319 ILE A CA 1
ATOM 2468 C C . ILE A 1 319 ? -18.052 4.454 19.376 1.00 51.66 319 ILE A C 1
ATOM 2470 O O . ILE A 1 319 ? -18.249 5.358 18.567 1.00 51.66 319 ILE A O 1
ATOM 2474 N N . PRO A 1 320 ? -18.788 4.367 20.498 1.00 44.75 320 PRO A N 1
ATOM 2475 C CA . PRO A 1 320 ? -19.750 5.404 20.817 1.00 44.75 320 PRO A CA 1
ATOM 2476 C C . PRO A 1 320 ? -19.002 6.738 20.803 1.00 44.75 320 PRO A C 1
ATOM 2478 O O . PRO A 1 320 ? -18.051 6.884 21.567 1.00 44.75 320 PRO A O 1
ATOM 2481 N N . LEU A 1 321 ? -19.434 7.710 19.990 1.00 48.03 321 LEU A N 1
ATOM 2482 C CA . LEU A 1 321 ? -18.912 9.093 19.922 1.00 48.03 321 LEU A CA 1
ATOM 2483 C C . LEU A 1 321 ? -18.758 9.774 21.305 1.00 48.03 321 LEU A C 1
ATOM 2485 O O . LEU A 1 321 ? -18.177 10.845 21.435 1.00 48.03 321 LEU A O 1
ATOM 2489 N N . GLY A 1 322 ? -19.272 9.158 22.372 1.00 53.47 322 GLY A N 1
ATOM 2490 C CA . GLY A 1 322 ? -18.997 9.513 23.757 1.00 53.47 322 GLY A CA 1
ATOM 2491 C C . GLY A 1 322 ? -17.635 9.070 24.316 1.00 53.47 322 GLY A C 1
ATOM 2492 O O . GLY A 1 322 ? -17.337 9.496 25.432 1.00 53.47 322 GLY A O 1
ATOM 2493 N N . ARG A 1 323 ? -16.823 8.258 23.624 1.00 66.12 323 ARG A N 1
ATOM 2494 C CA . ARG A 1 323 ? -15.560 7.702 24.154 1.00 66.12 323 ARG A CA 1
ATOM 2495 C C . ARG A 1 323 ? -14.304 8.470 23.747 1.00 66.12 323 ARG A C 1
ATOM 2497 O O . ARG A 1 323 ? -13.334 8.425 24.495 1.00 66.12 323 ARG A O 1
ATOM 2504 N N . GLU A 1 324 ? -14.340 9.224 22.651 1.00 72.38 324 GLU A N 1
ATOM 2505 C CA . GLU A 1 324 ? -13.277 10.177 22.317 1.00 72.38 324 GLU A CA 1
ATOM 2506 C C . GLU A 1 324 ? -13.412 11.468 23.124 1.00 72.38 324 GLU A C 1
ATOM 2508 O O . GLU A 1 324 ? -14.512 11.977 23.376 1.00 72.38 324 GLU A O 1
ATOM 2513 N N . LEU A 1 325 ? -12.267 11.998 23.537 1.00 78.50 325 LEU A N 1
ATOM 2514 C CA . LEU A 1 325 ? -12.138 13.216 24.316 1.00 78.50 325 LEU A CA 1
ATOM 2515 C C . LEU A 1 325 ? -11.208 14.174 23.561 1.00 78.50 325 LEU A C 1
ATOM 2517 O O . LEU A 1 325 ? -9.998 13.969 23.505 1.00 78.50 325 LEU A O 1
ATOM 2521 N N . SER A 1 326 ? -11.784 15.208 22.953 1.00 82.25 326 SER A N 1
ATOM 2522 C CA . SER A 1 326 ? -11.074 16.320 22.312 1.00 82.25 326 SER A CA 1
ATOM 2523 C C . SER A 1 326 ? -12.004 17.533 22.168 1.00 82.25 326 SER A C 1
ATOM 2525 O O . SER A 1 326 ? -13.217 17.436 22.383 1.00 82.25 326 SER A O 1
ATOM 2527 N N . GLY A 1 327 ? -11.446 18.710 21.876 1.00 81.06 327 GLY A N 1
ATOM 2528 C CA . GLY A 1 327 ? -12.211 19.953 21.738 1.00 81.06 327 GLY A CA 1
ATOM 2529 C C . GLY A 1 327 ? -12.673 20.510 23.086 1.00 81.06 327 GLY A C 1
ATOM 2530 O O . GLY A 1 327 ? -11.982 20.362 24.090 1.00 81.06 327 GLY A O 1
ATOM 2531 N N . THR A 1 328 ? -13.837 21.160 23.129 1.00 82.75 328 THR A N 1
ATOM 2532 C CA . THR A 1 328 ? -14.363 21.769 24.363 1.00 82.75 328 THR A CA 1
ATOM 2533 C C . THR A 1 328 ? -15.675 21.113 24.787 1.00 82.75 328 THR A C 1
ATOM 2535 O O . THR A 1 328 ? -16.639 21.081 24.024 1.00 82.75 328 THR A O 1
ATOM 2538 N N . LEU A 1 329 ? -15.729 20.613 26.024 1.00 82.38 329 LEU A N 1
ATOM 2539 C CA . LEU A 1 329 ? -16.936 20.089 26.654 1.00 82.38 329 LEU A CA 1
ATOM 2540 C C . LEU A 1 329 ? -17.732 21.239 27.290 1.00 82.38 329 LEU A C 1
ATOM 2542 O O . LEU A 1 329 ? -17.255 21.878 28.227 1.00 82.38 329 LEU A O 1
ATOM 2546 N N . PHE A 1 330 ? -18.959 21.463 26.813 1.00 79.38 330 PHE A N 1
ATOM 2547 C CA . PHE A 1 330 ? -19.852 22.538 27.279 1.00 79.38 330 PHE A CA 1
ATOM 2548 C C . PHE A 1 330 ? -21.028 22.055 28.147 1.00 79.38 330 PHE A C 1
ATOM 2550 O O . PHE A 1 330 ? -21.860 22.856 28.564 1.00 79.38 330 PHE A O 1
ATOM 2557 N N . PHE A 1 331 ? -21.117 20.754 28.424 1.00 80.75 331 PHE A N 1
ATOM 2558 C CA . PHE A 1 331 ? -22.194 20.141 29.204 1.00 80.75 331 PHE A CA 1
ATOM 2559 C C . PHE A 1 331 ? -21.654 19.021 30.088 1.00 80.75 331 PHE A C 1
ATOM 2561 O O . PHE A 1 331 ? -20.635 18.409 29.770 1.00 80.75 331 PHE A O 1
ATOM 2568 N N . ASN A 1 332 ? -22.338 18.744 31.200 1.00 83.00 332 ASN A N 1
ATOM 2569 C CA . ASN A 1 332 ? -21.901 17.712 32.136 1.00 83.00 332 ASN A CA 1
ATOM 2570 C C . ASN A 1 332 ? -21.832 16.340 31.452 1.00 83.00 332 ASN A C 1
ATOM 2572 O O . ASN A 1 332 ? -22.744 15.962 30.714 1.00 83.00 332 ASN A O 1
ATOM 2576 N N . LYS A 1 333 ? -20.770 15.579 31.726 1.00 84.88 333 LYS A N 1
ATOM 2577 C CA . LYS A 1 333 ? -20.533 14.248 31.148 1.00 84.88 333 LYS A CA 1
ATOM 2578 C C . LYS A 1 333 ? -20.209 13.254 32.255 1.00 84.88 333 LYS A C 1
ATOM 2580 O O . LYS A 1 333 ? -19.444 13.570 33.157 1.00 84.88 333 LYS A O 1
ATOM 2585 N N . THR A 1 334 ? -20.776 12.052 32.181 1.00 89.19 334 THR A N 1
ATOM 2586 C CA . THR A 1 334 ? -20.387 10.933 33.054 1.00 89.19 334 THR A CA 1
ATOM 2587 C C . THR A 1 334 ? -19.693 9.867 32.217 1.00 89.19 334 THR A C 1
ATOM 2589 O O . THR A 1 334 ? -20.226 9.438 31.193 1.00 89.19 334 THR A O 1
ATOM 2592 N N . MET A 1 335 ? -18.491 9.477 32.630 1.00 88.50 335 MET A N 1
ATOM 2593 C CA . MET A 1 335 ? -17.724 8.378 32.064 1.00 88.50 335 MET A CA 1
ATOM 2594 C C . MET A 1 335 ? -18.020 7.130 32.876 1.00 88.50 335 MET A C 1
ATOM 2596 O O . MET A 1 335 ? -17.756 7.114 34.075 1.00 88.50 335 MET A O 1
ATOM 2600 N N . THR A 1 336 ? -18.581 6.108 32.238 1.00 87.12 336 THR A N 1
ATOM 2601 C CA . THR A 1 336 ? -19.064 4.911 32.929 1.00 87.12 336 THR A CA 1
ATOM 2602 C C . THR A 1 336 ? -18.141 3.726 32.693 1.00 87.12 336 THR A C 1
ATOM 2604 O O . THR A 1 336 ? -17.532 3.609 31.630 1.00 87.12 336 THR A O 1
ATOM 2607 N N . LEU A 1 337 ? -18.064 2.806 33.659 1.00 83.38 337 LEU A N 1
ATOM 2608 C CA . LEU A 1 337 ? -17.216 1.612 33.552 1.00 83.38 337 LEU A CA 1
ATOM 2609 C C . LEU A 1 337 ? -17.567 0.750 32.329 1.00 83.38 337 LEU A C 1
ATOM 2611 O O . LEU A 1 337 ? -16.674 0.302 31.620 1.00 83.38 337 LEU A O 1
ATOM 2615 N N . ASN A 1 338 ? -18.860 0.597 32.021 1.00 79.00 338 ASN A N 1
ATOM 2616 C CA . ASN A 1 338 ? -19.331 -0.137 30.835 1.00 79.00 338 ASN A CA 1
ATOM 2617 C C . ASN A 1 338 ? -18.865 0.491 29.511 1.00 79.00 338 ASN A C 1
ATOM 2619 O O . ASN A 1 338 ? -18.896 -0.160 28.467 1.00 79.00 338 ASN A O 1
ATOM 2623 N N . ASN A 1 339 ? -18.477 1.767 29.552 1.00 72.44 339 ASN A N 1
ATOM 2624 C CA . ASN A 1 339 ? -17.960 2.499 28.410 1.00 72.44 339 ASN A CA 1
ATOM 2625 C C . ASN A 1 339 ? -16.445 2.721 28.452 1.00 72.44 339 ASN A C 1
ATOM 2627 O O . ASN A 1 339 ? -15.909 3.369 27.559 1.00 72.44 339 ASN A O 1
ATOM 2631 N N . SER A 1 340 ? -15.764 2.167 29.452 1.00 76.56 340 SER A N 1
ATOM 2632 C CA . SER A 1 340 ? -14.309 2.151 29.533 1.00 76.56 340 SER A CA 1
ATOM 2633 C C . SER A 1 340 ? -13.717 1.200 28.479 1.00 76.56 340 SER A C 1
ATOM 2635 O O . SER A 1 340 ? -14.322 0.157 28.213 1.00 76.56 340 SER A O 1
ATOM 2637 N N . PRO A 1 341 ? -12.537 1.501 27.910 1.00 78.75 341 PRO A N 1
ATOM 2638 C CA . PRO A 1 341 ? -11.761 2.737 28.073 1.00 78.75 341 PRO A CA 1
ATOM 2639 C C . PRO A 1 341 ? -12.296 3.926 27.245 1.00 78.75 341 PRO A C 1
ATOM 2641 O O . PRO A 1 341 ? -13.007 3.759 26.253 1.00 78.75 341 PRO A O 1
ATOM 2644 N N . TYR A 1 342 ? -11.925 5.136 27.670 1.00 81.69 342 TYR A N 1
ATOM 2645 C CA . TYR A 1 342 ? -12.096 6.401 26.945 1.00 81.69 342 TYR A CA 1
ATOM 2646 C C . TYR A 1 342 ? -10.742 6.889 26.414 1.00 81.69 342 TYR A C 1
ATOM 2648 O O . TYR A 1 342 ? -9.720 6.641 27.047 1.00 81.69 342 TYR A O 1
ATOM 2656 N N . TYR A 1 343 ? -10.727 7.628 25.305 1.00 77.94 343 TYR A N 1
ATOM 2657 C CA . TYR A 1 343 ? -9.501 7.981 24.582 1.00 77.94 343 TYR A CA 1
ATOM 2658 C C . TYR A 1 343 ? -9.325 9.501 24.464 1.00 77.94 343 TYR A C 1
ATOM 2660 O O . TYR A 1 343 ? -10.153 10.186 23.863 1.00 77.94 343 TYR A O 1
ATOM 2668 N N . LEU A 1 344 ? -8.241 10.038 25.033 1.00 79.75 344 LEU A N 1
ATOM 2669 C CA . LEU A 1 344 ? -7.837 11.444 24.913 1.00 79.75 344 LEU A CA 1
ATOM 2670 C C . LEU A 1 344 ? -7.015 11.646 23.634 1.00 79.75 344 LEU A C 1
ATOM 2672 O O . LEU A 1 344 ? -5.788 11.523 23.643 1.00 79.75 344 LEU A O 1
ATOM 2676 N N . VAL A 1 345 ? -7.715 11.969 22.546 1.00 73.56 345 VAL A N 1
ATOM 2677 C CA . VAL A 1 345 ? -7.183 12.032 21.168 1.00 73.56 345 VAL A CA 1
ATOM 2678 C C . VAL A 1 345 ? -6.668 13.423 20.760 1.00 73.56 345 VAL A C 1
ATOM 2680 O O . VAL A 1 345 ? -6.282 13.648 19.618 1.00 73.56 345 VAL A O 1
ATOM 2683 N N . GLY A 1 346 ? -6.669 14.389 21.680 1.00 75.06 346 GLY A N 1
ATOM 2684 C CA . GLY A 1 346 ? -6.138 15.737 21.464 1.00 75.06 346 GLY A CA 1
ATOM 2685 C C . GLY A 1 346 ? -6.352 16.642 22.680 1.00 75.06 346 GLY A C 1
ATOM 2686 O O . GLY A 1 346 ? -6.731 16.150 23.746 1.00 75.06 346 GLY A O 1
ATOM 2687 N N . PRO A 1 347 ? -6.138 17.966 22.554 1.00 82.88 347 PRO A N 1
ATOM 2688 C CA . PRO A 1 347 ? -6.486 18.912 23.602 1.00 82.88 347 PRO A CA 1
ATOM 2689 C C . PRO A 1 347 ? -7.977 18.846 23.903 1.00 82.88 347 PRO A C 1
ATOM 2691 O O . PRO A 1 347 ? -8.819 19.025 23.017 1.00 82.88 347 PRO A O 1
ATOM 2694 N N . TRP A 1 348 ? -8.298 18.605 25.163 1.00 88.50 348 TRP A N 1
ATOM 2695 C CA . TRP A 1 348 ? -9.656 18.522 25.650 1.00 88.50 348 TRP A CA 1
ATOM 2696 C C . TRP A 1 348 ? -9.854 19.509 26.797 1.00 88.50 348 TRP A C 1
ATOM 2698 O O . TRP A 1 348 ? -9.170 19.464 27.819 1.00 88.50 348 TRP A O 1
ATOM 2708 N N . THR A 1 349 ? -10.777 20.443 26.600 1.00 87.62 349 THR A N 1
ATOM 2709 C CA . THR A 1 349 ? -11.059 21.542 27.520 1.00 87.62 349 THR A CA 1
ATOM 2710 C C . THR A 1 349 ? -12.420 21.345 28.171 1.00 87.62 349 THR A C 1
ATOM 2712 O O . THR A 1 349 ? -13.433 21.251 27.483 1.00 87.62 349 THR A O 1
ATOM 2715 N N . ILE A 1 350 ? -12.479 21.339 29.499 1.00 89.06 350 ILE A N 1
ATOM 2716 C CA . ILE A 1 350 ? -13.738 21.368 30.254 1.00 89.06 350 ILE A CA 1
ATOM 2717 C C . ILE A 1 350 ? -14.104 22.827 30.497 1.00 89.06 350 ILE A C 1
ATOM 2719 O O . ILE A 1 350 ? -13.361 23.528 31.186 1.00 89.06 350 ILE A O 1
ATOM 2723 N N . ALA A 1 351 ? -15.217 23.296 29.931 1.00 81.81 351 ALA A N 1
ATOM 2724 C CA . ALA A 1 351 ? -15.648 24.684 30.081 1.00 81.81 351 ALA A CA 1
ATOM 2725 C C . ALA A 1 351 ? -16.024 25.024 31.545 1.00 81.81 351 ALA A C 1
ATOM 2727 O O . ALA A 1 351 ? -16.336 24.127 32.334 1.00 81.81 351 ALA A O 1
ATOM 2728 N N . PRO A 1 352 ? -16.030 26.314 31.935 1.00 90.50 352 PRO A N 1
ATOM 2729 C CA . PRO A 1 352 ? -16.541 26.731 33.240 1.00 90.50 352 PRO A CA 1
ATOM 2730 C C . PRO A 1 352 ? -17.975 26.240 33.485 1.00 90.50 352 PRO A C 1
ATOM 2732 O O . PRO A 1 352 ? -18.785 26.198 32.561 1.00 90.50 352 PRO A O 1
ATOM 2735 N N . ASN A 1 353 ? -18.303 25.913 34.739 1.00 91.25 353 ASN A N 1
ATOM 2736 C CA . ASN A 1 353 ? -19.604 25.364 35.165 1.00 91.25 353 ASN A CA 1
ATOM 2737 C C . ASN A 1 353 ? -19.982 24.001 34.552 1.00 91.25 353 ASN A C 1
ATOM 2739 O O . ASN A 1 353 ? -21.134 23.581 34.658 1.00 91.25 353 ASN A O 1
ATOM 2743 N N . VAL A 1 354 ? -19.026 23.299 33.942 1.00 87.12 354 VAL A N 1
ATOM 2744 C CA . VAL A 1 354 ? -19.200 21.931 33.446 1.00 87.12 354 VAL A CA 1
ATOM 2745 C C . VAL A 1 354 ? -18.488 20.952 34.370 1.00 87.12 354 VAL A C 1
ATOM 2747 O O . VAL A 1 354 ? -17.345 21.174 34.764 1.00 87.12 354 VAL A O 1
ATOM 2750 N N . ARG A 1 355 ? -19.151 19.842 34.687 1.00 90.31 355 ARG A N 1
ATOM 2751 C CA . ARG A 1 355 ? -18.598 18.730 35.458 1.00 90.31 355 ARG A CA 1
ATOM 2752 C C . ARG A 1 355 ? -18.388 17.512 34.576 1.00 90.31 355 ARG A C 1
ATOM 2754 O O . ARG A 1 355 ? -19.327 17.055 33.919 1.00 90.31 355 ARG A O 1
ATOM 2761 N N . ILE A 1 356 ? -17.201 16.920 34.658 1.00 92.56 356 ILE A N 1
ATOM 2762 C CA . ILE A 1 356 ? -17.027 15.515 34.303 1.00 92.56 356 ILE A CA 1
ATOM 2763 C C . ILE A 1 356 ? -17.020 14.631 35.550 1.00 92.56 356 ILE A C 1
ATOM 2765 O O . ILE A 1 356 ? -16.295 14.896 36.503 1.00 92.56 356 ILE A O 1
ATOM 2769 N N . THR A 1 357 ? -17.828 13.577 35.538 1.00 94.06 357 THR A N 1
ATOM 2770 C CA . THR A 1 357 ? -17.820 12.506 36.537 1.00 94.06 357 THR A CA 1
ATOM 2771 C C . THR A 1 357 ? -17.218 11.251 35.920 1.00 94.06 357 THR A C 1
ATOM 2773 O O . THR A 1 357 ? -17.583 10.886 34.809 1.00 94.06 357 THR A O 1
ATOM 2776 N N . ILE A 1 358 ? -16.287 10.606 36.616 1.00 94.06 358 ILE A N 1
ATOM 2777 C CA . ILE A 1 358 ? -15.605 9.392 36.171 1.00 94.06 358 ILE A CA 1
ATOM 2778 C C . ILE A 1 358 ? -15.918 8.287 37.173 1.00 94.06 358 ILE A C 1
ATOM 2780 O O . ILE A 1 358 ? -15.490 8.362 38.326 1.00 94.06 358 ILE A O 1
ATOM 2784 N N . ASP A 1 359 ? -16.689 7.291 36.740 1.00 95.75 359 ASP A N 1
ATOM 2785 C CA . ASP A 1 359 ? -17.111 6.170 37.575 1.00 95.75 359 ASP A CA 1
ATOM 2786 C C . ASP A 1 359 ? -15.912 5.323 38.046 1.00 95.75 359 ASP A C 1
ATOM 2788 O O . ASP A 1 359 ? -14.867 5.290 37.385 1.00 95.75 359 ASP A O 1
ATOM 2792 N N . PRO A 1 360 ? -16.043 4.598 39.175 1.00 96.25 360 PRO A N 1
ATOM 2793 C CA . PRO A 1 360 ? -14.985 3.716 39.656 1.00 96.25 360 PRO A CA 1
ATOM 2794 C C . PRO A 1 360 ? -14.545 2.699 38.589 1.00 96.25 360 PRO A C 1
ATOM 2796 O O . PRO A 1 360 ? -15.376 2.057 37.950 1.00 96.25 360 PRO A O 1
ATOM 2799 N N . GLY A 1 361 ? -13.232 2.509 38.433 1.00 90.44 361 GLY A N 1
ATOM 2800 C CA . GLY A 1 361 ? -12.648 1.526 37.510 1.00 90.44 361 GLY A CA 1
ATOM 2801 C C . GLY A 1 361 ? -12.475 1.987 36.058 1.00 90.44 361 GLY A C 1
ATOM 2802 O O . GLY A 1 361 ? -11.915 1.236 35.264 1.00 90.44 361 GLY A O 1
ATOM 2803 N N . VAL A 1 362 ? -12.942 3.184 35.690 1.00 91.62 362 VAL A N 1
ATOM 2804 C CA . VAL A 1 362 ? -12.787 3.707 34.324 1.00 91.62 362 VAL A CA 1
ATOM 2805 C C . VAL A 1 362 ? -11.316 3.966 33.993 1.00 91.62 362 VAL A C 1
ATOM 2807 O O . VAL A 1 362 ? -10.557 4.498 34.807 1.00 91.62 362 VAL A O 1
ATOM 2810 N N . GLN A 1 363 ? -10.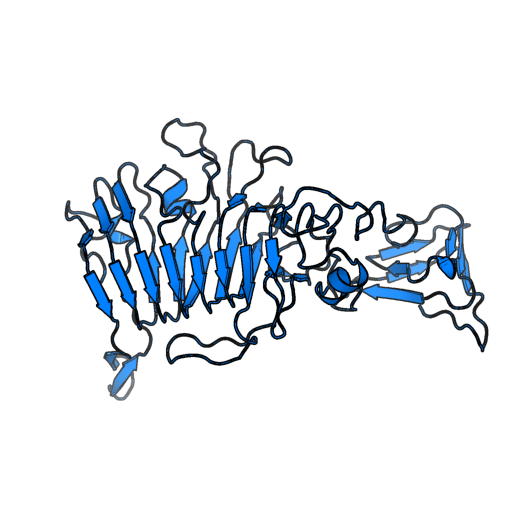943 3.626 32.763 1.00 88.25 363 GLN A N 1
ATOM 2811 C CA . GLN A 1 363 ? -9.658 3.933 32.152 1.00 88.25 363 GLN A CA 1
ATOM 2812 C C . GLN A 1 363 ? -9.828 5.059 31.131 1.00 88.25 363 GLN A C 1
ATOM 2814 O O . GLN A 1 363 ? -10.685 4.993 30.247 1.00 88.25 363 GLN A O 1
ATOM 2819 N N . VAL A 1 364 ? -8.995 6.084 31.253 1.00 85.44 364 VAL A N 1
ATOM 2820 C CA . VAL A 1 364 ? -8.780 7.120 30.250 1.00 85.44 364 VAL A CA 1
ATOM 2821 C C . VAL A 1 364 ? -7.377 6.908 29.716 1.00 85.44 364 VAL A C 1
ATOM 2823 O O . VAL A 1 364 ? -6.416 6.881 30.476 1.00 85.44 364 VAL A O 1
ATOM 2826 N N . LEU A 1 365 ? -7.275 6.676 28.418 1.00 79.88 365 LEU A N 1
ATOM 2827 C CA . LEU A 1 365 ? -6.020 6.396 27.746 1.00 79.88 365 LEU A CA 1
ATOM 2828 C C . LEU A 1 365 ? -5.626 7.630 26.949 1.00 79.88 365 LEU A C 1
ATOM 2830 O O . LEU A 1 365 ? -6.438 8.199 26.217 1.00 79.88 365 LEU A O 1
ATOM 2834 N N . THR A 1 366 ? -4.380 8.061 27.111 1.00 71.75 366 THR A N 1
ATOM 2835 C CA . THR A 1 366 ? -3.814 9.157 26.328 1.00 71.75 366 THR A CA 1
ATOM 2836 C C . THR A 1 366 ? -2.944 8.574 25.231 1.00 71.75 366 THR A C 1
ATOM 2838 O O . THR A 1 366 ? -2.185 7.632 25.451 1.00 71.75 366 THR A O 1
ATOM 2841 N N . ASN A 1 367 ? -3.069 9.125 24.035 1.00 60.47 367 ASN A N 1
ATOM 2842 C CA . ASN A 1 367 ? -2.203 8.797 22.925 1.00 60.47 367 ASN A CA 1
ATOM 2843 C C . ASN A 1 367 ? -1.849 10.119 22.254 1.00 60.47 367 ASN A C 1
ATOM 2845 O O . ASN A 1 367 ? -2.750 10.801 21.776 1.00 60.47 367 ASN A O 1
ATOM 2849 N N . THR A 1 368 ? -0.549 10.439 22.256 1.00 53.50 368 THR A N 1
ATOM 2850 C CA . THR A 1 368 ? 0.172 11.520 21.555 1.00 53.50 368 THR A CA 1
ATOM 2851 C C . THR A 1 368 ? 0.858 12.554 22.449 1.00 53.50 368 THR A C 1
ATOM 2853 O O . THR A 1 368 ? 0.446 12.869 23.562 1.00 53.50 368 THR A O 1
ATOM 2856 N N . THR A 1 369 ? 1.896 13.162 21.872 1.00 54.25 369 THR A N 1
ATOM 2857 C CA . THR A 1 369 ? 2.638 14.342 22.341 1.00 54.25 369 THR A CA 1
ATOM 2858 C C . THR A 1 369 ? 1.771 15.598 22.540 1.00 54.25 369 THR A C 1
ATOM 2860 O O . THR A 1 369 ? 2.268 16.574 23.095 1.00 54.25 369 THR A O 1
ATOM 2863 N N . ASN A 1 370 ? 0.501 15.591 22.101 1.00 61.25 370 ASN A N 1
ATOM 2864 C CA . ASN A 1 370 ? -0.418 16.738 22.140 1.00 61.25 370 ASN A CA 1
ATOM 2865 C C . ASN A 1 370 ? -1.702 16.481 22.958 1.00 61.25 370 ASN A C 1
ATOM 2867 O O . ASN A 1 370 ? -2.567 17.363 23.031 1.00 61.25 370 ASN A O 1
ATOM 2871 N N . SER A 1 371 ? -1.848 15.309 23.584 1.00 73.94 371 SER A N 1
ATOM 2872 C CA . SER A 1 371 ? -2.970 15.027 24.481 1.00 73.94 371 SER A CA 1
ATOM 2873 C C . SER A 1 371 ? -2.850 15.876 25.742 1.00 73.94 371 SER A C 1
ATOM 2875 O O . SER A 1 371 ? -1.873 15.798 26.484 1.00 73.94 371 SER A O 1
ATOM 2877 N N . SER A 1 372 ? -3.850 16.717 25.987 1.00 84.12 372 SER A N 1
ATOM 2878 C CA . SER A 1 372 ? -3.892 17.584 27.163 1.00 84.12 372 SER A CA 1
ATOM 2879 C C . SER A 1 372 ? -5.316 17.688 27.675 1.00 84.12 372 SER A C 1
ATOM 2881 O O . SER A 1 372 ? -6.260 17.794 26.899 1.00 84.12 372 SER A O 1
ATOM 2883 N N . LEU A 1 373 ? -5.469 17.662 28.995 1.00 88.00 373 LEU A N 1
ATOM 2884 C CA . LEU A 1 373 ? -6.737 17.911 29.665 1.00 88.00 373 LEU A CA 1
ATOM 2885 C C . LEU A 1 373 ? -6.642 19.249 30.394 1.00 88.00 373 LEU A C 1
ATOM 2887 O O . LEU A 1 373 ? -5.923 19.378 31.382 1.00 88.00 373 LEU A O 1
ATOM 2891 N N . THR A 1 374 ? -7.375 20.245 29.905 1.00 90.50 374 THR A N 1
ATOM 2892 C CA . THR A 1 374 ? -7.500 21.553 30.557 1.00 90.50 374 THR A CA 1
ATOM 2893 C C . THR A 1 374 ? -8.855 21.635 31.245 1.00 90.50 374 THR A C 1
ATOM 2895 O O . THR A 1 374 ? -9.893 21.522 30.599 1.00 90.50 374 THR A O 1
ATOM 2898 N N . VAL A 1 375 ? -8.874 21.839 32.562 1.00 92.88 375 VAL A N 1
ATOM 2899 C CA . VAL A 1 375 ? -10.118 21.873 33.345 1.00 92.88 375 VAL A CA 1
ATOM 2900 C C . VAL A 1 375 ? -10.382 23.294 33.844 1.00 92.88 375 VAL A C 1
ATOM 2902 O O . VAL A 1 375 ? -9.720 23.752 34.769 1.00 92.88 375 VAL A O 1
ATOM 2905 N N . HIS A 1 376 ? -11.358 23.990 33.250 1.00 86.94 376 HIS A N 1
ATOM 2906 C CA . HIS A 1 376 ? -11.899 25.251 33.789 1.00 86.94 376 HIS A CA 1
ATOM 2907 C C . HIS A 1 376 ? -13.174 25.046 34.626 1.00 86.94 376 HIS A C 1
ATOM 2909 O O . HIS A 1 376 ? -13.617 25.972 35.304 1.00 86.94 376 HIS A O 1
ATOM 2915 N N . GLY A 1 377 ? -13.780 23.858 34.544 1.00 93.12 377 GLY A N 1
ATOM 2916 C CA . GLY A 1 377 ? -14.917 23.421 35.354 1.00 93.12 377 GLY A CA 1
ATOM 2917 C C . GLY A 1 377 ? -14.497 22.490 36.496 1.00 93.12 377 GLY A C 1
ATOM 2918 O O . GLY A 1 377 ? -13.573 22.792 37.247 1.00 93.12 377 GLY A O 1
ATOM 2919 N N . GLU A 1 378 ? -15.166 21.343 36.619 1.00 93.94 378 GLU A N 1
ATOM 2920 C CA . GLU A 1 378 ? -14.925 20.348 37.671 1.00 93.94 378 GLU A CA 1
ATOM 2921 C C . GLU A 1 378 ? -14.614 18.956 37.096 1.00 93.94 378 GLU A C 1
ATOM 2923 O O . GLU A 1 378 ? -15.247 18.511 36.136 1.00 93.94 378 GLU A O 1
ATOM 2928 N N . ILE A 1 379 ? -13.699 18.228 37.745 1.00 93.88 379 ILE A N 1
ATOM 2929 C CA . ILE A 1 379 ? -13.453 16.797 37.520 1.00 93.88 379 ILE A CA 1
ATOM 2930 C C . ILE A 1 379 ? -13.739 16.011 38.802 1.00 93.88 379 ILE A C 1
ATOM 2932 O O . ILE A 1 379 ? -13.175 16.287 39.858 1.00 93.88 379 ILE A O 1
ATOM 2936 N N . TRP A 1 380 ? -14.650 15.047 38.721 1.00 95.06 380 TRP A N 1
ATOM 2937 C CA . TRP A 1 380 ? -15.068 14.177 39.818 1.00 95.06 380 TRP A CA 1
ATOM 2938 C C . TRP A 1 380 ? -14.651 12.745 39.498 1.00 95.06 380 TRP A C 1
ATOM 2940 O O . TRP A 1 380 ? -15.383 12.017 38.834 1.00 95.06 380 TRP A O 1
ATOM 2950 N N . SER A 1 381 ? -13.471 12.343 39.964 1.00 92.94 381 SER A N 1
ATOM 2951 C CA . SER A 1 381 ? -13.021 10.952 39.888 1.00 92.94 381 SER A CA 1
ATOM 2952 C C . SER A 1 381 ? -13.550 10.175 41.090 1.00 92.94 381 SER A C 1
ATOM 2954 O O . SER A 1 381 ? -13.200 10.480 42.229 1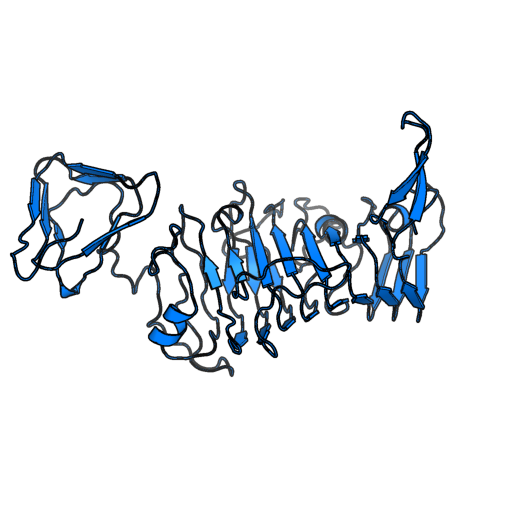.00 92.94 381 SER A O 1
ATOM 2956 N N . LEU A 1 382 ? -14.414 9.189 40.845 1.00 95.06 382 LEU A N 1
ATOM 2957 C CA . LEU A 1 382 ? -15.091 8.405 41.883 1.00 95.06 382 LEU A CA 1
ATOM 2958 C C . LEU A 1 382 ? -14.366 7.086 42.201 1.00 95.06 382 LEU A C 1
ATOM 2960 O O . LEU A 1 382 ? -14.951 6.189 42.804 1.00 95.06 382 LEU A O 1
ATOM 2964 N N . GLY A 1 383 ? -13.101 6.947 41.792 1.00 90.75 383 GLY A N 1
ATOM 2965 C CA . GLY A 1 383 ? -12.307 5.738 42.005 1.00 90.75 383 GLY A CA 1
ATOM 2966 C C . GLY A 1 383 ? -12.237 5.292 43.469 1.00 90.75 383 GLY A C 1
ATOM 2967 O O . GLY A 1 383 ? -12.155 6.103 44.389 1.00 90.75 383 GLY A O 1
ATOM 2968 N N . THR A 1 384 ? -12.216 3.978 43.681 1.00 92.75 384 THR A N 1
ATOM 2969 C CA . THR A 1 384 ? -12.025 3.354 45.000 1.00 92.75 384 THR A CA 1
ATOM 2970 C C . THR A 1 384 ? -10.712 2.569 45.039 1.00 92.75 384 THR A C 1
ATOM 2972 O O . THR A 1 384 ? -10.056 2.370 44.016 1.00 92.75 384 THR A O 1
ATOM 2975 N N . SER A 1 385 ? -10.308 2.083 46.217 1.00 89.31 385 SER A N 1
ATOM 2976 C CA . SER A 1 385 ? -9.100 1.253 46.359 1.00 89.31 385 SER A CA 1
ATOM 2977 C C . SER A 1 385 ? -9.163 -0.057 45.561 1.00 89.31 385 SER A C 1
ATOM 2979 O O . SER A 1 385 ? -8.122 -0.535 45.110 1.00 89.31 385 SER A O 1
ATOM 2981 N N . SER A 1 386 ? -10.364 -0.613 45.363 1.00 91.19 386 SER A N 1
ATOM 2982 C CA . SER A 1 386 ? -10.625 -1.825 44.574 1.00 91.19 386 SER A CA 1
ATOM 2983 C C . SER A 1 386 ? -10.894 -1.549 43.092 1.00 91.19 386 SER A C 1
ATOM 2985 O O . SER A 1 386 ? -10.763 -2.451 42.270 1.00 91.19 386 SER A O 1
ATOM 2987 N N . SER A 1 387 ? -11.288 -0.323 42.746 1.00 89.31 387 SER A N 1
ATOM 2988 C CA . SER A 1 387 ? -11.705 0.075 41.398 1.00 89.31 387 SER A CA 1
ATOM 2989 C C . SER A 1 387 ? -11.162 1.469 41.110 1.00 89.31 387 SER A C 1
ATOM 2991 O O . SER A 1 387 ? -11.881 2.472 41.150 1.00 89.31 387 SER A O 1
ATOM 2993 N N . ARG A 1 388 ? -9.846 1.527 40.894 1.00 91.62 388 ARG A N 1
ATOM 2994 C CA . ARG A 1 388 ? -9.124 2.776 40.651 1.00 91.62 388 ARG A CA 1
ATOM 2995 C C . ARG A 1 388 ? -9.527 3.356 39.303 1.00 91.62 388 ARG A C 1
ATOM 2997 O O . ARG A 1 388 ? -9.703 2.618 38.341 1.00 91.62 388 ARG A O 1
ATOM 3004 N N . VAL A 1 389 ? -9.644 4.675 39.250 1.00 89.50 389 VAL A N 1
ATOM 3005 C CA . VAL A 1 389 ? -9.687 5.398 37.980 1.00 89.50 389 VAL A CA 1
ATOM 3006 C C . VAL A 1 389 ? -8.250 5.570 37.498 1.00 89.50 389 VAL A C 1
ATOM 3008 O O . VAL A 1 389 ? -7.384 5.960 38.285 1.00 89.50 389 VAL A O 1
ATOM 3011 N N . TYR A 1 390 ? -8.012 5.273 36.225 1.00 82.50 390 TYR A N 1
ATOM 3012 C CA . TYR A 1 390 ? -6.732 5.484 35.553 1.00 82.50 390 TYR A CA 1
ATOM 3013 C C . TYR A 1 390 ? -6.921 6.615 34.544 1.00 82.50 390 TYR A C 1
ATOM 3015 O O . TYR A 1 390 ? -7.827 6.520 33.719 1.00 82.50 390 TYR A O 1
ATOM 3023 N N . ILE A 1 391 ? -6.132 7.686 34.655 1.00 78.06 391 ILE A N 1
ATOM 3024 C CA . ILE A 1 391 ? -6.141 8.833 33.731 1.00 78.06 391 ILE A CA 1
ATOM 3025 C C . ILE A 1 391 ? -4.757 8.993 33.128 1.00 78.06 391 ILE A C 1
ATOM 3027 O O . ILE A 1 391 ? -3.792 8.882 33.922 1.00 78.06 391 ILE A O 1
#

Secondary structure (DSSP, 8-state):
---S-TTS----EEEEEEEEE--S-EEEEETTSSS-EEEEE---EEEE-TTTSSTT-EEEEEEEEEEEEEEEEE---S-TT-EEEEEEEEEEEEEEEEEESHHHHTTT----TT-EEEES-EEEEESTT------STTS------TTTT-EEES-EEEEE------TT--SSS--EEES-EEES-EEEEE--TT-SS-EEEES-EEE-SS-------SS------SEEEEE-GGGTT-EEEES-EEE--TT-EEEEE--TTSPEE-TT-B-S-S-HHHHHTTEESGGGT-SS--EE--SEESSTT---EE--SS-TTTS-TTSEEEEEE-S-EEE-GGG--EEEEEEEEE-TT-EEEE-TT-BEEE-STT-EEEESSEEEE---SSS--B-

Radius of gyration: 25.18 Å; chains: 1; bounding box: 68×46×79 Å

pLDDT: mean 84.28, std 11.8, range [44.75, 98.62]

Sequence (391 aa):
MRSNSPYGGQDALRLHNTTISGPSGYGYLCTWCSPVIWSWSSSNTLLDTYGFGRQNGEVDLDNVTLQNANQISLNNRESYSSGWRVVNLLLDNLSYVNFDDDRFNDWCRGSFNGNVTVVDSNVYISDAGYQSTSSEPSYCHNREGSSDGWSFENSRVVIQSSGGAYWGTSSSNPIRSSGMTFVDTEVHLYGSSSMQYPTRLVDATFSATSSPSNQGTMYLSHARSGYFVTAASSSYGKWTVENNSFTPSNGWNNLDYTYSVGHMLAPYNWWGSASTNSIDANISDMLDNNGGGWANYSPFWTSAAMTQLDWNGTSPANIPLGRELSGTLFFNKTMTLNNSPYYLVGPWTIAPNVRITIDPGVQVLTNTTNSSLTVHGEIWSLGTSSSRVYI